Protein AF-A0A9E3U0T6-F1 (afdb_monomer)

Secondary structure (DSSP, 8-state):
-----EEEETTEEEEEPS-PPPP-TTTHHHHHHHHTTS---------------------PPPP-------------------------------------------------------SS-HHHHTTEEEEE-SSPP--PSSEEEEE-TTT--EEEEETTEEEEEEE-TTS-EEEEEEEE-TT--S--EEEEEETTEEEEEETTS-EEEEETTT--EEEEE-SSTT--EEEEEE-TTSSEEEEEETTS-EEEEETTTTEEEE---TTTT-EEEEEEETTEEEEEETTTEEEEEETTTTEEEEEE-----TTSS-S---S--HHHHHHHHIIIIIHHHHHHS--HHHHHHHHHHHHH--S----------TTT-------SHHHHHHHHHHHHHHHHHHHHHHHHHH-

Foldseek 3Di:
DPPWDWDQDQQAIKTFAPDDPDPPPVVVVVVVVVVVVPDDDDDDDDDDDDDDDDDDDDDDDDDDDDDDDDDDDDDDDDDDDDDDDDDDDDDDDDDDDDPDDPDPPDDPPPDPDDDPPPPQPPVNCVRIDHQDDPDGDPAADLWEWEAALPQRWIWIDHQQKIWIWGQDPVSHTDTDDMDGHPPDPRFFWYWYDYPQWIWIWTQQQKTWIAGNNPRDTDDIDRPDGRWTFQYWEAANRRQWIWTQTLQRWIWIQGPVVRDIDTQPDPQGSFWLDWYYDHQWIWTDGDVAKIWIAHPDVRDTDDIDDPPPPPPVPPPPPPDCPPVVVVVCCCVVPVVVVCQLQPDPVLQVVLVCCVVPVDQFDQPPPVHSHSNNRNRPRRPSVSNVVSPVVNVVVVVVVVVVVVVVVVD

Sequence (407 aa):
PDGHVLLVSRLGFFRVADELPQPDDKADDKADQQAALDSPSPDASALIDSDDPRAASLRPPMPVEGEEGGGDGESGGDVDKVEDEDEEKDEDEEGENIEAEDVPMEAALEEPLDPIELLVSPETLKHYQPAGPDKPLSIDGPLAAGIDPQSGLVVLYTGGTITTFAREASGKYERQARRDLADSLQKQATLAVAGGTILLGREDGALVVIDAATLNEKQTLTPEEEVPPRFVVASSDGRWFAVLLQSRRLYLFDAHSQSLAKAGVWTQGDISAVSFAGDRLRLVDRIARVREFSLPDMRETATWSPDVVPGLDDDDSGWFGTSFNLYKAYRWLLVPTYTVLPKPGEINNAMRYLVTGETTEAVASGANDLSEARHIRRDPWRPIWTSALFVVFLLALACFRIERSEL

Structure (mmCIF, N/CA/C/O backbone):
data_AF-A0A9E3U0T6-F1
#
_entry.id   AF-A0A9E3U0T6-F1
#
loop_
_atom_site.group_PDB
_atom_site.id
_atom_site.type_symbol
_atom_site.label_atom_id
_atom_site.label_alt_id
_atom_site.label_comp_id
_atom_site.label_asym_id
_atom_site.label_entity_id
_atom_site.label_seq_id
_atom_site.pdbx_PDB_ins_code
_atom_site.Cartn_x
_atom_site.Cartn_y
_atom_site.Cartn_z
_atom_site.occupancy
_atom_site.B_iso_or_equiv
_atom_site.auth_seq_id
_atom_site.auth_comp_id
_atom_site.auth_asym_id
_atom_site.auth_atom_id
_atom_site.pdbx_PDB_model_num
ATOM 1 N N . PRO A 1 1 ? -14.580 -10.198 6.173 1.00 36.94 1 PRO A N 1
ATOM 2 C CA . PRO A 1 1 ? -15.243 -11.527 6.074 1.00 36.94 1 PRO A CA 1
ATOM 3 C C . PRO A 1 1 ? -16.769 -11.416 5.978 1.00 36.94 1 PRO A C 1
ATOM 5 O O . PRO A 1 1 ? -17.351 -12.061 5.118 1.00 36.94 1 PRO A O 1
ATOM 8 N N . ASP A 1 2 ? -17.382 -10.526 6.768 1.00 45.81 2 ASP A N 1
ATOM 9 C CA . ASP A 1 2 ? -18.848 -10.354 6.829 1.00 45.81 2 ASP A CA 1
ATOM 10 C C . ASP A 1 2 ? -19.409 -9.293 5.857 1.00 45.81 2 ASP A C 1
ATOM 12 O O . ASP A 1 2 ? -20.527 -8.822 6.018 1.00 45.81 2 ASP A O 1
ATOM 16 N N . GLY A 1 3 ? -18.629 -8.844 4.866 1.00 50.38 3 GLY A N 1
ATOM 17 C CA . GLY A 1 3 ? -19.092 -7.864 3.868 1.00 50.38 3 GLY A CA 1
ATOM 18 C C . GLY A 1 3 ? -19.341 -6.438 4.385 1.00 50.38 3 GLY A C 1
ATOM 19 O O . GLY A 1 3 ? -19.794 -5.588 3.623 1.00 50.38 3 GLY A O 1
ATOM 20 N N . HIS A 1 4 ? -19.026 -6.134 5.646 1.00 60.00 4 HIS A N 1
ATOM 21 C CA . HIS A 1 4 ? -19.203 -4.789 6.190 1.00 60.00 4 HIS A CA 1
ATOM 22 C C . HIS A 1 4 ? -18.184 -3.809 5.596 1.00 60.00 4 HIS A C 1
ATOM 24 O O . HIS A 1 4 ? -16.997 -3.839 5.921 1.00 60.00 4 HIS A O 1
ATOM 30 N N . VAL A 1 5 ? -18.665 -2.915 4.735 1.00 65.50 5 VAL A N 1
ATOM 31 C CA . VAL A 1 5 ? -17.915 -1.737 4.298 1.00 65.50 5 VAL A CA 1
ATOM 32 C C . VAL A 1 5 ? -17.983 -0.704 5.417 1.00 65.50 5 VAL A C 1
ATOM 34 O O . VAL A 1 5 ? -19.074 -0.261 5.786 1.00 65.50 5 VAL A O 1
ATOM 37 N N . LEU A 1 6 ? -16.819 -0.343 5.959 1.00 76.69 6 LEU A N 1
ATOM 38 C CA . LEU A 1 6 ? -16.681 0.725 6.941 1.00 76.69 6 LEU A CA 1
ATOM 39 C C . LEU A 1 6 ? -16.192 1.988 6.233 1.00 76.69 6 LEU A C 1
ATOM 41 O O . LEU A 1 6 ? -15.078 2.025 5.716 1.00 76.69 6 LEU A O 1
ATOM 45 N N . LEU A 1 7 ? -17.024 3.022 6.217 1.00 78.69 7 LEU A N 1
ATOM 46 C CA . LEU A 1 7 ? -16.639 4.340 5.735 1.00 78.69 7 LEU A CA 1
ATOM 47 C C . LEU A 1 7 ? -16.146 5.173 6.917 1.00 78.69 7 LEU A C 1
ATOM 49 O O . LEU A 1 7 ? -16.848 5.316 7.917 1.00 78.69 7 LEU A O 1
ATOM 53 N N . VAL A 1 8 ? -14.932 5.710 6.799 1.00 77.38 8 VAL A N 1
ATOM 54 C CA . VAL A 1 8 ? -14.316 6.589 7.799 1.00 77.38 8 VAL A CA 1
ATOM 55 C C . VAL A 1 8 ? -14.459 8.032 7.330 1.00 77.38 8 VAL A C 1
ATOM 57 O O . VAL A 1 8 ? -14.047 8.368 6.223 1.00 77.38 8 VAL A O 1
ATOM 60 N N . SER A 1 9 ? -15.032 8.897 8.164 1.00 77.44 9 SER A N 1
ATOM 61 C CA . SER A 1 9 ? -15.153 10.332 7.884 1.00 77.44 9 SER A CA 1
ATOM 62 C C . SER A 1 9 ? -14.942 11.160 9.152 1.00 77.44 9 SER A C 1
ATOM 64 O O . SER A 1 9 ? -14.905 10.611 10.254 1.00 77.44 9 SER A O 1
ATOM 66 N N . A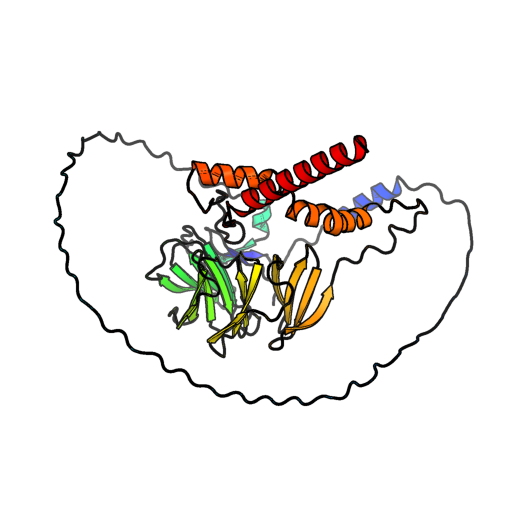RG A 1 10 ? -14.882 12.496 9.021 1.00 70.12 10 ARG A N 1
ATOM 67 C CA . ARG A 1 10 ? -14.818 13.423 10.172 1.00 70.12 10 ARG A CA 1
ATOM 68 C C . ARG A 1 10 ? -15.963 13.215 11.173 1.00 70.12 10 ARG A C 1
ATOM 70 O O . ARG A 1 10 ? -15.810 13.483 12.358 1.00 70.12 10 ARG A O 1
ATOM 77 N N . LEU A 1 11 ? -17.107 12.718 10.702 1.00 67.50 11 LEU A N 1
ATOM 78 C CA . LEU A 1 11 ? -18.287 12.478 11.532 1.00 67.50 11 LEU A CA 1
ATOM 79 C C . LEU A 1 11 ? -18.235 11.151 12.303 1.00 67.50 11 LEU A C 1
ATOM 81 O O . LEU A 1 11 ? -19.051 10.948 13.195 1.00 67.50 11 LEU A O 1
ATOM 85 N N . GLY A 1 12 ? -17.293 10.263 11.981 1.00 76.31 12 GLY A N 1
ATOM 86 C CA . GLY A 1 12 ? -17.177 8.933 12.572 1.00 76.31 12 GLY A CA 1
ATOM 87 C C . GLY A 1 12 ? -17.171 7.823 11.525 1.00 76.31 12 GLY A C 1
ATOM 88 O O . GLY A 1 12 ? -16.946 8.059 10.331 1.00 76.31 12 GLY A O 1
ATOM 89 N N . PHE A 1 13 ? -17.404 6.603 11.996 1.00 81.94 13 PHE A N 1
ATOM 90 C CA . PHE A 1 13 ? -17.500 5.403 11.183 1.00 81.94 13 PHE A CA 1
ATOM 91 C C . PHE A 1 13 ? -18.942 5.115 10.790 1.00 81.94 13 PHE A C 1
ATOM 93 O O . PHE A 1 13 ? -19.871 5.257 11.586 1.00 81.94 13 PHE A O 1
ATOM 100 N N . PHE A 1 14 ? -19.115 4.641 9.566 1.00 81.12 14 PHE A N 1
ATOM 101 C CA . PHE A 1 14 ? -20.408 4.297 9.002 1.00 81.12 14 PHE A CA 1
ATOM 102 C C . PHE A 1 14 ? -20.348 2.895 8.419 1.00 81.12 14 PHE A C 1
ATOM 104 O O . PHE A 1 14 ? -19.422 2.572 7.679 1.00 81.12 14 PHE A O 1
ATOM 111 N N . ARG A 1 15 ? -21.341 2.067 8.737 1.00 83.56 15 ARG A N 1
ATOM 112 C CA . ARG A 1 15 ? -21.531 0.755 8.113 1.00 83.56 15 ARG A CA 1
ATOM 113 C C . ARG A 1 15 ? -22.623 0.842 7.058 1.00 83.56 15 ARG A C 1
ATOM 115 O O . ARG A 1 15 ? -23.607 1.550 7.268 1.00 83.56 15 ARG A O 1
ATOM 122 N N . VAL A 1 16 ? -22.478 0.100 5.967 1.00 82.19 16 VAL A N 1
ATOM 123 C CA . VAL A 1 16 ? -23.591 -0.126 5.031 1.00 82.19 16 VAL A CA 1
ATOM 124 C C . VAL A 1 16 ? -24.697 -0.878 5.776 1.00 82.19 16 VAL A C 1
ATOM 126 O O . VAL A 1 16 ? -24.412 -1.828 6.506 1.00 82.19 16 VAL A O 1
ATOM 129 N N . ALA A 1 17 ? -25.937 -0.405 5.662 1.00 78.88 17 ALA A N 1
ATOM 130 C CA . ALA A 1 17 ? -27.098 -1.069 6.238 1.00 78.88 17 ALA A CA 1
ATOM 131 C C . ALA A 1 17 ? -27.272 -2.462 5.608 1.00 78.88 17 ALA A C 1
ATOM 133 O O . ALA A 1 17 ? -27.066 -2.622 4.408 1.00 78.88 17 ALA A O 1
ATOM 134 N N . ASP A 1 18 ? -27.667 -3.454 6.410 1.00 72.50 18 ASP A N 1
ATOM 135 C CA . ASP A 1 18 ? -27.775 -4.858 5.972 1.00 72.50 18 ASP A CA 1
ATOM 136 C C . ASP A 1 18 ? -28.783 -5.060 4.817 1.00 72.50 18 ASP A C 1
ATOM 138 O O . ASP A 1 18 ? -28.713 -6.045 4.086 1.00 72.50 18 ASP A O 1
ATOM 142 N N . GLU A 1 19 ? -29.682 -4.096 4.606 1.00 66.19 19 GLU A N 1
ATOM 143 C CA . GLU A 1 19 ? -30.555 -4.004 3.438 1.00 66.19 19 GLU A CA 1
ATOM 144 C C . GLU A 1 19 ? -29.991 -2.969 2.458 1.00 66.19 19 GLU A C 1
ATOM 146 O O . GLU A 1 19 ? -30.362 -1.791 2.468 1.00 66.19 19 GLU A O 1
ATOM 151 N N . LEU A 1 20 ? -29.090 -3.407 1.575 1.00 62.97 20 LEU A N 1
ATOM 152 C CA . LEU A 1 20 ? -28.957 -2.702 0.305 1.00 62.97 20 LEU A CA 1
ATOM 153 C C . LEU A 1 20 ? -30.313 -2.822 -0.402 1.00 62.97 20 LEU A C 1
ATOM 155 O O . LEU A 1 20 ? -30.847 -3.935 -0.456 1.00 62.97 20 LEU A O 1
ATOM 159 N N . PRO A 1 21 ? -30.894 -1.722 -0.917 1.00 58.25 21 PRO A N 1
ATOM 160 C CA . PRO A 1 21 ? -32.078 -1.833 -1.749 1.00 58.25 21 PRO A CA 1
ATOM 161 C C . PRO A 1 21 ? -31.734 -2.819 -2.862 1.00 58.25 21 PRO A C 1
ATOM 163 O O . PRO A 1 21 ? -30.765 -2.606 -3.598 1.00 58.25 21 PRO A O 1
ATOM 166 N N . GLN A 1 22 ? -32.469 -3.932 -2.935 1.00 62.62 22 GLN A N 1
ATOM 167 C CA . GLN A 1 22 ? -32.367 -4.771 -4.118 1.00 62.62 22 GLN A CA 1
ATOM 168 C C . GLN A 1 22 ? -32.682 -3.863 -5.308 1.00 62.62 22 GLN A C 1
ATOM 170 O O . GLN A 1 22 ? -33.589 -3.031 -5.181 1.00 62.62 22 GLN A O 1
ATOM 175 N N . PRO A 1 23 ? -31.895 -3.925 -6.397 1.00 66.31 23 PRO A N 1
ATOM 176 C CA . PRO A 1 23 ? -32.203 -3.149 -7.588 1.00 66.31 23 PRO A CA 1
ATOM 177 C C . PRO A 1 23 ? -33.680 -3.380 -7.898 1.00 66.31 23 PRO A C 1
ATOM 179 O O . PRO A 1 23 ? -34.108 -4.528 -7.951 1.00 66.31 23 PRO A O 1
ATOM 182 N N . ASP A 1 24 ? -34.470 -2.305 -7.953 1.00 60.09 24 ASP A N 1
ATOM 183 C CA . ASP A 1 24 ? -35.912 -2.406 -8.171 1.00 60.09 24 ASP A CA 1
ATOM 184 C C . ASP A 1 24 ? -36.145 -3.291 -9.405 1.00 60.09 24 ASP A C 1
ATOM 186 O O . ASP A 1 24 ? -35.874 -2.853 -10.524 1.00 60.09 24 ASP A O 1
ATOM 190 N N . ASP A 1 25 ? -36.702 -4.496 -9.220 1.00 55.78 25 ASP A N 1
ATOM 191 C CA . ASP A 1 25 ? -37.057 -5.436 -10.306 1.00 55.78 25 ASP A CA 1
ATOM 192 C C . ASP A 1 25 ? -37.968 -4.781 -11.373 1.00 55.78 25 ASP A C 1
ATOM 194 O O . ASP A 1 25 ? -38.163 -5.291 -12.471 1.00 55.78 25 ASP A O 1
ATOM 198 N N . LYS A 1 26 ? -38.531 -3.604 -11.074 1.00 55.88 26 LYS A N 1
ATOM 199 C CA . LYS A 1 26 ? -39.36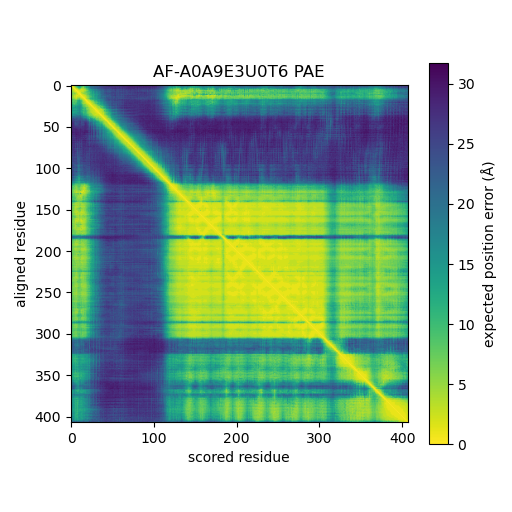1 -2.802 -11.982 1.00 55.88 26 LYS A CA 1
ATOM 200 C C . LYS A 1 26 ? -38.575 -1.962 -12.992 1.00 55.88 26 LYS A C 1
ATOM 202 O O . LYS A 1 26 ? -39.200 -1.358 -13.868 1.00 55.88 26 LYS A O 1
ATOM 207 N N . ALA A 1 27 ? -37.253 -1.849 -12.861 1.00 57.38 27 ALA A N 1
ATOM 208 C CA . ALA A 1 27 ? -36.428 -1.162 -13.853 1.00 57.38 27 ALA A CA 1
ATOM 209 C C . ALA A 1 27 ? -36.269 -2.003 -15.133 1.00 57.38 27 ALA A C 1
ATOM 211 O O . ALA A 1 27 ? -36.302 -1.437 -16.229 1.00 57.38 27 ALA A O 1
ATOM 212 N N . ASP A 1 28 ? -36.221 -3.333 -15.005 1.00 55.56 28 ASP A N 1
ATOM 213 C CA . ASP A 1 28 ? -36.083 -4.255 -16.140 1.00 55.56 28 ASP A CA 1
ATOM 214 C C . ASP A 1 28 ? -37.387 -4.393 -16.947 1.00 55.56 28 ASP A C 1
ATOM 216 O O . ASP A 1 28 ? -37.351 -4.409 -18.177 1.00 55.56 28 ASP A O 1
ATOM 220 N N . ASP A 1 29 ? -38.558 -4.296 -16.302 1.00 56.81 29 ASP A N 1
ATOM 221 C CA . ASP A 1 29 ? -39.864 -4.303 -16.991 1.00 56.81 29 ASP A CA 1
ATOM 222 C C . ASP A 1 29 ? -40.032 -3.152 -18.009 1.00 56.81 29 ASP A C 1
ATOM 224 O O . ASP A 1 29 ? -40.824 -3.249 -18.952 1.00 56.81 29 ASP A O 1
ATOM 228 N N . LYS A 1 30 ? -39.305 -2.037 -17.838 1.00 57.09 30 LYS A N 1
ATOM 229 C CA . LYS A 1 30 ? -39.301 -0.929 -18.811 1.00 57.09 30 LYS A CA 1
ATOM 230 C C . LYS A 1 30 ? -38.277 -1.120 -19.925 1.00 57.09 30 LYS A C 1
ATOM 232 O O . LYS A 1 30 ? -38.519 -0.634 -21.029 1.00 57.09 30 LYS A O 1
ATOM 237 N N . ALA A 1 31 ? -37.170 -1.812 -19.661 1.00 57.03 31 ALA A N 1
ATOM 238 C CA . ALA A 1 31 ? -36.195 -2.154 -20.691 1.00 57.03 31 ALA A CA 1
ATOM 239 C C . ALA A 1 31 ? -36.773 -3.202 -21.658 1.00 57.03 31 ALA A C 1
ATOM 241 O O . ALA A 1 31 ? -36.675 -3.028 -22.874 1.00 57.03 31 ALA A O 1
ATOM 242 N N . ASP A 1 32 ? -37.500 -4.194 -21.139 1.00 57.16 32 ASP A N 1
ATOM 243 C CA . ASP A 1 32 ? -38.160 -5.223 -21.951 1.00 57.16 32 ASP A CA 1
ATOM 244 C C . ASP A 1 32 ? -39.355 -4.676 -22.751 1.00 57.16 32 ASP A C 1
ATOM 246 O O . ASP A 1 32 ? -39.567 -5.061 -23.903 1.00 57.16 32 ASP A O 1
ATOM 250 N N . GLN A 1 33 ? -40.103 -3.703 -22.210 1.00 57.88 33 GLN A N 1
ATOM 251 C CA . GLN A 1 33 ? -41.163 -3.019 -22.968 1.00 57.88 33 GLN A CA 1
ATOM 252 C C . GLN A 1 33 ? -40.623 -2.140 -24.104 1.00 57.88 33 GLN A C 1
ATOM 254 O O . GLN A 1 33 ? -41.306 -1.975 -25.116 1.00 57.88 33 GLN A O 1
ATOM 259 N N . GLN A 1 34 ? -39.406 -1.603 -23.973 1.00 55.78 34 GLN A N 1
ATOM 260 C CA . GLN A 1 34 ? -38.762 -0.840 -25.042 1.00 55.78 34 GLN A CA 1
ATOM 261 C C . GLN A 1 34 ? -38.134 -1.773 -26.097 1.00 55.78 34 GLN A C 1
ATOM 263 O O . GLN A 1 34 ? -38.231 -1.486 -27.287 1.00 55.78 34 GLN A O 1
ATOM 268 N N . ALA A 1 35 ? -37.584 -2.927 -25.696 1.00 55.34 35 ALA A N 1
ATOM 269 C CA . ALA A 1 35 ? -37.048 -3.939 -26.614 1.00 55.34 35 ALA A CA 1
ATOM 270 C C . ALA A 1 35 ? -38.141 -4.662 -27.435 1.00 55.34 35 ALA A C 1
ATOM 272 O O . ALA A 1 35 ? -37.921 -5.030 -28.592 1.00 55.34 35 ALA A O 1
ATOM 273 N N . ALA A 1 36 ? -39.353 -4.807 -26.885 1.00 55.03 36 ALA A N 1
ATOM 274 C CA . ALA A 1 36 ? -40.495 -5.394 -27.592 1.00 55.03 36 ALA A CA 1
ATOM 275 C C . ALA A 1 36 ? -41.060 -4.507 -28.724 1.00 55.03 36 ALA A C 1
ATOM 277 O O . ALA A 1 36 ? -41.789 -5.007 -29.581 1.00 55.03 36 ALA A O 1
ATOM 278 N N . LEU A 1 37 ? -40.730 -3.210 -28.755 1.00 56.28 37 LEU A N 1
ATOM 279 C CA . LEU A 1 37 ? -41.174 -2.278 -29.803 1.00 56.28 37 LEU A CA 1
ATOM 280 C C . LEU A 1 37 ? -40.226 -2.207 -31.014 1.00 56.28 37 LEU A C 1
ATOM 282 O O . LEU A 1 37 ? -40.666 -1.771 -32.075 1.00 56.28 37 LEU A O 1
ATOM 286 N N . ASP A 1 38 ? -38.988 -2.698 -30.890 1.00 51.94 38 ASP A N 1
ATOM 287 C CA . ASP A 1 38 ? -37.950 -2.619 -31.935 1.00 51.94 38 ASP A CA 1
ATOM 288 C C . ASP A 1 38 ? -37.577 -3.983 -32.556 1.00 51.94 38 ASP A C 1
ATOM 290 O O . ASP A 1 38 ? -36.575 -4.110 -33.259 1.00 51.94 38 ASP A O 1
ATOM 294 N N . SER A 1 39 ? -38.388 -5.024 -32.345 1.00 45.78 39 SER A N 1
ATOM 295 C CA . SER A 1 39 ? -38.141 -6.353 -32.923 1.00 45.78 39 SER A CA 1
ATOM 296 C C . SER A 1 39 ? -38.653 -6.458 -34.375 1.00 45.78 39 SER A C 1
ATOM 298 O O . SER A 1 39 ? -39.868 -6.400 -34.592 1.00 45.78 39 SER A O 1
ATOM 300 N N . PRO A 1 40 ? -37.791 -6.661 -35.394 1.00 48.34 40 PRO A N 1
ATOM 301 C CA . PRO A 1 40 ? -38.237 -6.999 -36.742 1.00 48.34 40 PRO A CA 1
ATOM 302 C C . PRO A 1 40 ? -38.781 -8.436 -36.816 1.00 48.34 40 PRO A C 1
ATOM 304 O O . PRO A 1 40 ? -38.276 -9.357 -36.178 1.00 48.34 40 PRO A O 1
ATOM 307 N N . SER A 1 41 ? -39.829 -8.598 -37.628 1.00 45.28 41 SER A N 1
ATOM 308 C CA . SER A 1 41 ? -40.523 -9.854 -37.953 1.00 45.28 41 SER A CA 1
ATOM 309 C C . SER A 1 41 ? -39.572 -11.031 -38.236 1.00 45.28 41 SER A C 1
ATOM 311 O O . SER A 1 41 ? -38.638 -10.856 -39.022 1.00 45.28 41 SER A O 1
ATOM 313 N N . PRO A 1 42 ? -39.833 -12.245 -37.709 1.00 45.69 42 PRO A N 1
ATOM 314 C CA . PRO A 1 42 ? -39.044 -13.421 -38.037 1.00 45.69 42 PRO A CA 1
ATOM 315 C C . PRO A 1 42 ? -39.581 -14.069 -39.318 1.00 45.69 42 PRO A C 1
ATOM 317 O O . PRO A 1 42 ? -40.695 -14.585 -39.339 1.00 45.69 42 PRO A O 1
ATOM 320 N N . ASP A 1 43 ? -38.769 -14.073 -40.371 1.00 39.25 43 ASP A N 1
ATOM 321 C CA . ASP A 1 43 ? -38.940 -14.955 -41.525 1.00 39.25 43 ASP A CA 1
ATOM 322 C C . ASP A 1 43 ? -37.588 -15.580 -41.908 1.00 39.25 43 ASP A C 1
ATOM 324 O O . ASP A 1 43 ? -36.567 -14.897 -41.947 1.00 39.25 43 ASP A O 1
ATOM 328 N N . ALA A 1 44 ? -37.644 -16.879 -42.232 1.00 36.81 44 ALA A N 1
ATOM 329 C CA . ALA A 1 44 ? -36.604 -17.771 -42.777 1.00 36.81 44 ALA A CA 1
ATOM 330 C C . ALA A 1 44 ? -35.449 -18.178 -41.823 1.00 36.81 44 ALA A C 1
ATOM 332 O O . ALA A 1 44 ? -34.575 -17.395 -41.489 1.00 36.81 44 ALA A O 1
ATOM 333 N N . SER A 1 45 ? -35.439 -19.392 -41.253 1.00 38.22 45 SER A N 1
ATOM 334 C CA . SER A 1 45 ? -35.095 -20.695 -41.875 1.00 38.22 45 SER A CA 1
ATOM 335 C C . SER A 1 45 ? -33.644 -20.832 -42.367 1.00 38.22 45 SER A C 1
ATOM 337 O O . SER A 1 45 ? -33.343 -20.389 -43.468 1.00 38.22 45 SER A O 1
ATOM 339 N N . ALA A 1 46 ? -32.806 -21.545 -41.599 1.00 36.00 46 ALA A N 1
ATOM 340 C CA . ALA A 1 46 ? -31.881 -22.619 -42.030 1.00 36.00 46 ALA A CA 1
ATOM 341 C C . ALA A 1 46 ? -31.032 -23.047 -40.803 1.00 36.00 46 ALA A C 1
ATOM 343 O O . ALA A 1 46 ? -30.330 -22.219 -40.241 1.00 36.00 46 ALA A O 1
ATOM 344 N N . LEU A 1 47 ? -31.196 -24.225 -40.184 1.00 40.28 47 LEU A N 1
ATOM 345 C CA . LEU A 1 47 ? -30.720 -25.553 -40.613 1.00 40.28 47 LEU A CA 1
ATOM 346 C C . LEU A 1 47 ? -29.230 -25.574 -40.996 1.00 40.28 47 LEU A C 1
ATOM 348 O O . LEU A 1 47 ? -28.923 -25.618 -42.181 1.00 40.28 47 LEU A O 1
ATOM 352 N N . ILE A 1 48 ? -28.329 -25.618 -40.005 1.00 37.66 48 ILE A N 1
ATOM 353 C CA . ILE A 1 48 ? -27.058 -26.354 -40.112 1.00 37.66 48 ILE A CA 1
ATOM 354 C C . ILE A 1 48 ? -26.789 -27.066 -38.784 1.00 37.66 48 ILE A C 1
ATOM 356 O O . ILE A 1 48 ? -26.722 -26.464 -37.717 1.00 37.66 48 ILE A O 1
ATOM 360 N N . ASP A 1 49 ? -26.689 -28.377 -38.931 1.00 37.47 49 ASP A N 1
ATOM 361 C CA . ASP A 1 49 ? -26.373 -29.419 -37.974 1.00 37.47 49 ASP A CA 1
ATOM 362 C C . ASP A 1 49 ? -24.928 -29.845 -38.278 1.00 37.47 49 ASP A C 1
ATOM 364 O O . ASP A 1 49 ? -24.626 -30.140 -39.439 1.00 37.47 49 ASP A O 1
ATOM 368 N N . SER A 1 50 ? -24.028 -29.834 -37.293 1.00 38.69 50 SER A N 1
ATOM 369 C CA . SER A 1 50 ? -22.761 -30.572 -37.385 1.00 38.69 50 SER A CA 1
ATOM 370 C C . SER A 1 50 ? -22.092 -30.724 -36.020 1.00 38.69 50 SER A C 1
ATOM 372 O O . SER A 1 50 ? -21.424 -29.817 -35.521 1.00 38.69 50 SER A O 1
ATOM 374 N N . ASP A 1 51 ? -22.259 -31.921 -35.468 1.00 38.91 51 ASP A N 1
ATOM 375 C CA . ASP A 1 51 ? -21.381 -32.576 -34.504 1.00 38.91 51 ASP A CA 1
ATOM 376 C C . ASP A 1 51 ? -19.905 -32.576 -34.960 1.00 38.91 51 ASP A C 1
ATOM 378 O O . ASP A 1 51 ? -19.596 -33.051 -36.054 1.00 38.91 51 ASP A O 1
ATOM 382 N N . ASP A 1 52 ? -18.972 -32.174 -34.088 1.00 39.06 52 ASP A N 1
ATOM 383 C CA . ASP A 1 52 ? -17.576 -32.646 -34.152 1.00 39.06 52 ASP A CA 1
ATOM 384 C C . ASP A 1 52 ? -16.968 -32.814 -32.741 1.00 39.06 52 ASP A C 1
ATOM 386 O O . ASP A 1 52 ? -16.657 -31.827 -32.068 1.00 39.06 52 ASP A O 1
ATOM 390 N N . PRO A 1 53 ? -16.788 -34.060 -32.255 1.00 48.47 53 PRO A N 1
ATOM 391 C CA . PRO A 1 53 ? -16.087 -34.349 -31.014 1.00 48.47 53 PRO A CA 1
ATOM 392 C C . PRO A 1 53 ? -14.704 -34.961 -31.293 1.00 48.47 53 PRO A C 1
ATOM 394 O O . PRO A 1 53 ? -14.578 -36.158 -31.565 1.00 48.47 53 PRO A O 1
ATOM 397 N N . ARG A 1 54 ? -13.629 -34.176 -31.139 1.00 37.03 54 ARG A N 1
ATOM 398 C CA . ARG A 1 54 ? -12.245 -34.694 -31.064 1.00 37.03 54 ARG A CA 1
ATOM 399 C C . ARG A 1 54 ? -11.458 -33.953 -29.982 1.00 37.03 54 ARG A C 1
ATOM 401 O O . ARG A 1 54 ? -11.117 -32.791 -30.122 1.00 37.03 54 ARG A O 1
ATOM 408 N N . ALA A 1 55 ? -11.349 -34.530 -28.788 1.00 35.94 55 ALA A N 1
ATOM 409 C CA . ALA A 1 55 ? -10.346 -35.527 -28.391 1.00 35.94 55 ALA A CA 1
ATOM 410 C C . ALA A 1 55 ? -8.965 -34.918 -28.074 1.00 35.94 55 ALA A C 1
ATOM 412 O O . ALA A 1 55 ? -8.110 -34.725 -28.932 1.00 35.94 55 ALA A O 1
ATOM 413 N N . ALA A 1 56 ? -8.806 -34.661 -26.775 1.00 37.44 56 ALA A N 1
ATOM 414 C CA . ALA A 1 56 ? -7.626 -34.830 -25.932 1.00 37.44 56 ALA A CA 1
ATOM 415 C C . ALA A 1 56 ? -6.315 -35.317 -26.587 1.00 37.44 56 ALA A C 1
ATOM 417 O O . ALA A 1 56 ? -6.239 -36.409 -27.145 1.00 37.44 56 ALA A O 1
ATOM 418 N N . SER A 1 57 ? -5.228 -34.588 -26.318 1.00 37.53 57 SER A N 1
ATOM 419 C CA . SER A 1 57 ? -3.872 -35.147 -26.288 1.00 37.53 57 SER A CA 1
ATOM 420 C C . SER A 1 57 ? -3.041 -34.442 -25.213 1.00 37.53 57 SER A C 1
ATOM 422 O O . SER A 1 57 ? -2.346 -33.461 -25.475 1.00 37.53 57 SER A O 1
ATOM 424 N N . LEU A 1 58 ? -3.104 -34.980 -23.995 1.00 35.38 58 LEU A N 1
ATOM 425 C CA . LEU A 1 58 ? -2.163 -34.710 -22.909 1.00 35.38 58 LEU A CA 1
ATOM 426 C C . LEU A 1 58 ? -0.784 -35.283 -23.278 1.00 35.38 58 LEU A C 1
ATOM 428 O O . LEU A 1 58 ? -0.668 -36.471 -23.576 1.00 35.38 58 LEU A O 1
ATOM 432 N N . ARG A 1 59 ? 0.268 -34.460 -23.223 1.00 41.44 59 ARG A N 1
ATOM 433 C CA . ARG A 1 59 ? 1.663 -34.926 -23.171 1.00 41.44 59 ARG A CA 1
ATOM 434 C C . ARG A 1 59 ? 2.220 -34.660 -21.768 1.00 41.44 59 ARG A C 1
ATOM 436 O O . ARG A 1 59 ? 2.102 -33.525 -21.310 1.00 41.44 59 ARG A O 1
ATOM 443 N N . PRO A 1 60 ? 2.826 -35.649 -21.090 1.00 51.62 60 PRO A N 1
ATOM 444 C CA . PRO A 1 60 ? 3.540 -35.413 -19.840 1.00 51.62 60 PRO A CA 1
ATOM 445 C C . PRO A 1 60 ? 4.934 -34.799 -20.094 1.00 51.62 60 PRO A C 1
ATOM 447 O O . PRO A 1 60 ? 5.518 -35.032 -21.158 1.00 51.62 60 PRO A O 1
ATOM 450 N N . PRO A 1 61 ? 5.483 -34.029 -19.136 1.00 50.28 61 PRO A N 1
ATOM 451 C CA . PRO A 1 61 ? 6.833 -33.483 -19.222 1.00 50.28 61 PRO A CA 1
ATOM 452 C C . PRO A 1 61 ? 7.908 -34.536 -18.903 1.00 50.28 61 PRO A C 1
ATOM 454 O O . PRO A 1 61 ? 7.724 -35.410 -18.057 1.00 50.28 61 PRO A O 1
ATOM 457 N N . MET A 1 62 ? 9.039 -34.420 -19.600 1.00 46.66 62 MET A N 1
ATOM 458 C CA . MET A 1 62 ? 10.268 -35.190 -19.385 1.00 46.66 62 MET A CA 1
ATOM 459 C C . MET A 1 62 ? 10.998 -34.729 -18.108 1.00 46.66 62 MET A C 1
ATOM 461 O O . MET A 1 62 ? 10.936 -33.541 -17.784 1.00 46.66 62 MET A O 1
ATOM 465 N N . PRO A 1 63 ? 11.720 -35.626 -17.412 1.00 47.47 63 PRO A N 1
ATOM 466 C CA . PRO A 1 63 ? 12.554 -35.269 -16.272 1.00 47.47 63 PRO A CA 1
ATOM 467 C C . PRO A 1 63 ? 13.875 -34.644 -16.740 1.00 47.47 63 PRO A C 1
ATOM 469 O O . PRO A 1 63 ? 14.477 -35.103 -17.710 1.00 47.47 63 PRO A O 1
ATOM 472 N N . VAL A 1 64 ? 14.332 -33.614 -16.027 1.00 48.78 64 VAL A N 1
ATOM 473 C CA . VAL A 1 64 ? 15.695 -33.080 -16.131 1.00 48.78 64 VAL A CA 1
ATOM 474 C C . VAL A 1 64 ? 16.420 -33.460 -14.841 1.00 48.78 64 VAL A C 1
ATOM 476 O O . VAL A 1 64 ? 16.198 -32.856 -13.795 1.00 48.78 64 VAL A O 1
ATOM 479 N N . GLU A 1 65 ? 17.237 -34.509 -14.922 1.00 37.41 65 GLU A N 1
ATOM 480 C CA . GLU A 1 65 ? 18.439 -34.685 -14.096 1.00 37.41 65 GLU A CA 1
ATOM 481 C C . GLU A 1 65 ? 19.406 -33.569 -14.540 1.00 37.41 65 GLU A C 1
ATOM 483 O O . GLU A 1 65 ? 19.520 -33.303 -15.733 1.00 37.41 65 GLU A O 1
ATOM 488 N N . GLY A 1 66 ? 19.982 -32.738 -13.680 1.00 37.25 66 GLY A N 1
ATOM 489 C CA . GLY A 1 66 ? 20.872 -33.074 -12.581 1.00 37.25 66 GLY A CA 1
ATOM 490 C C . GLY A 1 66 ? 22.199 -32.393 -12.916 1.00 37.25 66 GLY A C 1
ATOM 491 O O . GLY A 1 66 ? 22.778 -32.704 -13.945 1.00 37.25 66 GLY A O 1
ATOM 492 N N . GLU A 1 67 ? 22.653 -31.447 -12.099 1.00 38.78 67 GLU A N 1
ATOM 493 C CA . GLU A 1 67 ? 24.074 -31.098 -12.034 1.00 38.78 67 GLU A CA 1
ATOM 494 C C . GLU A 1 67 ? 24.364 -30.418 -10.695 1.00 38.78 67 GLU A C 1
ATOM 496 O O . GLU A 1 67 ? 23.897 -29.320 -10.385 1.00 38.78 67 GLU A O 1
ATOM 501 N N . GLU A 1 68 ? 25.090 -31.171 -9.877 1.00 41.28 68 GLU A N 1
ATOM 502 C CA . GLU A 1 68 ? 25.786 -30.728 -8.683 1.00 41.28 68 GLU A CA 1
ATOM 503 C C . GLU A 1 68 ? 26.939 -29.805 -9.096 1.00 41.28 68 GLU A C 1
ATOM 505 O O . GLU A 1 68 ? 27.695 -30.104 -10.019 1.00 41.28 68 GLU A O 1
ATOM 510 N N . GLY A 1 69 ? 27.101 -28.693 -8.388 1.00 39.88 69 GLY A N 1
ATOM 511 C CA . GLY A 1 69 ? 28.213 -27.774 -8.587 1.00 39.88 69 GLY A CA 1
ATOM 512 C C . GLY A 1 69 ? 28.527 -27.066 -7.285 1.00 39.88 69 GLY A C 1
ATOM 513 O O . GLY A 1 69 ? 27.958 -26.019 -6.993 1.00 39.88 69 GLY A O 1
ATOM 514 N N . GLY A 1 70 ? 29.393 -27.694 -6.491 1.00 38.94 70 GLY A N 1
ATOM 515 C CA . GLY A 1 70 ? 29.980 -27.117 -5.290 1.00 38.94 70 GLY A CA 1
ATOM 516 C C . GLY A 1 70 ? 30.959 -25.991 -5.625 1.00 38.94 70 GLY A C 1
ATOM 517 O O . GLY A 1 70 ? 31.515 -25.932 -6.722 1.00 38.94 70 GLY A O 1
ATOM 518 N N . GLY A 1 71 ? 31.170 -25.100 -4.662 1.00 38.12 71 GLY A N 1
ATOM 519 C CA . GLY A 1 71 ? 32.050 -23.948 -4.805 1.00 38.12 71 GLY A CA 1
ATOM 520 C C . GLY A 1 71 ? 32.178 -23.201 -3.490 1.00 38.12 71 GLY A C 1
ATOM 521 O O . GLY A 1 71 ? 31.618 -22.120 -3.338 1.00 38.12 71 GLY A O 1
ATOM 522 N N . ASP A 1 72 ? 32.895 -23.812 -2.550 1.00 39.59 72 ASP A N 1
ATOM 523 C CA . ASP A 1 72 ? 33.407 -23.163 -1.348 1.00 39.59 72 ASP A CA 1
ATOM 524 C C . ASP A 1 72 ? 34.419 -22.075 -1.743 1.00 39.59 72 ASP A C 1
ATOM 526 O O . ASP A 1 72 ? 35.271 -22.283 -2.610 1.00 39.59 72 ASP A O 1
ATOM 530 N N . GLY A 1 73 ? 34.326 -20.908 -1.106 1.00 39.16 73 GLY A N 1
ATOM 531 C CA . GLY A 1 73 ? 35.207 -19.771 -1.354 1.00 39.16 73 GLY A CA 1
ATOM 532 C C . GLY A 1 73 ? 35.275 -18.838 -0.152 1.00 39.16 73 GLY A C 1
ATOM 533 O O . GLY A 1 73 ? 34.608 -17.809 -0.119 1.00 39.16 73 GLY A O 1
ATOM 534 N N . GLU A 1 74 ? 36.083 -19.229 0.834 1.00 41.78 74 GLU A N 1
ATOM 535 C CA . GLU A 1 74 ? 36.645 -18.363 1.875 1.00 41.78 74 GLU A CA 1
ATOM 536 C C . GLU A 1 74 ? 37.512 -17.242 1.278 1.00 41.78 74 GLU A C 1
ATOM 538 O O . GLU A 1 74 ? 38.391 -17.508 0.463 1.00 41.78 74 GLU A O 1
ATOM 543 N N . SER A 1 75 ? 37.330 -16.015 1.772 1.00 42.19 75 SER A N 1
ATOM 544 C CA . SER A 1 75 ? 38.385 -15.050 2.152 1.00 42.19 75 SER A CA 1
ATOM 545 C C . SER A 1 75 ? 37.661 -13.772 2.602 1.00 42.19 75 SER A C 1
ATOM 547 O O . SER A 1 75 ? 36.849 -13.249 1.848 1.00 42.19 75 SER A O 1
ATOM 549 N N . GLY A 1 76 ? 37.792 -13.260 3.825 1.00 38.03 76 GLY A N 1
ATOM 550 C CA . GLY A 1 76 ? 39.046 -12.986 4.519 1.00 38.03 76 GLY A CA 1
ATOM 551 C C . GLY A 1 76 ? 39.513 -11.590 4.103 1.00 38.03 76 GLY A C 1
ATOM 552 O O . GLY A 1 76 ? 40.115 -11.448 3.044 1.00 38.03 76 GLY A O 1
ATOM 553 N N . GLY A 1 77 ? 39.187 -10.568 4.896 1.00 37.12 77 GLY A N 1
ATOM 554 C CA . GLY A 1 77 ? 39.516 -9.178 4.584 1.00 37.12 77 GLY A CA 1
ATOM 555 C C . GLY A 1 77 ? 39.192 -8.230 5.732 1.00 37.12 77 GLY A C 1
ATOM 556 O O . GLY A 1 77 ? 38.220 -7.486 5.659 1.00 37.12 77 GLY A O 1
ATOM 557 N N . ASP A 1 78 ? 40.009 -8.297 6.783 1.00 44.84 78 ASP A N 1
ATOM 558 C CA . ASP A 1 78 ? 40.194 -7.231 7.769 1.00 44.84 78 ASP A CA 1
ATOM 559 C C . ASP A 1 78 ? 40.718 -5.967 7.069 1.00 44.84 78 ASP A C 1
ATOM 561 O O . ASP A 1 78 ? 41.722 -6.048 6.360 1.00 44.84 78 ASP A O 1
ATOM 565 N N . VAL A 1 79 ? 40.084 -4.809 7.289 1.00 45.59 79 VAL A N 1
ATOM 566 C CA . VAL A 1 79 ? 40.703 -3.496 7.037 1.00 45.59 79 VAL A CA 1
ATOM 567 C C . VAL A 1 79 ? 40.279 -2.502 8.121 1.00 45.59 79 VAL A C 1
ATOM 569 O O . VAL A 1 79 ? 39.142 -2.042 8.169 1.00 45.59 79 VAL A O 1
ATOM 572 N N . ASP A 1 80 ? 41.245 -2.263 9.002 1.00 44.59 80 ASP A N 1
ATOM 573 C CA . ASP A 1 80 ? 41.671 -1.021 9.649 1.00 44.59 80 ASP A CA 1
ATOM 574 C C . ASP A 1 80 ? 40.650 0.039 10.097 1.00 44.59 80 ASP A C 1
ATOM 576 O O . ASP A 1 80 ? 40.039 0.777 9.325 1.00 44.59 80 ASP A O 1
ATOM 580 N N . LYS A 1 81 ? 40.641 0.188 11.429 1.00 42.28 81 LYS A N 1
ATOM 581 C CA . LYS A 1 81 ? 40.429 1.434 12.169 1.00 42.28 81 LYS A CA 1
ATOM 582 C C . LYS A 1 81 ? 41.204 2.595 11.536 1.00 42.28 81 LYS A C 1
ATOM 584 O O . LYS A 1 81 ? 42.429 2.538 11.452 1.00 42.28 81 LYS A O 1
ATOM 589 N N . VAL A 1 82 ? 40.501 3.687 11.266 1.00 46.41 82 VAL A N 1
ATOM 590 C CA . VAL A 1 82 ? 41.079 5.033 11.255 1.00 46.41 82 VAL A CA 1
ATOM 591 C C . VAL A 1 82 ? 40.404 5.793 12.393 1.00 46.41 82 VAL A C 1
ATOM 593 O O . VAL A 1 82 ? 39.211 6.085 12.344 1.00 46.41 82 VAL A O 1
ATOM 596 N N . GLU A 1 83 ? 41.163 5.960 13.471 1.00 51.56 83 GLU A N 1
ATOM 597 C CA . GLU A 1 83 ? 41.011 7.064 14.419 1.00 51.56 83 GLU A CA 1
ATOM 598 C C . GLU A 1 83 ? 41.571 8.312 13.730 1.00 51.56 83 GLU A C 1
ATOM 600 O O . GLU A 1 83 ? 42.513 8.156 12.961 1.00 51.56 83 GLU A O 1
ATOM 605 N N . ASP A 1 84 ? 40.934 9.464 13.945 1.00 46.22 84 ASP A N 1
ATOM 606 C CA . ASP A 1 84 ? 41.425 10.854 13.836 1.00 46.22 84 ASP A CA 1
ATOM 607 C C . ASP A 1 84 ? 40.179 11.743 13.636 1.00 46.22 84 ASP A C 1
ATOM 609 O O . ASP A 1 84 ? 39.227 11.330 12.976 1.00 46.22 84 ASP A O 1
ATOM 613 N N . GLU A 1 85 ? 40.039 12.971 14.105 1.00 44.97 85 GLU A N 1
ATOM 614 C CA . GLU A 1 85 ? 40.680 13.801 15.120 1.00 44.97 85 GLU A CA 1
ATOM 615 C C . GLU A 1 85 ? 39.670 14.947 15.360 1.00 44.97 85 GLU A C 1
ATOM 617 O O . GLU A 1 85 ? 38.754 15.182 14.563 1.00 44.97 85 GLU A O 1
ATOM 622 N N . ASP A 1 86 ? 39.824 15.609 16.498 1.00 49.19 86 ASP A N 1
ATOM 623 C CA . ASP A 1 86 ? 39.115 16.809 16.932 1.00 49.19 86 ASP A CA 1
ATOM 624 C C . ASP A 1 86 ? 39.087 17.931 15.875 1.00 49.19 86 ASP A C 1
ATOM 626 O O . ASP A 1 86 ? 40.084 18.168 15.203 1.00 49.19 86 ASP A O 1
ATOM 630 N N . GLU A 1 87 ? 38.006 18.718 15.824 1.00 51.59 87 GLU A N 1
ATOM 631 C CA . GLU A 1 87 ? 38.152 20.173 15.675 1.00 51.59 87 GLU A CA 1
ATOM 632 C C . GLU A 1 87 ? 36.901 20.922 16.162 1.00 51.59 87 GLU A C 1
ATOM 634 O O . GLU A 1 87 ? 35.806 20.839 15.601 1.00 51.59 87 GLU A O 1
ATOM 639 N N . GLU A 1 88 ? 37.109 21.650 17.259 1.00 50.72 88 GLU A N 1
ATOM 640 C CA . GLU A 1 88 ? 36.282 22.738 17.768 1.00 50.72 88 GLU A CA 1
ATOM 641 C C . GLU A 1 88 ? 36.087 23.822 16.699 1.00 50.72 88 GLU A C 1
ATOM 643 O O . GLU A 1 88 ? 37.033 24.171 15.989 1.00 50.72 88 GLU A O 1
ATOM 648 N N . LYS A 1 89 ? 34.901 24.442 16.667 1.00 47.06 89 LYS A N 1
ATOM 649 C CA . LYS A 1 89 ? 34.786 25.879 16.388 1.00 47.06 89 LYS A CA 1
ATOM 650 C C . LYS A 1 89 ? 33.456 26.452 16.862 1.00 47.06 89 LYS A C 1
ATOM 652 O O . LYS A 1 89 ? 32.398 26.179 16.299 1.00 47.06 89 LYS A O 1
ATOM 657 N N . ASP A 1 90 ? 33.586 27.258 17.906 1.00 53.00 90 ASP A N 1
ATOM 658 C CA . ASP A 1 90 ? 32.678 28.319 18.313 1.00 53.00 90 ASP A CA 1
ATOM 659 C C . ASP A 1 90 ? 32.568 29.367 17.197 1.00 53.00 90 ASP A C 1
ATOM 661 O O . ASP A 1 90 ? 33.602 29.863 16.751 1.00 53.00 90 ASP A O 1
ATOM 665 N N . GLU A 1 91 ? 31.352 29.749 16.796 1.00 55.88 91 GLU A N 1
ATOM 666 C CA . GLU A 1 91 ? 31.085 31.069 16.207 1.00 55.88 91 GLU A CA 1
ATOM 667 C C . GLU A 1 91 ? 29.736 31.606 16.717 1.00 55.88 91 GLU A C 1
ATOM 669 O O . GLU A 1 91 ? 28.652 31.179 16.322 1.00 55.88 91 GLU A O 1
ATOM 674 N N . ASP A 1 92 ? 29.895 32.493 17.694 1.00 49.91 92 ASP A N 1
ATOM 675 C CA . ASP A 1 92 ? 29.109 33.646 18.126 1.00 49.91 92 ASP A CA 1
ATOM 676 C C . ASP A 1 92 ? 27.742 33.935 17.473 1.00 49.91 92 ASP A C 1
ATOM 678 O O . ASP A 1 92 ? 27.593 34.242 16.289 1.00 49.91 92 ASP A O 1
ATOM 682 N N . GLU A 1 93 ? 26.747 33.972 18.362 1.00 49.62 93 GLU A N 1
ATOM 683 C CA . GLU A 1 93 ? 25.455 34.631 18.218 1.00 49.62 93 GLU A CA 1
ATOM 684 C C . GLU A 1 93 ? 25.629 36.159 18.083 1.00 49.62 93 GLU A C 1
ATOM 686 O O . GLU A 1 93 ? 25.976 36.841 19.049 1.00 49.62 93 GLU A O 1
ATOM 691 N N . GLU A 1 94 ? 25.288 36.734 16.927 1.00 50.44 94 GLU A N 1
ATOM 692 C CA . GLU A 1 94 ? 24.904 38.148 16.834 1.00 50.44 94 GLU A CA 1
ATOM 693 C C . GLU A 1 94 ? 23.405 38.250 16.539 1.00 50.44 94 GLU A C 1
ATOM 695 O O . GLU A 1 94 ? 22.916 37.943 15.451 1.00 50.44 94 GLU A O 1
ATOM 700 N N . GLY A 1 95 ? 22.662 38.661 17.568 1.00 43.66 95 GLY A N 1
ATOM 701 C CA . GLY A 1 95 ? 21.240 38.948 17.492 1.00 43.66 95 GLY A CA 1
ATOM 702 C C . GLY A 1 95 ? 20.967 40.242 16.732 1.00 43.66 95 GLY A C 1
ATOM 703 O O . GLY A 1 95 ? 21.276 41.334 17.211 1.00 43.66 95 GLY A O 1
ATOM 704 N N . GLU A 1 96 ? 20.305 40.124 15.584 1.00 46.12 96 GLU A N 1
ATOM 705 C CA . GLU A 1 96 ? 19.635 41.247 14.935 1.00 46.12 96 GLU A CA 1
ATOM 706 C C . GLU A 1 96 ? 18.244 41.437 15.551 1.00 46.12 96 GLU A C 1
ATOM 708 O O . GLU A 1 96 ? 17.312 40.650 15.376 1.00 46.12 96 GLU A O 1
ATOM 713 N N . ASN A 1 97 ? 18.139 42.505 16.333 1.00 43.19 97 ASN A N 1
ATOM 714 C CA . ASN A 1 97 ? 16.928 42.966 16.986 1.00 43.19 97 ASN A CA 1
ATOM 715 C C . ASN A 1 97 ? 16.062 43.689 15.938 1.00 43.19 97 ASN A C 1
ATOM 717 O O . ASN A 1 97 ? 16.257 44.876 15.678 1.00 43.19 97 ASN A O 1
ATOM 721 N N . ILE A 1 98 ? 15.146 42.964 15.292 1.00 46.88 98 ILE A N 1
ATOM 722 C CA . ILE A 1 98 ? 14.173 43.552 14.365 1.00 46.88 98 ILE A CA 1
ATOM 723 C C . ILE A 1 98 ? 13.030 44.134 15.201 1.00 46.88 98 ILE A C 1
ATOM 725 O O . ILE A 1 98 ? 12.247 43.403 15.807 1.00 46.88 98 ILE A O 1
ATOM 729 N N . GLU A 1 99 ? 12.961 45.465 15.249 1.00 47.66 99 GLU A N 1
ATOM 730 C CA . GLU A 1 99 ? 11.829 46.211 15.796 1.00 47.66 99 GLU A CA 1
ATOM 731 C C . GLU A 1 99 ? 10.550 45.806 15.047 1.00 47.66 99 GLU A C 1
ATOM 733 O O . GLU A 1 99 ? 10.395 46.059 13.852 1.00 47.66 99 GLU A O 1
ATOM 738 N N . ALA A 1 100 ? 9.643 45.135 15.756 1.00 43.47 100 ALA A N 1
ATOM 739 C CA . ALA A 1 100 ? 8.312 44.828 15.265 1.00 43.47 100 ALA A CA 1
ATOM 740 C C . ALA A 1 100 ? 7.510 46.133 15.156 1.00 43.47 100 ALA A C 1
ATOM 742 O O . ALA A 1 100 ? 7.166 46.748 16.165 1.00 43.47 100 ALA A O 1
ATOM 743 N N . GLU A 1 101 ? 7.220 46.561 13.927 1.00 50.31 101 GLU A N 1
ATOM 744 C CA . GLU A 1 101 ? 6.193 47.565 13.674 1.00 50.31 101 GLU A CA 1
ATOM 745 C C . GLU A 1 101 ? 4.830 47.000 14.104 1.00 50.31 101 GLU A C 1
ATOM 747 O O . GLU A 1 101 ? 4.330 46.025 13.539 1.00 50.31 101 GLU A O 1
ATOM 752 N N . ASP A 1 102 ? 4.230 47.631 15.116 1.00 48.38 102 ASP A N 1
ATOM 753 C CA . ASP A 1 102 ? 2.842 47.434 15.532 1.00 48.38 102 ASP A CA 1
ATOM 754 C C . ASP A 1 102 ? 1.897 47.830 14.384 1.00 48.38 102 ASP A C 1
ATOM 756 O O . ASP A 1 102 ? 1.451 48.975 14.269 1.00 48.38 102 ASP A O 1
ATOM 760 N N . VAL A 1 103 ? 1.570 46.869 13.519 1.00 51.19 103 VAL A N 1
ATOM 761 C CA . VAL A 1 103 ? 0.434 46.984 12.603 1.00 51.19 103 VAL A CA 1
ATOM 762 C C . VAL A 1 103 ? -0.827 46.630 13.399 1.00 51.19 103 VAL A C 1
ATOM 764 O O . VAL A 1 103 ? -0.963 45.484 13.834 1.00 51.19 103 VAL A O 1
ATOM 767 N N . PRO A 1 104 ? -1.774 47.566 13.613 1.00 48.59 104 PRO A N 1
ATOM 768 C CA . PRO A 1 104 ? -3.036 47.249 14.263 1.00 48.59 104 PRO A CA 1
ATOM 769 C C . PRO A 1 104 ? -3.825 46.299 13.360 1.00 48.59 104 PRO A C 1
ATOM 771 O O . PRO A 1 104 ? -4.404 46.698 12.350 1.00 48.59 104 PRO A O 1
ATOM 774 N N . MET A 1 105 ? -3.815 45.020 13.730 1.00 43.91 105 MET A N 1
ATOM 775 C CA . MET A 1 105 ? -4.619 43.972 13.120 1.00 43.91 105 MET A CA 1
ATOM 776 C C . MET A 1 105 ? -6.076 44.220 13.532 1.00 43.91 105 MET A C 1
ATOM 778 O O . MET A 1 105 ? -6.562 43.710 14.542 1.00 43.91 105 MET A O 1
ATOM 782 N N . GLU A 1 106 ? -6.754 45.102 12.791 1.00 45.00 106 GLU A N 1
ATOM 783 C CA . GLU A 1 106 ? -8.206 45.219 12.842 1.00 45.00 106 GLU A CA 1
ATOM 784 C C . GLU A 1 106 ? -8.792 43.827 12.622 1.00 45.00 106 GLU A C 1
ATOM 786 O O . GLU A 1 106 ? -8.487 43.146 11.642 1.00 45.00 106 GLU A O 1
ATOM 791 N N . ALA A 1 107 ? -9.598 43.408 13.593 1.00 50.16 107 ALA A N 1
ATOM 792 C CA . ALA A 1 107 ? -10.308 42.150 13.617 1.00 50.16 107 ALA A CA 1
ATOM 793 C C . ALA A 1 107 ? -11.149 41.996 12.343 1.00 50.16 107 ALA A C 1
ATOM 795 O O . ALA A 1 107 ? -12.291 42.455 12.268 1.00 50.16 107 ALA A O 1
ATOM 796 N N . ALA A 1 108 ? -10.578 41.321 11.346 1.00 46.78 108 ALA A N 1
ATOM 797 C CA . ALA A 1 108 ? -11.347 40.643 10.328 1.00 46.78 108 ALA A CA 1
ATOM 798 C C . ALA A 1 108 ? -12.165 39.586 11.070 1.00 46.78 108 ALA A C 1
ATOM 800 O O . ALA A 1 108 ? -11.644 38.566 11.514 1.00 46.78 108 ALA A O 1
ATOM 801 N N . LEU A 1 109 ? -13.437 39.911 11.297 1.00 44.16 109 LEU A N 1
ATOM 802 C CA . LEU A 1 109 ? -14.470 38.959 11.660 1.00 44.16 109 LEU A CA 1
ATOM 803 C C . LEU A 1 109 ? -14.388 37.815 10.649 1.00 44.16 109 LEU A C 1
ATOM 805 O O . LEU A 1 109 ? -14.831 37.962 9.513 1.00 44.16 109 LEU A O 1
ATOM 809 N N . GLU A 1 110 ? -13.762 36.712 11.055 1.00 43.28 110 GLU A N 1
ATOM 810 C CA . GLU A 1 110 ? -13.859 35.438 10.361 1.00 43.28 110 GLU A CA 1
ATOM 811 C C . GLU A 1 110 ? -15.347 35.092 10.322 1.00 43.28 110 GLU A C 1
ATOM 813 O O . GLU A 1 110 ? -15.947 34.710 11.332 1.00 43.28 110 GLU A O 1
ATOM 818 N N . GLU A 1 111 ? -15.980 35.319 9.170 1.00 48.56 111 GLU A N 1
ATOM 819 C CA . GLU A 1 111 ? -17.287 34.744 8.905 1.00 48.56 111 GLU A CA 1
ATOM 820 C C . GLU A 1 111 ? -17.156 33.231 9.131 1.00 48.56 111 GLU A C 1
ATOM 822 O O . GLU A 1 111 ? -16.195 32.628 8.639 1.00 48.56 111 GLU A O 1
ATOM 827 N N . PRO A 1 112 ? -18.050 32.607 9.921 1.00 42.53 112 PRO A N 1
ATOM 828 C CA . PRO A 1 112 ? -17.989 31.176 10.153 1.00 42.53 112 PRO A CA 1
ATOM 829 C C . PRO A 1 112 ? -18.067 30.492 8.793 1.00 42.53 112 PRO A C 1
ATOM 831 O O . PRO A 1 112 ? -19.090 30.582 8.120 1.00 42.53 112 PRO A O 1
ATOM 834 N N . LEU A 1 113 ? -16.964 29.858 8.386 1.00 36.16 113 LEU A N 1
ATOM 835 C CA . LEU A 1 113 ? -16.909 29.049 7.177 1.00 36.16 113 LEU A CA 1
ATOM 836 C C . LEU A 1 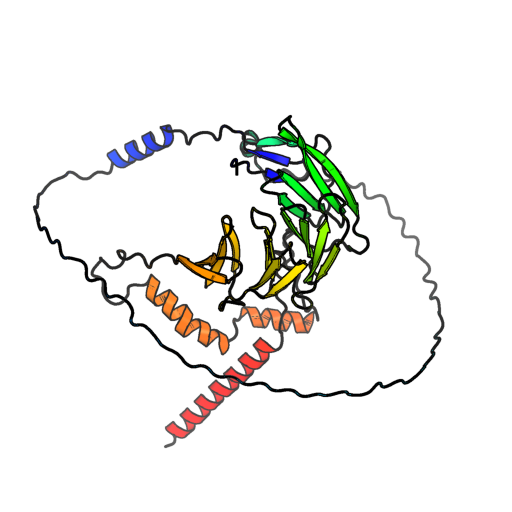113 ? -18.123 28.121 7.186 1.00 36.16 113 LEU A C 1
ATOM 838 O O . LEU A 1 113 ? -18.307 27.361 8.144 1.00 36.16 113 LEU A O 1
ATOM 842 N N . ASP A 1 114 ? -18.952 28.223 6.145 1.00 38.53 114 ASP A N 1
ATOM 843 C CA . ASP A 1 114 ? -20.109 27.356 5.974 1.00 38.53 114 ASP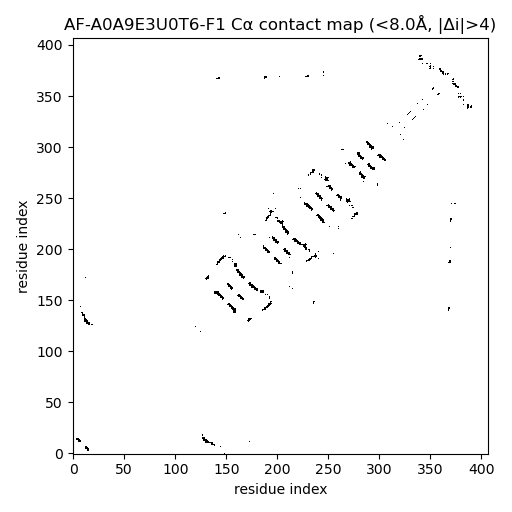 A CA 1
ATOM 844 C C . ASP A 1 114 ? -19.668 25.899 6.184 1.00 38.53 114 ASP A C 1
ATOM 846 O O . ASP A 1 114 ? -18.613 25.493 5.672 1.00 38.53 114 ASP A O 1
ATOM 850 N N . PRO A 1 115 ? -20.414 25.103 6.974 1.00 42.50 115 PRO A N 1
ATOM 851 C CA . PRO A 1 115 ? -20.068 23.713 7.209 1.00 42.50 115 PRO A CA 1
ATOM 852 C C . PRO A 1 115 ? -19.976 23.036 5.850 1.00 42.50 115 PRO A C 1
ATOM 854 O O . PRO A 1 115 ? -20.979 22.962 5.148 1.00 42.50 115 PRO A O 1
ATOM 857 N N . ILE A 1 116 ? -18.761 22.594 5.500 1.00 43.56 116 ILE A N 1
ATOM 858 C CA . ILE A 1 116 ? -18.430 21.874 4.268 1.00 43.56 116 ILE A CA 1
ATOM 859 C C . ILE A 1 116 ? -19.598 20.945 3.950 1.00 43.56 116 ILE A C 1
ATOM 861 O O . ILE A 1 116 ? -19.800 19.946 4.650 1.00 43.56 116 ILE A O 1
ATOM 865 N N . GLU A 1 117 ? -20.397 21.322 2.945 1.00 42.09 117 GLU A N 1
ATOM 866 C CA . GLU A 1 117 ? -21.494 20.500 2.464 1.00 42.09 117 GLU A CA 1
ATOM 867 C C . GLU A 1 117 ? -20.889 19.140 2.148 1.00 42.09 117 GLU A C 1
ATOM 869 O O . GLU A 1 117 ? -19.931 19.024 1.377 1.00 42.09 117 GLU A O 1
ATOM 874 N N . LEU A 1 118 ? -21.388 18.105 2.824 1.00 49.16 118 LEU A N 1
ATOM 875 C CA . LEU A 1 118 ? -20.997 16.741 2.531 1.00 49.16 118 LEU A CA 1
ATOM 876 C C . LEU A 1 118 ? -21.099 16.536 1.015 1.00 49.16 118 LEU A C 1
ATOM 878 O O . LEU A 1 118 ? -22.186 16.590 0.450 1.00 49.16 118 LEU A O 1
ATOM 882 N N . LEU A 1 119 ? -19.978 16.184 0.380 1.00 54.94 119 LEU A N 1
ATOM 883 C CA . LEU A 1 119 ? -19.942 15.662 -0.994 1.00 54.94 119 LEU A CA 1
ATOM 884 C C . LEU A 1 119 ? -20.746 14.354 -1.154 1.00 54.94 119 LEU A C 1
ATOM 886 O O . LEU A 1 119 ? -20.828 13.790 -2.242 1.00 54.94 119 LEU A O 1
ATOM 890 N N . VAL A 1 120 ? -21.335 13.854 -0.067 1.00 61.38 120 VAL A N 1
ATOM 891 C CA . VAL A 1 120 ? -22.219 12.701 -0.035 1.00 61.38 120 VAL A CA 1
ATOM 892 C C . VAL A 1 120 ? -23.652 13.217 0.050 1.00 61.38 120 VAL A C 1
ATOM 894 O O . VAL A 1 120 ? -24.059 13.764 1.075 1.00 61.38 120 VAL A O 1
ATOM 897 N N . SER A 1 121 ? -24.418 13.028 -1.027 1.00 71.75 121 SER A N 1
ATOM 898 C CA . SER A 1 121 ? -25.847 13.354 -1.059 1.00 71.75 121 SER A CA 1
ATOM 899 C C . SER A 1 121 ? -26.561 12.772 0.175 1.00 71.75 121 SER A C 1
ATOM 901 O O . SER A 1 121 ? -26.303 11.617 0.535 1.00 71.75 121 SER A O 1
ATOM 903 N N . PRO A 1 122 ? -27.501 13.507 0.801 1.00 74.00 122 PRO A N 1
ATOM 904 C CA . PRO A 1 122 ? -28.345 12.983 1.874 1.00 74.00 122 PRO A CA 1
ATOM 905 C C . PRO A 1 122 ? -29.039 11.663 1.517 1.00 74.00 122 PRO A C 1
ATOM 907 O O . PRO A 1 122 ? -29.360 10.880 2.406 1.00 74.00 122 PRO A O 1
ATOM 910 N N . GLU A 1 123 ? -29.272 11.397 0.227 1.00 76.69 123 GLU A N 1
ATOM 911 C CA . GLU A 1 123 ? -29.819 10.121 -0.236 1.00 76.69 123 GLU A CA 1
ATOM 912 C C . GLU A 1 123 ? -28.844 8.964 -0.052 1.00 76.69 123 GLU A C 1
ATOM 914 O O . GLU A 1 123 ? -29.237 7.917 0.456 1.00 76.69 123 GLU A O 1
ATOM 919 N N . THR A 1 124 ? -27.567 9.170 -0.370 1.00 74.44 124 THR A N 1
ATOM 920 C CA . THR A 1 124 ? -26.523 8.163 -0.188 1.00 74.44 124 THR A CA 1
ATOM 921 C C . THR A 1 124 ? -26.383 7.797 1.288 1.00 74.44 124 THR A C 1
ATOM 923 O O . THR A 1 124 ? -26.285 6.617 1.610 1.00 74.44 124 THR A O 1
ATOM 926 N N . LEU A 1 125 ? -26.475 8.777 2.198 1.00 77.38 125 LEU A N 1
ATOM 927 C CA . LEU A 1 125 ? -26.400 8.555 3.649 1.00 77.38 125 LEU A CA 1
ATOM 928 C C . LEU A 1 125 ? -27.537 7.689 4.215 1.00 77.38 125 LEU A C 1
ATOM 930 O O . LEU A 1 125 ? -27.341 7.077 5.262 1.00 77.38 125 LEU A O 1
ATOM 934 N N . LYS A 1 126 ? -28.695 7.578 3.545 1.00 83.06 126 LYS A N 1
ATOM 935 C CA . LYS A 1 126 ? -29.811 6.728 4.016 1.00 83.06 126 LYS A CA 1
ATOM 936 C C . LYS A 1 126 ? -29.425 5.251 4.111 1.00 83.06 126 LYS A C 1
ATOM 938 O O . LYS A 1 126 ? -30.017 4.516 4.896 1.00 83.06 126 LYS A O 1
ATOM 943 N N . HIS A 1 127 ? -28.428 4.830 3.336 1.00 83.38 127 HIS A N 1
ATOM 944 C CA . HIS A 1 127 ? -27.925 3.457 3.316 1.00 83.38 127 HIS A CA 1
ATOM 945 C C . HIS A 1 127 ? -26.802 3.208 4.326 1.00 83.38 127 HIS A C 1
ATOM 947 O O . HIS A 1 127 ? -26.259 2.105 4.372 1.00 83.38 127 HIS A O 1
ATOM 953 N N . TYR A 1 128 ? -26.454 4.205 5.143 1.00 83.56 128 TYR A N 1
ATOM 954 C CA . TYR A 1 128 ? -25.384 4.104 6.121 1.00 83.56 128 TYR A CA 1
ATOM 955 C C . TYR A 1 128 ? -25.919 4.260 7.536 1.00 83.56 128 TYR A C 1
ATOM 957 O O . TYR A 1 128 ? -26.654 5.190 7.859 1.00 83.56 128 TYR A O 1
ATOM 965 N N . GLN A 1 129 ? -25.500 3.353 8.411 1.00 87.88 129 GLN A N 1
ATOM 966 C CA . GLN A 1 129 ? -25.771 3.450 9.836 1.00 87.88 129 GLN A CA 1
ATOM 967 C C . GLN A 1 129 ? -24.499 3.885 10.566 1.00 87.88 129 GLN A C 1
ATOM 969 O O . GLN A 1 129 ? -23.425 3.344 10.281 1.00 87.88 129 GLN A O 1
ATOM 974 N N . PRO A 1 130 ? -24.590 4.829 11.517 1.00 88.31 130 PRO A N 1
ATOM 975 C CA . PRO A 1 130 ? -23.444 5.210 12.325 1.00 88.31 130 PRO A CA 1
ATOM 976 C C . PRO A 1 130 ? -22.963 3.993 13.119 1.00 88.31 130 PRO A C 1
ATOM 978 O O . PRO A 1 130 ? -23.726 3.357 13.847 1.00 88.31 130 PRO A O 1
ATOM 981 N N . ALA A 1 131 ? -21.686 3.674 12.968 1.00 92.00 131 ALA A N 1
ATOM 982 C CA . ALA A 1 131 ? -21.008 2.585 13.654 1.00 92.00 131 AL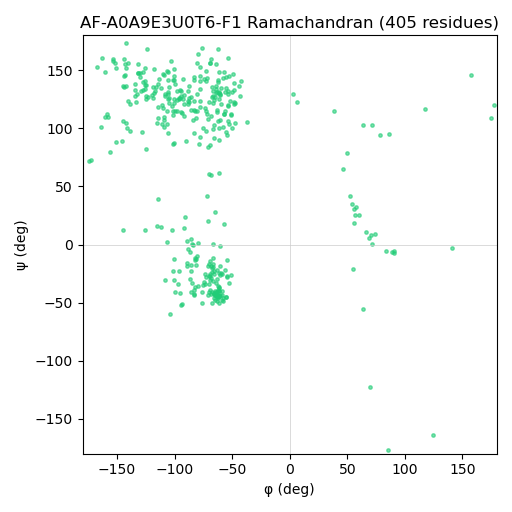A A CA 1
ATOM 983 C C . ALA A 1 131 ? -20.145 3.100 14.818 1.00 92.00 131 ALA A C 1
ATOM 985 O O . ALA A 1 131 ? -19.358 2.346 15.369 1.00 92.00 131 ALA A O 1
ATOM 986 N N . GLY A 1 132 ? -20.303 4.363 15.224 1.00 90.62 132 GLY A N 1
ATOM 987 C CA . GLY A 1 132 ? -19.488 5.010 16.254 1.00 90.62 132 GLY A CA 1
ATOM 988 C C . GLY A 1 132 ? -18.185 5.602 15.696 1.00 90.62 132 GLY A C 1
ATOM 989 O O . GLY A 1 132 ? -17.973 5.565 14.490 1.00 90.62 132 GLY A O 1
ATOM 990 N N . PRO A 1 133 ? -17.308 6.164 16.538 1.00 89.75 133 PRO A N 1
ATOM 991 C CA . PRO A 1 133 ? -17.561 6.456 17.948 1.00 89.75 133 PRO A CA 1
ATOM 992 C C . PRO A 1 133 ? -18.680 7.493 18.130 1.00 89.75 133 PRO A C 1
ATOM 994 O O . PRO A 1 133 ? -18.939 8.301 17.245 1.00 89.75 133 PRO A O 1
ATOM 997 N N . ASP A 1 134 ? -19.345 7.484 19.291 1.00 88.88 134 ASP A N 1
ATOM 998 C CA . ASP A 1 134 ? -20.424 8.445 19.596 1.00 88.88 134 ASP A CA 1
ATOM 999 C C . ASP A 1 134 ? -19.904 9.889 19.739 1.00 88.88 134 ASP A C 1
ATOM 1001 O O . ASP A 1 134 ? -20.649 10.854 19.570 1.00 88.88 134 ASP A O 1
ATOM 1005 N N . LYS A 1 135 ? -18.614 10.047 20.055 1.00 88.69 135 LYS A N 1
ATOM 1006 C CA . LYS A 1 135 ? -17.932 11.344 20.056 1.00 88.69 135 LYS A CA 1
ATOM 1007 C C . LYS A 1 135 ? -17.296 11.575 18.683 1.00 88.69 135 LYS A C 1
ATOM 1009 O O . LYS A 1 135 ? -16.534 10.704 18.262 1.00 88.69 135 LYS A O 1
ATOM 1014 N N . PRO A 1 136 ? -17.530 12.731 18.034 1.00 85.88 136 PRO A N 1
ATOM 1015 C CA . PRO A 1 136 ? -16.899 13.062 16.761 1.00 85.88 136 PRO A CA 1
ATOM 1016 C C . PRO A 1 136 ? -15.377 12.919 16.807 1.00 85.88 136 PRO A C 1
ATOM 1018 O O . PRO A 1 136 ? -14.736 13.203 17.825 1.00 85.88 136 PRO A O 1
ATOM 1021 N N . LEU A 1 137 ? -14.804 12.481 15.689 1.00 87.50 137 LEU A N 1
ATOM 1022 C CA . LEU A 1 137 ? -13.363 12.355 15.521 1.00 87.50 137 LEU A CA 1
ATOM 1023 C C . LEU A 1 137 ? -12.795 13.686 15.028 1.00 87.50 137 LEU A C 1
ATOM 1025 O O . LEU A 1 137 ? -13.225 14.198 13.998 1.00 87.50 137 LEU A O 1
ATOM 1029 N N . SER A 1 138 ? -11.796 14.226 15.733 1.00 84.44 138 SER A N 1
ATOM 1030 C CA . SER A 1 138 ? -10.958 15.290 15.164 1.00 84.44 138 SER A CA 1
ATOM 1031 C C . SER A 1 138 ? -10.059 14.642 14.123 1.00 84.44 138 SER A C 1
ATOM 1033 O O . SER A 1 138 ? -9.083 13.980 14.471 1.00 84.44 138 SER A O 1
ATOM 1035 N N . ILE A 1 139 ? -10.458 14.733 12.857 1.00 85.12 139 ILE A N 1
ATOM 1036 C CA . ILE A 1 139 ? -9.645 14.283 11.729 1.00 85.12 139 ILE A CA 1
ATOM 1037 C C . ILE A 1 139 ? -9.010 15.522 11.121 1.00 85.12 139 ILE A C 1
ATOM 1039 O O . ILE A 1 139 ? -9.538 16.145 10.188 1.00 85.12 139 ILE A O 1
ATOM 1043 N N . ASP A 1 140 ? -7.867 15.842 11.700 1.00 80.81 140 ASP A N 1
ATOM 1044 C CA . ASP A 1 140 ? -6.909 16.784 11.165 1.00 80.81 140 ASP A CA 1
ATOM 1045 C C . ASP A 1 140 ? -5.987 15.991 10.227 1.00 80.81 140 ASP A C 1
ATOM 1047 O O . ASP A 1 140 ? -5.648 14.835 10.506 1.00 80.81 140 ASP A O 1
ATOM 1051 N N . GLY A 1 141 ? -5.686 16.545 9.049 1.00 75.31 141 GLY A N 1
ATOM 1052 C CA . GLY A 1 141 ? -4.850 15.847 8.066 1.00 75.31 141 GLY A CA 1
ATOM 1053 C C . GLY A 1 141 ? -3.442 15.580 8.616 1.00 75.31 141 GLY A C 1
ATOM 1054 O O . GLY A 1 141 ? -3.064 16.151 9.640 1.00 75.31 141 GLY A O 1
ATOM 1055 N N . PRO A 1 142 ? -2.620 14.752 7.958 1.00 85.38 142 PRO A N 1
ATOM 1056 C CA . PRO A 1 142 ? -2.939 13.681 7.009 1.00 85.38 142 PRO A CA 1
ATOM 1057 C C . PRO A 1 142 ? -3.638 12.491 7.685 1.00 85.38 142 PRO A C 1
ATOM 1059 O O . PRO A 1 142 ? -3.531 12.318 8.895 1.00 85.38 142 PRO A O 1
ATOM 1062 N N . LEU A 1 143 ? -4.342 11.668 6.899 1.00 90.12 143 LEU A N 1
ATOM 1063 C CA . LEU A 1 143 ? -5.199 10.577 7.376 1.00 90.12 143 LEU A CA 1
ATOM 1064 C C . LEU A 1 143 ? -4.801 9.240 6.739 1.00 90.12 143 LEU A C 1
ATOM 1066 O O . LEU A 1 143 ? -4.825 9.114 5.521 1.00 90.12 143 LEU A O 1
ATOM 1070 N N . ALA A 1 144 ? -4.573 8.219 7.562 1.00 92.81 144 ALA A N 1
ATOM 1071 C CA . ALA A 1 144 ? -4.529 6.826 7.126 1.00 92.81 144 ALA A CA 1
ATOM 1072 C C . ALA A 1 144 ? -5.394 5.957 8.040 1.00 92.81 144 ALA A C 1
ATOM 1074 O O . ALA A 1 144 ? -5.514 6.223 9.235 1.00 92.81 144 ALA A O 1
ATOM 1075 N N . ALA A 1 145 ? -6.000 4.909 7.492 1.00 95.00 145 ALA A N 1
ATOM 1076 C CA . ALA A 1 145 ? -6.825 3.990 8.262 1.00 95.00 145 ALA A CA 1
ATOM 1077 C C . ALA A 1 145 ? -6.641 2.551 7.785 1.00 95.00 145 ALA A C 1
ATOM 1079 O O . ALA A 1 145 ? -6.364 2.302 6.614 1.00 95.00 145 ALA A O 1
ATOM 1080 N N . GLY A 1 146 ? -6.835 1.606 8.696 1.00 95.44 146 GLY A N 1
ATOM 1081 C CA . GLY A 1 146 ? -6.803 0.178 8.412 1.00 95.44 146 GLY A CA 1
ATOM 1082 C C . GLY A 1 146 ? -7.696 -0.578 9.382 1.00 95.44 146 GLY A C 1
ATOM 1083 O O . GLY A 1 146 ? -7.980 -0.099 10.480 1.00 95.44 146 GLY A O 1
ATOM 1084 N N . ILE A 1 147 ? -8.147 -1.758 8.970 1.00 96.12 147 ILE A N 1
ATOM 1085 C CA . ILE A 1 147 ? -8.959 -2.649 9.796 1.00 96.12 147 ILE A CA 1
ATOM 1086 C C . ILE A 1 147 ? -8.328 -4.036 9.823 1.00 96.12 147 ILE A C 1
ATOM 1088 O O . ILE A 1 147 ? -7.962 -4.575 8.779 1.00 96.12 147 ILE A O 1
ATOM 1092 N N . ASP A 1 148 ? -8.211 -4.608 11.018 1.00 96.31 148 ASP A N 1
ATOM 1093 C CA . ASP A 1 148 ? -7.751 -5.977 11.196 1.00 96.31 148 ASP A CA 1
ATOM 1094 C C . ASP A 1 148 ? -8.879 -6.918 10.756 1.00 96.31 148 ASP A C 1
ATOM 1096 O O . ASP A 1 148 ? -9.962 -6.899 11.354 1.00 96.31 148 ASP A O 1
ATOM 1100 N N . PRO A 1 149 ? -8.669 -7.745 9.718 1.00 91.75 149 PRO A N 1
ATOM 1101 C CA . PRO A 1 149 ? -9.725 -8.579 9.163 1.00 91.75 149 PRO A CA 1
ATOM 1102 C C . PRO A 1 149 ? -10.218 -9.670 10.123 1.00 91.75 149 PRO A C 1
ATOM 1104 O O . PRO A 1 149 ? -11.309 -10.195 9.894 1.00 91.75 149 PRO A O 1
ATOM 1107 N N . GLN A 1 150 ? -9.444 -10.027 11.158 1.00 93.06 150 GLN A N 1
ATOM 1108 C CA . GLN A 1 150 ? -9.823 -11.051 12.136 1.00 93.06 150 GLN A CA 1
ATOM 1109 C C . GLN A 1 150 ? -10.487 -10.454 13.371 1.00 93.06 150 GLN A C 1
ATOM 1111 O O . GLN A 1 150 ? -11.559 -10.901 13.773 1.00 93.06 150 GLN A O 1
ATOM 1116 N N . SER A 1 151 ? -9.846 -9.460 13.988 1.00 94.50 151 SER A N 1
ATOM 1117 C CA . SER A 1 151 ? -10.333 -8.874 15.243 1.00 94.50 151 SER A CA 1
ATOM 1118 C C . SER A 1 151 ? -11.361 -7.762 15.024 1.00 94.50 151 SER A C 1
ATOM 1120 O O . SER A 1 151 ? -12.083 -7.391 15.948 1.00 94.50 151 SER A O 1
ATOM 1122 N N . GLY A 1 152 ? -11.428 -7.209 13.809 1.00 93.81 152 GLY A N 1
ATOM 1123 C CA . GLY A 1 152 ? -12.216 -6.021 13.505 1.00 93.81 152 GLY A CA 1
ATOM 1124 C C . GLY A 1 152 ? -11.642 -4.742 14.114 1.00 93.81 152 GLY A C 1
ATOM 1125 O O . GLY A 1 152 ? -12.323 -3.723 14.061 1.00 93.81 152 GLY A O 1
ATOM 1126 N N . LEU A 1 153 ? -10.434 -4.772 14.693 1.00 96.31 153 LEU A N 1
ATOM 1127 C CA . LEU A 1 153 ? -9.752 -3.598 15.237 1.00 96.31 153 LEU A CA 1
ATOM 1128 C C . LEU A 1 153 ? -9.528 -2.566 14.130 1.00 96.31 153 LEU A C 1
ATOM 1130 O O . LEU A 1 153 ? -8.847 -2.842 13.146 1.00 96.31 153 LEU A O 1
ATOM 1134 N N . VAL A 1 154 ? -10.071 -1.368 14.306 1.00 96.94 154 VAL A N 1
ATOM 1135 C CA . VAL A 1 154 ? -9.846 -0.235 13.409 1.00 96.94 154 VAL A CA 1
ATOM 1136 C C . VAL A 1 154 ? -8.708 0.604 13.963 1.00 96.94 154 VAL A C 1
ATOM 1138 O O . VAL A 1 154 ? -8.693 0.952 15.142 1.00 96.94 154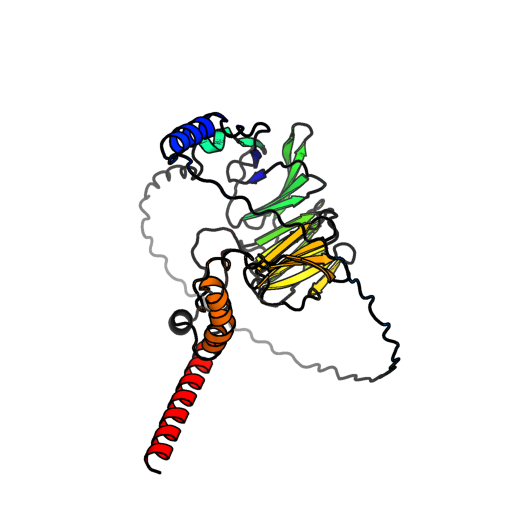 VAL A O 1
ATOM 1141 N N . VAL A 1 155 ? -7.759 0.949 13.105 1.00 97.12 155 VAL A N 1
ATOM 1142 C CA . VAL A 1 155 ? -6.620 1.806 13.426 1.00 97.12 155 VAL A CA 1
ATOM 1143 C C . VAL A 1 155 ? -6.699 3.042 12.553 1.00 97.12 155 VAL A C 1
ATOM 1145 O O . VAL A 1 155 ? -6.861 2.943 11.339 1.00 97.12 155 VAL A O 1
ATOM 1148 N N . LEU A 1 156 ? -6.582 4.200 13.188 1.00 96.12 156 LEU A N 1
ATOM 1149 C CA . LEU A 1 156 ? -6.607 5.511 12.568 1.00 96.12 156 LEU A CA 1
ATOM 1150 C C . LEU A 1 156 ? -5.287 6.219 12.859 1.00 96.12 156 LEU A C 1
ATOM 1152 O O . LEU A 1 156 ? -4.892 6.317 14.017 1.00 96.12 156 LEU A O 1
ATOM 1156 N N . TYR A 1 157 ? -4.635 6.734 11.828 1.00 94.75 157 TYR A N 1
ATOM 1157 C CA . TYR A 1 157 ? -3.511 7.650 11.938 1.00 94.75 157 TYR A CA 1
ATOM 1158 C C . TYR A 1 157 ? -3.952 9.026 11.448 1.00 94.75 157 TYR A C 1
ATOM 1160 O O . TYR A 1 157 ? -4.373 9.156 10.299 1.00 94.75 157 TYR A O 1
ATOM 1168 N N . THR A 1 158 ? -3.872 10.034 12.313 1.00 92.94 158 THR A N 1
ATOM 1169 C CA . THR A 1 158 ? -4.233 11.424 11.998 1.00 92.94 158 THR A CA 1
ATOM 1170 C C . THR A 1 158 ? -3.258 12.381 12.649 1.00 92.94 158 THR A C 1
ATOM 1172 O O . THR A 1 158 ? -3.099 12.328 13.870 1.00 92.94 158 THR A O 1
ATOM 1175 N N . GLY A 1 159 ? -2.617 13.248 11.863 1.00 89.31 159 GLY A N 1
ATOM 1176 C CA . GLY A 1 159 ? -1.768 14.320 12.394 1.00 89.31 159 GLY A CA 1
ATOM 1177 C C . GLY A 1 159 ? -0.642 13.846 13.323 1.00 89.31 159 GLY A C 1
ATOM 1178 O O . GLY A 1 159 ? -0.294 14.557 14.259 1.00 89.31 159 GLY A O 1
ATOM 1179 N N . GLY A 1 160 ? -0.107 12.637 13.113 1.00 91.75 160 GLY A N 1
ATOM 1180 C CA . GLY A 1 160 ? 0.920 12.053 13.985 1.00 91.75 160 GLY A CA 1
ATOM 1181 C C . GLY A 1 160 ? 0.402 11.213 15.157 1.00 91.75 160 GLY A C 1
ATOM 1182 O O . GLY A 1 160 ? 1.182 10.562 15.849 1.00 91.75 160 GLY A O 1
ATOM 1183 N N . THR A 1 161 ? -0.910 11.163 15.367 1.00 94.12 161 THR A N 1
ATOM 1184 C CA . THR A 1 161 ? -1.537 10.342 16.404 1.00 94.12 161 THR A CA 1
ATOM 1185 C C . THR A 1 161 ? -2.048 9.028 15.819 1.00 94.12 161 THR A C 1
ATOM 1187 O O . THR A 1 161 ? -2.809 9.039 14.853 1.00 94.12 161 THR A O 1
ATOM 1190 N N . ILE A 1 162 ? -1.741 7.899 16.463 1.00 95.69 162 ILE A N 1
ATOM 1191 C CA . ILE A 1 162 ? -2.431 6.621 16.243 1.00 95.69 162 ILE A CA 1
ATOM 1192 C C . ILE A 1 162 ? -3.548 6.459 17.270 1.00 95.69 162 ILE A C 1
ATOM 1194 O O . ILE A 1 162 ? -3.325 6.553 18.477 1.00 95.69 162 ILE A O 1
ATOM 1198 N N . THR A 1 163 ? -4.754 6.168 16.795 1.00 96.81 163 THR A N 1
ATOM 1199 C CA . THR A 1 163 ? -5.919 5.845 17.620 1.00 96.81 163 THR A CA 1
ATOM 1200 C C . THR A 1 163 ? -6.498 4.505 17.189 1.00 96.81 163 THR A C 1
ATOM 1202 O O . THR A 1 163 ? -6.682 4.263 15.999 1.00 96.81 163 THR A O 1
ATOM 1205 N N . THR A 1 164 ? -6.811 3.636 18.146 1.00 97.38 164 THR A N 1
ATOM 1206 C CA . THR A 1 164 ? -7.432 2.335 17.880 1.00 97.38 164 THR A CA 1
ATOM 1207 C C . THR A 1 164 ? -8.868 2.295 18.371 1.00 97.38 164 THR A C 1
ATOM 1209 O O . THR A 1 164 ? -9.217 2.909 19.383 1.00 97.38 164 THR A O 1
ATOM 1212 N N . PHE A 1 165 ? -9.704 1.553 17.655 1.00 97.19 165 PHE A N 1
ATOM 1213 C CA . PHE A 1 165 ? -11.111 1.366 17.960 1.00 97.19 165 PHE A CA 1
ATOM 1214 C C . PHE A 1 165 ? -11.467 -0.106 17.843 1.00 97.19 165 PHE A C 1
ATOM 1216 O O . PHE A 1 165 ? -11.212 -0.729 16.814 1.00 97.19 165 PHE A O 1
ATOM 1223 N N . ALA A 1 166 ? -12.088 -0.657 18.876 1.00 96.12 166 ALA A N 1
ATOM 1224 C CA . ALA A 1 166 ? -12.596 -2.018 18.834 1.00 96.12 166 ALA A CA 1
ATOM 1225 C C . ALA A 1 166 ? -14.108 -2.013 18.703 1.00 96.12 166 ALA A C 1
ATOM 1227 O O . ALA A 1 166 ? -14.794 -1.120 19.202 1.00 96.12 166 ALA A O 1
ATOM 1228 N N . ARG A 1 167 ? -14.613 -3.044 18.034 1.00 94.44 167 ARG A N 1
ATOM 1229 C CA . ARG A 1 167 ? -16.041 -3.276 17.911 1.00 94.44 167 ARG A CA 1
ATOM 1230 C C . ARG A 1 167 ? -16.568 -3.890 19.206 1.00 94.44 167 ARG A C 1
ATOM 1232 O O . ARG A 1 167 ? -16.104 -4.940 19.641 1.00 94.44 167 ARG A O 1
ATOM 1239 N N . GLU A 1 168 ? -17.549 -3.243 19.807 1.00 95.12 168 GLU A N 1
ATOM 1240 C CA . GLU A 1 168 ? -18.287 -3.763 20.949 1.00 95.12 168 GLU A CA 1
ATOM 1241 C C . GLU A 1 168 ? -19.303 -4.835 20.529 1.00 95.12 168 GLU A C 1
ATOM 1243 O O . GLU A 1 168 ? -19.673 -4.962 19.360 1.00 95.12 168 GLU A O 1
ATOM 1248 N N . ALA A 1 169 ? -19.869 -5.536 21.518 1.00 93.31 169 ALA A N 1
ATOM 1249 C CA . ALA A 1 169 ? -21.007 -6.437 21.314 1.00 93.31 169 ALA A CA 1
ATOM 1250 C C . ALA A 1 169 ? -22.244 -5.729 20.722 1.00 93.31 169 ALA A C 1
ATOM 1252 O O . ALA A 1 169 ? -23.059 -6.366 20.060 1.00 93.31 169 ALA A O 1
ATOM 1253 N N . SER A 1 170 ? -22.374 -4.411 20.928 1.00 91.94 170 SER A N 1
ATOM 1254 C CA . SER A 1 170 ? -23.420 -3.568 20.331 1.00 91.94 170 SER A CA 1
ATOM 1255 C C . SER A 1 170 ? -23.257 -3.386 18.813 1.00 91.94 170 SER A C 1
ATOM 1257 O O . SER A 1 170 ? -24.170 -2.913 18.138 1.00 91.94 170 SER A O 1
ATOM 1259 N N . GLY A 1 171 ? -22.089 -3.739 18.269 1.00 89.88 171 GLY A N 1
ATOM 1260 C CA . GLY A 1 171 ? -21.702 -3.492 16.887 1.00 89.88 171 GLY A CA 1
ATOM 1261 C C . GLY A 1 171 ? -21.126 -2.096 16.640 1.00 89.88 171 GLY A C 1
ATOM 1262 O O . GLY A 1 171 ? -20.654 -1.863 15.526 1.00 89.88 171 GLY A O 1
ATOM 1263 N N . LYS A 1 172 ? -21.134 -1.204 17.642 1.00 92.81 172 LYS A N 1
ATOM 1264 C CA . LYS A 1 172 ? -20.465 0.101 17.592 1.00 92.81 172 LYS A CA 1
ATOM 1265 C C . LYS A 1 172 ? -18.972 -0.022 17.888 1.00 92.81 172 LYS A C 1
ATOM 1267 O O . LYS A 1 172 ? -18.532 -0.958 18.545 1.00 92.81 172 LYS A O 1
ATOM 1272 N N . TYR A 1 173 ? -18.208 0.948 17.415 1.00 94.75 173 TYR A N 1
ATOM 1273 C CA . TYR A 1 173 ? -16.785 1.097 17.652 1.00 94.75 173 TYR A CA 1
ATOM 1274 C C . TYR A 1 173 ? -16.529 2.061 18.808 1.00 94.75 173 TYR A C 1
ATOM 1276 O O . TYR A 1 173 ? -16.964 3.214 18.770 1.00 94.75 173 TYR A O 1
ATOM 1284 N N . GLU A 1 174 ? -15.768 1.604 19.799 1.00 95.88 174 GLU A N 1
ATOM 1285 C CA . GLU A 1 174 ? -15.290 2.423 20.911 1.00 95.88 174 GLU A CA 1
ATOM 1286 C C . GLU A 1 174 ? -13.769 2.570 20.842 1.00 95.88 174 GLU A C 1
ATOM 1288 O O . GLU A 1 174 ? -13.044 1.641 20.475 1.00 95.88 174 GLU A O 1
ATOM 1293 N N . ARG A 1 175 ? -13.275 3.762 21.184 1.00 96.31 175 ARG A N 1
ATOM 1294 C CA . ARG A 1 175 ? -11.841 4.051 21.229 1.00 96.31 175 ARG A CA 1
ATOM 1295 C C . ARG A 1 175 ? -11.178 3.252 22.350 1.00 96.31 175 ARG A C 1
ATOM 1297 O O . ARG A 1 175 ? -11.505 3.464 23.513 1.00 96.31 175 ARG A O 1
ATOM 1304 N N . GLN A 1 176 ? -10.191 2.429 22.008 1.00 96.56 176 GLN A N 1
ATOM 1305 C CA . GLN A 1 176 ? -9.424 1.647 22.980 1.00 96.56 176 GLN A CA 1
ATOM 1306 C C . GLN A 1 176 ? -8.152 2.354 23.434 1.00 96.56 176 GLN A C 1
ATOM 1308 O O . GLN A 1 176 ? -7.917 2.495 24.631 1.00 96.56 176 GLN A O 1
ATOM 1313 N N . ALA A 1 177 ? -7.336 2.816 22.490 1.00 96.56 177 ALA A N 1
ATOM 1314 C CA . ALA A 1 177 ? -6.066 3.458 22.793 1.00 96.56 177 ALA A CA 1
ATOM 1315 C C . ALA A 1 177 ? -5.816 4.654 21.873 1.00 96.56 177 ALA A C 1
ATOM 1317 O O . ALA A 1 177 ? -6.364 4.753 20.774 1.00 96.56 177 ALA A O 1
ATOM 1318 N N . ARG A 1 178 ? -4.986 5.581 22.351 1.00 96.19 178 ARG A N 1
ATOM 1319 C CA . ARG A 1 178 ? -4.490 6.733 21.599 1.00 96.19 178 ARG A CA 1
ATOM 1320 C C . ARG A 1 178 ? -3.038 6.969 21.985 1.00 96.19 178 ARG A C 1
ATOM 1322 O O . ARG A 1 178 ? -2.721 6.938 23.173 1.00 96.19 178 ARG A O 1
ATOM 1329 N N . ARG A 1 179 ? -2.189 7.234 21.000 1.00 95.50 179 ARG A N 1
ATOM 1330 C CA . ARG A 1 179 ? -0.784 7.581 21.199 1.00 95.50 179 ARG A CA 1
ATOM 1331 C C . ARG A 1 179 ? -0.329 8.591 20.158 1.00 95.50 179 ARG A C 1
ATOM 1333 O O . ARG A 1 179 ? -0.592 8.404 18.975 1.00 95.50 179 ARG A O 1
ATOM 1340 N N . ASP A 1 180 ? 0.412 9.593 20.605 1.00 93.69 180 ASP A N 1
ATOM 1341 C CA . ASP A 1 180 ? 1.128 10.519 19.732 1.00 93.69 180 ASP A CA 1
ATOM 1342 C C . ASP A 1 180 ? 2.524 9.955 19.429 1.00 93.69 180 ASP A C 1
ATOM 1344 O O . ASP A 1 180 ? 3.213 9.466 20.331 1.00 93.69 180 ASP A O 1
ATOM 1348 N N . LEU A 1 181 ? 2.923 9.955 18.157 1.00 90.94 181 LEU A N 1
ATOM 1349 C CA . LEU A 1 181 ? 4.254 9.510 17.746 1.00 90.94 181 LEU A CA 1
ATOM 1350 C C . LEU A 1 181 ? 5.235 10.685 17.874 1.00 90.94 181 LEU A C 1
ATOM 1352 O O . LEU A 1 181 ? 4.978 11.773 17.363 1.00 90.94 181 LEU A O 1
ATOM 1356 N N . ALA A 1 182 ? 6.346 10.469 18.583 1.00 76.31 182 ALA A N 1
ATOM 1357 C CA . ALA A 1 182 ? 7.240 11.537 19.048 1.00 76.31 182 ALA A CA 1
ATOM 1358 C C . ALA A 1 182 ? 7.905 12.338 17.910 1.00 76.31 182 ALA A C 1
ATOM 1360 O O . ALA A 1 182 ? 8.123 13.536 18.062 1.00 76.31 182 ALA A O 1
ATOM 1361 N N . ASP A 1 183 ? 8.141 11.700 16.758 1.00 68.94 183 ASP A N 1
ATOM 1362 C CA . ASP A 1 183 ? 8.898 12.268 15.628 1.00 68.94 183 ASP A CA 1
ATOM 1363 C C . ASP A 1 183 ? 8.049 12.477 14.363 1.00 68.94 183 ASP A C 1
ATOM 1365 O O . ASP A 1 183 ? 8.555 12.624 13.238 1.00 68.94 183 ASP A O 1
ATOM 1369 N N . SER A 1 184 ? 6.724 12.449 14.495 1.00 57.31 184 SER A N 1
ATOM 1370 C CA . SER A 1 184 ? 5.847 12.742 13.370 1.00 57.31 184 SER A CA 1
ATOM 1371 C C . SER A 1 184 ? 5.526 14.228 13.318 1.00 57.31 184 SER A C 1
ATOM 1373 O O . SER A 1 184 ? 4.475 14.668 13.779 1.00 57.31 184 SER A O 1
ATOM 1375 N N . LEU A 1 185 ? 6.374 14.983 12.607 1.00 59.59 185 LEU A N 1
ATOM 1376 C CA . LEU A 1 185 ? 5.835 15.996 11.694 1.00 59.59 185 LEU A CA 1
ATOM 1377 C C . LEU A 1 185 ? 4.648 15.355 10.961 1.00 59.59 185 LEU A C 1
ATOM 1379 O O . LEU A 1 185 ? 4.726 14.160 10.659 1.00 59.59 185 LEU A O 1
ATOM 1383 N N . GLN A 1 186 ? 3.572 16.111 10.736 1.00 74.44 186 GLN A N 1
ATOM 1384 C CA . GLN A 1 186 ? 2.316 15.692 10.096 1.00 74.44 186 GLN A CA 1
ATOM 1385 C C . GLN A 1 186 ? 2.537 15.215 8.644 1.00 74.44 186 GLN A C 1
ATOM 1387 O O . GLN A 1 186 ? 2.054 15.813 7.689 1.00 74.44 186 GLN A O 1
ATOM 1392 N N . LYS A 1 187 ? 3.323 14.151 8.483 1.00 85.62 187 LYS A N 1
ATOM 1393 C CA . LYS A 1 187 ? 3.729 13.538 7.227 1.00 85.62 187 LYS A CA 1
ATOM 1394 C C . LYS A 1 187 ? 2.630 12.607 6.782 1.00 85.62 187 LYS A C 1
ATOM 1396 O O . LYS A 1 187 ? 2.001 11.934 7.605 1.00 85.62 187 LYS A O 1
ATOM 1401 N N . GLN A 1 188 ? 2.422 12.547 5.477 1.00 89.88 188 GLN A N 1
ATOM 1402 C CA . GLN A 1 188 ? 1.466 11.605 4.935 1.00 89.88 188 GLN A CA 1
ATOM 1403 C C . GLN A 1 188 ? 1.885 10.169 5.272 1.00 89.88 188 GLN A C 1
ATOM 1405 O O . GLN A 1 188 ? 3.071 9.853 5.422 1.00 89.88 188 GLN A O 1
ATOM 1410 N N . ALA A 1 189 ? 0.897 9.297 5.440 1.00 92.88 189 ALA A N 1
ATOM 1411 C CA . ALA A 1 189 ? 1.137 7.912 5.799 1.00 92.88 189 ALA A CA 1
ATOM 1412 C C . ALA A 1 189 ? 0.135 6.980 5.117 1.00 92.88 189 ALA A C 1
ATOM 1414 O O . ALA A 1 189 ? -0.943 7.385 4.695 1.00 92.88 189 ALA A O 1
ATOM 1415 N N . THR A 1 190 ? 0.500 5.710 5.036 1.00 95.12 190 THR A N 1
ATOM 1416 C CA . THR A 1 190 ? -0.373 4.584 4.712 1.00 95.12 190 THR A CA 1
ATOM 1417 C C . THR A 1 190 ? -0.175 3.555 5.812 1.00 95.12 190 THR A C 1
ATOM 1419 O O . THR A 1 190 ? 0.921 3.435 6.357 1.00 95.12 190 THR A O 1
ATOM 1422 N N . LEU A 1 191 ? -1.201 2.787 6.158 1.00 97.00 191 LEU A N 1
ATOM 1423 C CA . LEU A 1 191 ? -1.055 1.767 7.190 1.00 97.00 191 LEU A CA 1
ATOM 1424 C C . LEU A 1 191 ? -1.857 0.516 6.876 1.00 97.00 191 LEU A C 1
ATOM 1426 O O . LEU A 1 191 ? -2.873 0.574 6.190 1.00 97.00 191 LEU A O 1
ATOM 1430 N N . ALA A 1 192 ? -1.410 -0.601 7.436 1.00 98.12 192 ALA A N 1
ATOM 1431 C CA . ALA A 1 192 ? -2.227 -1.793 7.590 1.00 98.12 192 ALA A CA 1
ATOM 1432 C C . ALA A 1 192 ? -2.113 -2.316 9.019 1.00 98.12 192 ALA A C 1
ATOM 1434 O O . ALA A 1 192 ? -1.112 -2.092 9.702 1.00 98.12 192 ALA A O 1
ATOM 1435 N N . VAL A 1 193 ? -3.136 -3.039 9.457 1.00 98.25 193 VAL A N 1
ATOM 1436 C CA . VAL A 1 193 ? -3.174 -3.695 10.761 1.00 98.25 193 VAL A CA 1
ATOM 1437 C C . VAL A 1 193 ? -3.683 -5.120 10.582 1.00 98.25 193 VAL A C 1
ATOM 1439 O O . VAL A 1 193 ? -4.663 -5.339 9.875 1.00 98.25 193 VAL A O 1
ATOM 1442 N N . ALA A 1 194 ? -2.999 -6.083 11.191 1.00 98.00 194 ALA A N 1
ATOM 1443 C CA . ALA A 1 194 ? -3.436 -7.472 11.284 1.00 98.00 194 ALA A CA 1
ATOM 1444 C C . ALA A 1 194 ? -2.579 -8.221 12.310 1.00 98.00 194 ALA A C 1
ATOM 1446 O O . ALA A 1 194 ? -1.422 -7.863 12.539 1.00 98.00 194 ALA A O 1
ATOM 1447 N N . GLY A 1 195 ? -3.130 -9.269 12.928 1.00 96.00 195 GLY A N 1
ATOM 1448 C CA . GLY A 1 195 ? -2.357 -10.170 13.797 1.00 96.00 195 GLY A CA 1
ATOM 1449 C C . GLY A 1 195 ? -1.659 -9.459 14.963 1.00 96.00 195 GLY A C 1
ATOM 1450 O O . GLY A 1 195 ? -0.556 -9.834 15.351 1.00 96.00 195 GLY A O 1
ATOM 1451 N N . GLY A 1 196 ? -2.259 -8.383 15.486 1.00 97.00 196 GLY A N 1
ATOM 1452 C CA . GLY A 1 196 ? -1.678 -7.583 16.570 1.00 97.00 196 GLY A CA 1
ATOM 1453 C C . GLY A 1 196 ? -0.510 -6.673 16.162 1.00 97.00 196 GLY A C 1
ATOM 1454 O O . GLY A 1 196 ? 0.135 -6.090 17.033 1.00 97.00 196 GLY A O 1
ATOM 1455 N N . THR A 1 197 ? -0.236 -6.524 14.865 1.00 98.50 197 THR A N 1
ATOM 1456 C CA . THR A 1 197 ? 0.803 -5.635 14.332 1.00 98.50 197 THR A CA 1
ATOM 1457 C C . THR A 1 197 ? 0.173 -4.538 13.484 1.00 98.50 197 THR A C 1
ATOM 1459 O O . THR A 1 197 ? -0.694 -4.804 12.654 1.00 98.50 197 THR A O 1
ATOM 1462 N N . ILE A 1 198 ? 0.627 -3.305 13.683 1.00 98.50 198 ILE A N 1
ATOM 1463 C CA . ILE A 1 198 ? 0.361 -2.163 12.812 1.00 98.50 198 ILE A CA 1
ATOM 1464 C C . ILE A 1 198 ? 1.653 -1.895 12.042 1.00 98.50 198 ILE A C 1
ATOM 1466 O O . ILE A 1 198 ? 2.703 -1.708 12.652 1.00 98.50 198 ILE A O 1
ATOM 1470 N N . LEU A 1 199 ? 1.583 -1.866 10.714 1.00 98.44 199 LEU A N 1
ATOM 1471 C CA . LEU A 1 199 ? 2.691 -1.430 9.871 1.00 98.44 199 LEU A CA 1
ATOM 1472 C C . LEU A 1 199 ? 2.332 -0.076 9.261 1.00 98.44 199 LEU A C 1
ATOM 1474 O O . LEU A 1 199 ? 1.439 0.006 8.417 1.00 98.44 199 LEU A O 1
ATOM 1478 N N . LEU A 1 200 ? 3.014 0.974 9.715 1.00 97.44 200 LEU A N 1
ATOM 1479 C CA . LEU A 1 200 ? 2.823 2.353 9.275 1.00 97.44 200 LEU A CA 1
ATOM 1480 C C . LEU A 1 200 ? 3.931 2.731 8.290 1.00 97.44 200 LEU A C 1
ATOM 1482 O O . LEU A 1 200 ? 5.096 2.795 8.664 1.00 97.44 200 LEU A O 1
ATOM 1486 N N . GLY A 1 201 ? 3.575 2.997 7.039 1.00 96.12 201 GLY A N 1
ATOM 1487 C CA . GLY A 1 201 ? 4.478 3.541 6.032 1.00 96.12 201 GLY A CA 1
ATOM 1488 C C . GLY A 1 201 ? 4.351 5.056 5.932 1.00 96.12 201 GLY A C 1
ATOM 1489 O O . GLY A 1 201 ? 3.249 5.554 5.729 1.00 96.12 201 GLY A O 1
ATOM 1490 N N . ARG A 1 202 ? 5.459 5.783 6.069 1.00 93.69 202 ARG A N 1
ATOM 1491 C CA . ARG A 1 202 ? 5.511 7.253 6.083 1.00 93.69 202 ARG A CA 1
ATOM 1492 C C . ARG A 1 202 ? 6.023 7.822 4.760 1.00 93.69 202 ARG A C 1
ATOM 1494 O O . ARG A 1 202 ? 6.757 7.168 4.026 1.00 93.69 202 ARG A O 1
ATOM 1501 N N . GLU A 1 203 ? 5.684 9.079 4.495 1.00 91.44 203 GLU A N 1
ATOM 1502 C CA . GLU A 1 203 ? 6.128 9.847 3.323 1.00 91.44 203 GLU A CA 1
ATOM 1503 C C . GLU A 1 203 ? 7.657 9.903 3.147 1.00 91.44 203 GLU A C 1
ATOM 1505 O O . GLU A 1 203 ? 8.149 9.980 2.032 1.00 91.44 203 GLU A O 1
ATOM 1510 N N . ASP A 1 204 ? 8.438 9.804 4.222 1.00 90.69 204 ASP A N 1
ATOM 1511 C CA . ASP A 1 204 ? 9.908 9.793 4.159 1.00 90.69 204 ASP A CA 1
ATOM 1512 C C . ASP A 1 204 ? 10.515 8.436 3.757 1.00 90.69 204 ASP A C 1
ATOM 1514 O O . ASP A 1 204 ? 11.736 8.299 3.689 1.00 90.69 204 ASP A O 1
ATOM 1518 N N . GLY A 1 205 ? 9.685 7.429 3.479 1.00 93.50 205 GLY A N 1
ATOM 1519 C CA . GLY A 1 205 ? 10.133 6.076 3.145 1.00 93.50 205 GLY A CA 1
ATOM 1520 C C . GLY A 1 205 ? 10.284 5.152 4.353 1.00 93.50 205 GLY A C 1
ATOM 1521 O O . GLY A 1 205 ? 10.482 3.949 4.167 1.00 93.50 205 GLY A O 1
ATOM 1522 N N . ALA A 1 206 ? 10.147 5.664 5.582 1.00 95.12 206 ALA A N 1
ATOM 1523 C CA . ALA A 1 206 ? 10.231 4.839 6.778 1.00 95.12 206 ALA A CA 1
ATOM 1524 C C . ALA A 1 206 ? 8.988 3.949 6.939 1.00 95.12 206 ALA A C 1
ATOM 1526 O O . ALA A 1 206 ? 7.847 4.370 6.731 1.00 95.12 206 ALA A O 1
ATOM 1527 N N . LEU A 1 207 ? 9.214 2.712 7.373 1.00 97.06 207 LEU A N 1
ATOM 1528 C CA . LEU A 1 207 ? 8.196 1.779 7.835 1.00 97.06 207 LEU A CA 1
ATOM 1529 C C . LEU A 1 207 ? 8.349 1.589 9.341 1.00 97.06 207 LEU A C 1
ATOM 1531 O O . LEU A 1 207 ? 9.366 1.070 9.794 1.00 97.06 207 LEU A O 1
ATOM 1535 N N . VAL A 1 208 ? 7.335 1.967 10.109 1.00 97.00 208 VAL A N 1
ATOM 1536 C CA . VAL A 1 208 ? 7.304 1.802 11.563 1.00 97.00 208 VAL A CA 1
ATOM 1537 C C . VAL A 1 208 ? 6.418 0.607 11.904 1.00 97.00 208 VAL A C 1
ATOM 1539 O O . VAL A 1 208 ? 5.228 0.579 11.581 1.00 97.00 208 VAL A O 1
ATOM 1542 N N . VAL A 1 209 ? 7.009 -0.394 12.549 1.00 98.25 209 VAL A N 1
ATOM 1543 C CA . VAL A 1 209 ? 6.326 -1.577 13.077 1.00 98.25 209 VAL A CA 1
ATOM 1544 C C . VAL A 1 209 ? 5.861 -1.255 14.489 1.00 98.25 209 VAL A C 1
ATOM 1546 O O . VAL A 1 209 ? 6.673 -0.953 15.361 1.00 98.25 209 VAL A O 1
ATOM 1549 N N . ILE A 1 210 ? 4.558 -1.333 14.732 1.00 98.19 210 ILE A N 1
ATOM 1550 C CA . ILE A 1 210 ? 3.932 -0.908 15.984 1.00 98.19 210 ILE A CA 1
ATOM 1551 C C . ILE A 1 210 ? 3.103 -2.058 16.548 1.00 98.19 210 ILE A C 1
ATOM 1553 O O . ILE A 1 210 ? 2.391 -2.763 15.831 1.00 98.19 210 ILE A O 1
ATOM 1557 N N . ASP A 1 211 ? 3.197 -2.266 17.856 1.00 98.12 211 ASP A N 1
ATOM 1558 C CA . ASP A 1 211 ? 2.346 -3.205 18.573 1.00 98.12 211 ASP A CA 1
ATOM 1559 C C . ASP A 1 211 ? 0.902 -2.691 18.644 1.00 98.12 211 ASP A C 1
ATOM 1561 O O . ASP A 1 211 ? 0.661 -1.615 19.185 1.00 98.12 211 ASP A O 1
ATOM 1565 N N . ALA A 1 212 ? -0.080 -3.445 18.151 1.00 97.69 212 ALA A N 1
ATOM 1566 C CA . ALA A 1 212 ? -1.461 -2.960 18.108 1.00 97.69 212 ALA A CA 1
ATOM 1567 C C . ALA A 1 212 ? -2.112 -2.827 19.497 1.00 97.69 212 ALA A C 1
ATOM 1569 O O . ALA A 1 212 ? -3.030 -2.025 19.664 1.00 97.69 212 ALA A O 1
ATOM 1570 N N . ALA A 1 213 ? -1.649 -3.595 20.490 1.00 96.75 213 ALA A N 1
ATOM 1571 C CA . ALA A 1 213 ? -2.207 -3.577 21.840 1.00 96.75 213 ALA A CA 1
ATOM 1572 C C . ALA A 1 213 ? -1.627 -2.436 22.687 1.00 96.75 213 ALA A C 1
ATOM 1574 O O . ALA A 1 213 ? -2.358 -1.758 23.406 1.00 96.75 213 ALA A O 1
ATOM 1575 N N . THR A 1 214 ? -0.313 -2.220 22.607 1.00 97.44 214 THR A N 1
ATOM 1576 C CA . THR A 1 214 ? 0.397 -1.229 23.435 1.00 97.44 214 THR A CA 1
ATOM 1577 C C . THR A 1 214 ? 0.699 0.081 22.709 1.00 97.44 214 THR A C 1
ATOM 1579 O O . THR A 1 214 ? 1.098 1.056 23.343 1.00 97.44 214 THR A O 1
ATOM 1582 N N . LEU A 1 215 ? 0.532 0.112 21.385 1.00 97.31 215 LEU A N 1
ATOM 1583 C CA . LEU A 1 215 ? 0.949 1.199 20.496 1.00 97.31 215 LEU A CA 1
ATOM 1584 C C . LEU A 1 215 ? 2.437 1.548 20.601 1.00 97.31 215 LEU A C 1
ATOM 1586 O O . LEU A 1 215 ? 2.842 2.629 20.192 1.00 97.31 215 LEU A O 1
ATOM 1590 N N . ASN A 1 216 ? 3.266 0.659 21.149 1.00 96.69 216 ASN A N 1
ATOM 1591 C CA . ASN A 1 216 ? 4.711 0.843 21.187 1.00 96.69 216 ASN A CA 1
ATOM 1592 C C . ASN A 1 216 ? 5.337 0.520 19.835 1.00 96.69 216 ASN A C 1
ATOM 1594 O O . ASN A 1 216 ? 5.043 -0.516 19.236 1.00 96.69 216 ASN A O 1
ATOM 1598 N N . GLU A 1 217 ? 6.231 1.397 19.388 1.00 96.25 217 GLU A N 1
ATOM 1599 C CA . GLU A 1 217 ? 7.106 1.133 18.251 1.00 96.25 217 GLU A CA 1
ATOM 1600 C C . GLU A 1 217 ? 8.050 -0.020 18.606 1.00 96.25 217 GLU A C 1
ATOM 1602 O O . GLU A 1 217 ? 8.699 -0.014 19.653 1.00 96.25 217 GLU A O 1
ATOM 1607 N N . LYS A 1 218 ? 8.083 -1.040 17.748 1.00 97.06 218 LYS A N 1
ATOM 1608 C CA . LYS A 1 218 ? 8.973 -2.200 17.865 1.00 97.06 218 LYS A CA 1
ATOM 1609 C C . LYS A 1 218 ? 10.234 -2.010 17.037 1.00 97.06 218 LYS A C 1
ATOM 1611 O O . LYS A 1 218 ? 11.316 -2.394 17.470 1.00 97.06 218 LYS A O 1
ATOM 1616 N N . GLN A 1 219 ? 10.075 -1.471 15.831 1.00 97.12 219 GLN A N 1
ATOM 1617 C CA . GLN A 1 219 ? 11.136 -1.385 14.837 1.00 97.12 219 GLN A CA 1
ATOM 1618 C C . GLN A 1 219 ? 10.808 -0.316 13.797 1.00 97.12 219 GLN A C 1
ATOM 1620 O O . GLN A 1 219 ? 9.646 -0.149 13.429 1.00 97.12 219 GLN A O 1
ATOM 1625 N N . THR A 1 220 ? 11.845 0.325 13.267 1.00 96.94 220 THR A N 1
ATOM 1626 C CA . THR A 1 220 ? 11.757 1.186 12.085 1.00 96.94 220 THR A CA 1
ATOM 1627 C C . THR A 1 220 ? 12.651 0.619 10.989 1.00 96.94 220 THR A C 1
ATOM 1629 O O . THR A 1 220 ? 13.774 0.191 11.254 1.00 96.94 220 THR A O 1
ATOM 1632 N N . LEU A 1 221 ? 12.138 0.572 9.763 1.00 97.62 221 LEU A N 1
ATOM 1633 C CA . LEU A 1 221 ? 12.786 -0.016 8.594 1.00 97.62 221 LEU A CA 1
ATOM 1634 C C . LEU A 1 221 ? 12.751 0.970 7.427 1.00 97.62 221 LEU A C 1
ATOM 1636 O O . LEU A 1 221 ? 11.766 1.681 7.259 1.00 97.62 221 LEU A O 1
ATOM 1640 N N . THR A 1 222 ? 13.767 0.940 6.569 1.00 97.25 222 THR A N 1
ATOM 1641 C CA . THR A 1 222 ? 13.826 1.775 5.358 1.00 97.25 222 THR A CA 1
ATOM 1642 C C . THR A 1 222 ? 14.117 0.875 4.154 1.00 97.25 222 THR A C 1
ATOM 1644 O O . THR A 1 222 ? 15.271 0.506 3.940 1.00 97.25 222 THR A O 1
ATOM 1647 N N . PRO A 1 223 ? 13.091 0.441 3.393 1.00 96.12 223 PRO A N 1
ATOM 1648 C CA . PRO A 1 223 ? 13.265 -0.507 2.286 1.00 96.12 223 PRO A CA 1
ATOM 1649 C C . PRO A 1 223 ? 14.106 0.053 1.131 1.00 96.12 223 PRO A C 1
ATOM 1651 O O . PRO A 1 223 ? 14.892 -0.674 0.520 1.00 96.12 223 PRO A O 1
ATOM 1654 N N . GLU A 1 224 ? 13.882 1.330 0.814 1.00 95.25 224 GLU A N 1
ATOM 1655 C CA . GLU A 1 224 ? 14.622 2.149 -0.145 1.00 95.25 224 GLU A CA 1
ATOM 1656 C C . GLU A 1 224 ? 14.679 3.574 0.418 1.00 95.25 224 GLU A C 1
ATOM 1658 O O . GLU A 1 224 ? 13.674 4.079 0.921 1.00 95.25 224 GLU A O 1
ATOM 1663 N N . GLU A 1 225 ? 15.845 4.212 0.352 1.00 90.69 225 GLU A N 1
ATOM 1664 C CA . GLU A 1 225 ? 16.030 5.577 0.850 1.00 90.69 225 GLU A CA 1
ATOM 1665 C C . GLU A 1 225 ? 15.138 6.568 0.097 1.00 90.69 225 GLU A C 1
ATOM 1667 O O . GLU A 1 225 ? 15.125 6.590 -1.138 1.00 90.69 225 GLU A O 1
ATOM 1672 N N . GLU A 1 226 ? 14.410 7.399 0.848 1.00 86.62 226 GLU A N 1
ATOM 1673 C CA . GLU A 1 226 ? 13.572 8.486 0.322 1.00 86.62 226 GLU A CA 1
ATOM 1674 C C . GLU A 1 226 ? 12.503 8.031 -0.690 1.00 86.62 226 GLU A C 1
ATOM 1676 O O . GLU A 1 226 ? 12.081 8.806 -1.554 1.00 86.62 226 GLU A O 1
ATOM 1681 N N . VAL A 1 227 ? 12.061 6.769 -0.632 1.00 92.12 227 VAL A N 1
ATOM 1682 C CA . VAL A 1 227 ? 10.960 6.280 -1.472 1.00 92.12 227 VAL A CA 1
ATOM 1683 C C . VAL A 1 227 ? 9.734 5.995 -0.602 1.00 92.12 227 VAL A C 1
ATOM 1685 O O . VAL A 1 227 ? 9.678 4.942 0.039 1.00 92.12 227 VAL A O 1
ATOM 1688 N N . PRO A 1 228 ? 8.712 6.873 -0.622 1.00 93.56 228 PRO A N 1
ATOM 1689 C CA . PRO A 1 228 ? 7.498 6.676 0.154 1.00 93.56 228 PRO A CA 1
ATOM 1690 C C . PRO A 1 228 ? 6.803 5.348 -0.189 1.00 93.56 228 PRO A C 1
ATOM 1692 O O . PRO A 1 228 ? 6.730 4.955 -1.367 1.00 93.56 228 PRO A O 1
ATOM 1695 N N . PRO A 1 229 ? 6.206 4.664 0.797 1.00 95.31 229 PRO A N 1
ATOM 1696 C CA . PRO A 1 229 ? 5.254 3.598 0.553 1.00 95.31 229 PRO A CA 1
ATOM 1697 C C . PRO A 1 229 ? 4.020 4.161 -0.142 1.00 95.31 229 PRO A C 1
ATOM 1699 O O . PRO A 1 229 ? 3.437 5.151 0.284 1.00 95.31 229 PRO A O 1
ATOM 1702 N N . ARG A 1 230 ? 3.606 3.514 -1.225 1.00 93.19 230 ARG A N 1
ATOM 1703 C CA . ARG A 1 230 ? 2.364 3.836 -1.924 1.00 93.19 230 ARG A CA 1
ATOM 1704 C C . ARG A 1 230 ? 1.175 3.110 -1.307 1.00 93.19 230 ARG A C 1
ATOM 1706 O O . ARG A 1 230 ? 0.106 3.688 -1.187 1.00 93.19 230 ARG A O 1
ATOM 1713 N N . PHE A 1 231 ? 1.371 1.843 -0.950 1.00 92.88 231 PHE A N 1
ATOM 1714 C CA . PHE A 1 231 ? 0.374 1.020 -0.277 1.00 92.88 231 PHE A CA 1
ATOM 1715 C C . PHE A 1 231 ? 1.044 0.114 0.746 1.00 92.88 231 PHE A C 1
ATOM 1717 O O . PHE A 1 231 ? 2.134 -0.414 0.504 1.00 92.88 231 PHE A O 1
ATOM 1724 N N . VAL A 1 232 ? 0.337 -0.127 1.845 1.00 97.44 232 VAL A N 1
ATOM 1725 C CA . VAL A 1 232 ? 0.642 -1.191 2.798 1.00 97.44 232 VAL A CA 1
ATOM 1726 C C . VAL A 1 232 ? -0.620 -2.030 2.945 1.00 97.44 232 VAL A C 1
ATOM 1728 O O . VAL A 1 232 ? -1.688 -1.491 3.218 1.00 97.44 232 VAL A O 1
ATOM 1731 N N . VAL A 1 233 ? -0.514 -3.339 2.731 1.00 97.81 233 VAL A N 1
ATOM 1732 C CA . VAL A 1 233 ? -1.630 -4.282 2.892 1.00 97.81 233 VAL A CA 1
ATOM 1733 C C . VAL A 1 233 ? -1.185 -5.459 3.747 1.00 97.81 233 VAL A C 1
ATOM 1735 O O . VAL A 1 233 ? -0.036 -5.886 3.656 1.00 97.81 233 VAL A O 1
ATOM 1738 N N . ALA A 1 234 ? -2.081 -5.985 4.576 1.00 98.00 234 ALA A N 1
ATOM 1739 C CA . ALA A 1 234 ? -1.801 -7.114 5.457 1.00 98.00 234 ALA A CA 1
ATOM 1740 C C . ALA A 1 234 ? -2.524 -8.381 4.988 1.00 98.00 234 ALA A C 1
ATOM 1742 O O . ALA A 1 234 ? -3.636 -8.311 4.457 1.00 98.00 234 ALA A O 1
ATOM 1743 N N . SER A 1 235 ? -1.896 -9.539 5.180 1.00 97.62 235 SER A N 1
ATOM 1744 C CA . SER A 1 235 ? -2.537 -10.836 4.990 1.00 97.62 235 SER A CA 1
ATOM 1745 C C . SER A 1 235 ? -3.580 -11.074 6.076 1.00 97.62 235 SER A C 1
ATOM 1747 O O . SER A 1 235 ? -3.520 -10.515 7.173 1.00 97.62 235 SER A O 1
ATOM 1749 N N . SER A 1 236 ? -4.558 -11.932 5.788 1.00 95.19 236 SER A N 1
ATOM 1750 C CA . SER A 1 236 ? -5.661 -12.187 6.720 1.00 95.19 236 SER A CA 1
ATOM 1751 C C . SER A 1 236 ? -5.229 -12.869 8.016 1.00 95.19 236 SER A C 1
ATOM 1753 O O . SER A 1 236 ? -5.963 -12.799 8.990 1.00 95.19 236 SER A O 1
ATOM 1755 N N . ASP A 1 237 ? -4.090 -13.561 8.028 1.00 95.69 237 ASP A N 1
ATOM 1756 C CA . ASP A 1 237 ? -3.486 -14.167 9.221 1.00 95.69 237 ASP A CA 1
ATOM 1757 C C . ASP A 1 237 ? -2.573 -13.199 9.995 1.00 95.69 237 ASP A C 1
ATOM 1759 O O . ASP A 1 237 ? -2.086 -13.543 11.068 1.00 95.69 237 ASP A O 1
ATOM 1763 N N . GLY A 1 238 ? -2.333 -11.999 9.456 1.00 96.69 238 GLY A N 1
ATOM 1764 C CA . GLY A 1 238 ? -1.439 -10.996 10.025 1.00 96.69 238 GLY A CA 1
ATOM 1765 C C . GLY A 1 238 ? 0.035 -11.381 10.056 1.00 96.69 238 GLY A C 1
ATOM 1766 O O . GLY A 1 238 ? 0.829 -10.681 10.680 1.00 96.69 238 GLY A O 1
ATOM 1767 N N . ARG A 1 239 ? 0.424 -12.471 9.387 1.00 97.44 239 ARG A N 1
ATOM 1768 C CA . ARG A 1 239 ? 1.829 -12.857 9.282 1.00 97.44 239 ARG A CA 1
ATOM 1769 C C . ARG A 1 239 ? 2.578 -11.991 8.277 1.00 97.44 239 ARG A C 1
ATOM 1771 O O . ARG A 1 239 ? 3.720 -11.624 8.528 1.00 97.44 239 ARG A O 1
ATOM 1778 N N . TRP A 1 240 ? 1.960 -11.680 7.144 1.00 98.38 240 TRP A N 1
ATOM 1779 C CA . TRP A 1 240 ? 2.616 -11.013 6.028 1.00 98.38 240 TRP A CA 1
ATOM 1780 C C . TRP A 1 240 ? 2.046 -9.626 5.799 1.00 98.38 240 TRP A C 1
ATOM 1782 O O . TRP A 1 240 ? 0.837 -9.417 5.780 1.00 98.38 240 TRP A O 1
ATOM 1792 N N . PHE A 1 241 ? 2.936 -8.681 5.535 1.00 98.62 241 PHE A N 1
ATOM 1793 C CA . PHE A 1 241 ? 2.575 -7.350 5.082 1.00 98.62 241 PHE A CA 1
ATOM 1794 C C . PHE A 1 241 ? 3.272 -7.083 3.757 1.00 98.62 241 PHE A C 1
ATOM 1796 O O . PHE A 1 241 ? 4.486 -7.230 3.639 1.00 98.62 241 PHE A O 1
ATOM 1803 N N . ALA A 1 242 ? 2.502 -6.694 2.749 1.00 98.50 242 ALA A N 1
ATOM 1804 C CA . ALA A 1 242 ? 3.019 -6.284 1.459 1.00 98.50 242 ALA A CA 1
ATOM 1805 C C . ALA A 1 242 ? 3.102 -4.761 1.406 1.00 98.50 242 ALA A C 1
ATOM 1807 O O . ALA A 1 242 ? 2.110 -4.059 1.609 1.00 98.50 242 ALA A O 1
ATOM 1808 N N . VAL A 1 243 ? 4.300 -4.268 1.113 1.00 98.44 243 VAL A N 1
ATOM 1809 C CA . VAL A 1 243 ? 4.618 -2.848 1.008 1.00 98.44 243 VAL A CA 1
ATOM 1810 C C . VAL A 1 243 ? 4.979 -2.556 -0.439 1.00 98.44 243 VAL A C 1
ATOM 1812 O O . VAL A 1 243 ? 6.028 -2.980 -0.930 1.00 98.44 243 VAL A O 1
ATOM 1815 N N . LEU A 1 244 ? 4.097 -1.846 -1.139 1.00 97.88 244 LEU A N 1
ATOM 1816 C CA . LEU A 1 244 ? 4.350 -1.381 -2.497 1.00 97.88 244 LEU A CA 1
ATOM 1817 C C . LEU A 1 244 ? 4.817 0.067 -2.431 1.00 97.88 244 LEU A C 1
ATOM 1819 O O . LEU A 1 244 ? 4.051 0.939 -2.036 1.00 97.88 244 LEU A O 1
ATOM 1823 N N . LEU A 1 245 ? 6.059 0.326 -2.826 1.00 96.75 245 LEU A N 1
ATOM 1824 C CA . LEU A 1 245 ? 6.638 1.668 -2.837 1.00 96.75 245 LEU A CA 1
ATOM 1825 C C . LEU A 1 245 ? 6.188 2.484 -4.055 1.00 96.75 245 LEU A C 1
ATOM 1827 O O . LEU A 1 245 ? 5.743 1.931 -5.067 1.00 96.75 245 LEU A O 1
ATOM 1831 N N . GLN A 1 246 ? 6.377 3.805 -4.010 1.00 92.75 246 GLN A N 1
ATOM 1832 C CA . GLN A 1 246 ? 6.172 4.677 -5.175 1.00 92.75 246 GLN A CA 1
ATOM 1833 C C . GLN A 1 246 ? 7.092 4.322 -6.357 1.00 92.75 246 GLN A C 1
ATOM 1835 O O . GLN A 1 246 ? 6.688 4.478 -7.512 1.00 92.75 246 GLN A O 1
ATOM 1840 N N . SER A 1 247 ? 8.261 3.719 -6.096 1.00 92.81 247 SER A N 1
ATOM 1841 C CA . SER A 1 247 ? 9.147 3.128 -7.115 1.00 92.81 247 SER A CA 1
ATOM 1842 C C . SER A 1 247 ? 8.554 1.896 -7.818 1.00 92.81 247 SER A C 1
ATOM 1844 O O . SER A 1 247 ? 9.199 1.315 -8.692 1.00 92.81 247 SER A O 1
ATOM 1846 N N . ARG A 1 248 ? 7.322 1.492 -7.460 1.00 94.62 248 ARG A N 1
ATOM 1847 C CA . ARG A 1 248 ? 6.617 0.290 -7.944 1.00 94.62 248 ARG A CA 1
ATOM 1848 C C . ARG A 1 248 ? 7.358 -1.004 -7.630 1.00 94.62 248 ARG A C 1
ATOM 1850 O O . ARG A 1 248 ? 7.218 -2.008 -8.335 1.00 94.62 248 ARG A O 1
ATOM 1857 N N . ARG A 1 249 ? 8.174 -0.965 -6.580 1.00 97.38 249 ARG A N 1
ATOM 1858 C CA . ARG A 1 249 ? 8.864 -2.125 -6.043 1.00 97.38 249 ARG A CA 1
ATOM 1859 C C . ARG A 1 249 ? 8.128 -2.648 -4.828 1.00 97.38 249 ARG A C 1
ATOM 1861 O O . ARG A 1 249 ? 7.636 -1.879 -4.006 1.00 97.38 249 ARG A O 1
ATOM 1868 N N . LEU A 1 250 ? 8.031 -3.966 -4.763 1.00 98.25 250 LEU A N 1
ATOM 1869 C CA . LEU A 1 250 ? 7.285 -4.673 -3.739 1.00 98.25 250 LEU A CA 1
ATOM 1870 C C . LEU A 1 250 ? 8.246 -5.302 -2.735 1.00 98.25 250 LEU A C 1
ATOM 1872 O O . LEU A 1 250 ? 9.157 -6.043 -3.122 1.00 98.25 250 LEU A O 1
ATOM 1876 N N . TYR A 1 251 ? 7.975 -5.046 -1.463 1.00 98.56 251 TYR A N 1
ATOM 1877 C CA . TYR A 1 251 ? 8.620 -5.661 -0.314 1.00 98.56 251 TYR A CA 1
ATOM 1878 C C . TYR A 1 251 ? 7.590 -6.436 0.509 1.00 98.56 251 TYR A C 1
ATOM 1880 O O . TYR A 1 251 ? 6.407 -6.096 0.525 1.00 98.56 251 TYR A O 1
ATOM 1888 N N . LEU A 1 252 ? 8.051 -7.486 1.178 1.00 98.56 252 LEU A N 1
ATOM 1889 C CA . LEU A 1 252 ? 7.279 -8.292 2.110 1.00 98.56 252 LEU A CA 1
ATOM 1890 C C . LEU A 1 252 ? 7.920 -8.202 3.488 1.00 98.56 252 LEU A C 1
ATOM 1892 O O . LEU A 1 252 ? 9.110 -8.476 3.642 1.00 98.56 252 LEU A O 1
ATOM 1896 N N . PHE A 1 253 ? 7.123 -7.821 4.475 1.00 98.62 253 PHE A N 1
ATOM 1897 C CA . PHE A 1 253 ? 7.479 -7.879 5.882 1.00 98.62 253 PHE A CA 1
ATOM 1898 C C . PHE A 1 253 ? 6.823 -9.114 6.507 1.00 98.62 253 PHE A C 1
ATOM 1900 O O . PHE A 1 253 ? 5.602 -9.265 6.439 1.00 98.62 253 PHE A O 1
ATOM 1907 N N . ASP A 1 254 ? 7.637 -10.003 7.078 1.00 98.25 254 ASP A N 1
ATOM 1908 C CA . ASP A 1 254 ? 7.176 -11.137 7.885 1.00 98.25 254 ASP A CA 1
ATOM 1909 C C . ASP A 1 254 ? 7.129 -10.689 9.351 1.00 98.25 254 ASP A C 1
ATOM 1911 O O . ASP A 1 254 ? 8.164 -10.464 9.982 1.00 98.25 254 ASP A O 1
ATOM 1915 N N . ALA A 1 255 ? 5.923 -10.558 9.901 1.00 97.69 255 ALA A N 1
ATOM 1916 C CA . ALA A 1 255 ? 5.701 -10.175 11.289 1.00 97.69 255 ALA A CA 1
ATOM 1917 C C . ALA A 1 255 ? 6.143 -11.262 12.282 1.00 97.69 255 ALA A C 1
ATOM 1919 O O . ALA A 1 255 ? 6.367 -10.961 13.454 1.00 97.69 255 ALA A O 1
ATOM 1920 N N . HIS A 1 256 ? 6.305 -12.513 11.845 1.00 96.50 256 HIS A N 1
ATOM 1921 C CA . HIS A 1 256 ? 6.819 -13.577 12.698 1.00 96.50 256 HIS A CA 1
ATOM 1922 C C . HIS A 1 256 ? 8.335 -13.464 12.886 1.00 96.50 256 HIS A C 1
ATOM 1924 O O . HIS A 1 256 ? 8.813 -13.475 14.018 1.00 96.50 256 HIS A O 1
ATOM 1930 N N . SER A 1 257 ? 9.090 -13.321 11.793 1.00 97.44 257 SER A N 1
ATOM 1931 C CA . SER A 1 257 ? 10.553 -13.172 11.844 1.00 97.44 257 SER A CA 1
ATOM 1932 C C . SER A 1 257 ? 11.029 -11.725 11.993 1.00 97.44 257 SER A C 1
ATOM 1934 O O . SER A 1 257 ? 12.231 -11.510 12.123 1.00 97.44 257 SER A O 1
ATOM 1936 N N . GLN A 1 258 ? 10.117 -10.744 11.983 1.00 97.38 258 GLN A N 1
ATOM 1937 C CA . GLN A 1 258 ? 10.415 -9.304 12.039 1.00 97.38 258 GLN A CA 1
ATOM 1938 C C . GLN A 1 258 ? 11.430 -8.885 10.961 1.00 97.38 258 GLN A C 1
ATOM 1940 O O . GLN A 1 258 ? 12.365 -8.122 11.202 1.00 97.38 258 GLN A O 1
ATOM 1945 N N . SER A 1 259 ? 11.264 -9.430 9.755 1.00 97.69 259 SER A N 1
ATOM 1946 C CA . SER A 1 259 ? 12.199 -9.235 8.649 1.00 97.69 259 SER A CA 1
ATOM 1947 C C . SER A 1 259 ? 11.492 -8.689 7.423 1.00 97.69 259 SER A C 1
ATOM 1949 O O . SER A 1 259 ? 10.429 -9.178 7.041 1.00 97.69 259 SER A O 1
ATOM 1951 N N . LEU A 1 260 ? 12.129 -7.727 6.766 1.00 98.44 260 LEU A N 1
ATOM 1952 C CA . LEU A 1 260 ? 11.674 -7.148 5.513 1.00 98.44 260 LEU A CA 1
ATOM 1953 C C . LEU A 1 260 ? 12.576 -7.615 4.374 1.00 98.44 260 LEU A C 1
ATOM 1955 O O . LEU A 1 260 ? 13.792 -7.451 4.428 1.00 98.44 260 LEU A O 1
ATOM 1959 N N . ALA A 1 261 ? 11.971 -8.157 3.325 1.00 98.06 261 ALA A N 1
ATOM 1960 C CA . ALA A 1 261 ? 12.679 -8.605 2.138 1.00 98.06 261 ALA A CA 1
ATOM 1961 C C . ALA A 1 261 ? 12.003 -8.083 0.873 1.00 98.06 261 ALA A C 1
ATOM 1963 O O . ALA A 1 261 ? 10.782 -7.941 0.798 1.00 98.06 261 ALA A O 1
ATOM 1964 N N . LYS A 1 262 ? 12.799 -7.824 -0.162 1.00 98.25 262 LYS A N 1
ATOM 1965 C CA . LYS A 1 262 ? 12.264 -7.518 -1.487 1.00 98.25 262 LYS A CA 1
ATOM 1966 C C . LYS A 1 262 ? 11.578 -8.761 -2.054 1.00 98.25 262 LYS A C 1
ATOM 1968 O O . LYS A 1 262 ? 12.154 -9.846 -2.045 1.00 98.25 262 LYS A O 1
ATOM 1973 N N . ALA A 1 263 ? 10.363 -8.608 -2.574 1.00 97.81 263 ALA A N 1
ATOM 1974 C CA . ALA A 1 263 ? 9.614 -9.722 -3.141 1.00 97.81 263 ALA A CA 1
ATOM 1975 C C . ALA A 1 263 ? 10.333 -10.303 -4.372 1.00 97.81 263 ALA A C 1
ATOM 1977 O O . ALA A 1 263 ? 10.737 -9.557 -5.271 1.00 97.81 263 ALA A O 1
ATOM 1978 N N . GLY A 1 264 ? 10.437 -11.633 -4.447 1.00 96.62 264 GLY A N 1
ATOM 1979 C CA . GLY A 1 264 ? 11.066 -12.386 -5.543 1.00 96.62 264 GLY A CA 1
ATOM 1980 C C . GLY A 1 264 ? 10.269 -12.398 -6.854 1.00 96.62 264 GLY A C 1
ATOM 1981 O O . GLY A 1 264 ? 10.147 -13.434 -7.496 1.00 96.62 264 GLY A O 1
ATOM 1982 N N . VAL A 1 265 ? 9.691 -11.263 -7.249 1.00 96.25 265 VAL A N 1
ATOM 1983 C CA . VAL A 1 265 ? 8.946 -11.105 -8.503 1.00 96.25 265 VAL A CA 1
ATOM 1984 C C . VAL A 1 265 ? 9.819 -10.411 -9.539 1.00 96.25 265 VAL A C 1
ATOM 1986 O O . VAL A 1 265 ? 10.569 -9.491 -9.234 1.00 96.25 265 VAL A O 1
ATOM 1989 N N . TRP A 1 266 ? 9.730 -10.832 -10.794 1.00 94.50 266 TRP A N 1
ATOM 1990 C CA . TRP A 1 266 ? 10.560 -10.282 -11.871 1.00 94.50 266 TRP A CA 1
ATOM 1991 C C . TRP A 1 266 ? 10.013 -8.964 -12.447 1.00 94.50 266 TRP A C 1
ATOM 1993 O O . TRP A 1 266 ? 10.725 -8.261 -13.157 1.00 94.50 266 TRP A O 1
ATOM 2003 N N . THR A 1 267 ? 8.763 -8.602 -12.142 1.00 93.19 267 THR A N 1
ATOM 2004 C CA . THR A 1 267 ? 8.097 -7.373 -12.618 1.00 93.19 267 THR A CA 1
ATOM 2005 C C . THR A 1 267 ? 8.269 -6.168 -11.688 1.00 93.19 267 THR A C 1
ATOM 2007 O O . THR A 1 267 ? 7.480 -5.226 -11.722 1.00 93.19 267 THR A O 1
ATOM 2010 N N . GLN A 1 268 ? 9.329 -6.166 -10.874 1.00 96.25 268 GLN A N 1
ATOM 2011 C CA . GLN A 1 268 ? 9.709 -5.035 -10.021 1.00 96.25 268 GLN A CA 1
ATOM 2012 C C . GLN A 1 268 ? 9.831 -3.743 -10.845 1.00 96.25 268 GLN A C 1
ATOM 2014 O O . GLN A 1 268 ? 10.463 -3.726 -11.900 1.00 96.25 268 GLN A O 1
ATOM 2019 N N . GLY A 1 269 ? 9.231 -2.653 -10.362 1.00 91.69 269 GLY A N 1
ATOM 2020 C CA . GLY A 1 269 ? 9.171 -1.376 -11.082 1.00 91.69 269 GLY A CA 1
ATOM 2021 C C . GLY A 1 269 ? 7.960 -1.221 -12.012 1.00 91.69 269 GLY A C 1
ATOM 2022 O O . GLY A 1 269 ? 7.733 -0.133 -12.538 1.00 91.69 269 GLY A O 1
ATOM 2023 N N . ASP A 1 270 ? 7.147 -2.265 -12.190 1.00 92.06 270 ASP A N 1
ATOM 2024 C CA . ASP A 1 270 ? 5.932 -2.235 -13.021 1.00 92.06 270 ASP A CA 1
ATOM 2025 C C . ASP A 1 270 ? 4.671 -2.693 -12.265 1.00 92.06 270 ASP A C 1
ATOM 2027 O O . ASP A 1 270 ? 3.622 -2.930 -12.863 1.00 92.06 270 ASP A O 1
ATOM 2031 N N . ILE A 1 271 ? 4.763 -2.812 -10.938 1.00 95.62 271 ILE A N 1
ATOM 2032 C CA . ILE A 1 271 ? 3.649 -3.210 -10.076 1.00 95.62 271 ILE A CA 1
ATOM 2033 C C . ILE A 1 271 ? 2.791 -1.980 -9.778 1.00 95.62 271 ILE A C 1
ATOM 2035 O O . ILE A 1 271 ? 3.278 -0.962 -9.280 1.00 95.62 271 ILE A O 1
ATOM 2039 N N . SER A 1 272 ? 1.501 -2.058 -10.089 1.00 93.75 272 SER A N 1
ATOM 2040 C CA . SER A 1 272 ? 0.558 -0.956 -9.894 1.00 93.75 272 SER A CA 1
ATOM 2041 C C . SER A 1 272 ? -0.300 -1.103 -8.644 1.00 93.75 272 SER A C 1
ATOM 2043 O O . SER A 1 272 ? -0.687 -0.080 -8.080 1.00 93.75 272 SER A O 1
ATOM 2045 N N . ALA A 1 273 ? -0.597 -2.336 -8.231 1.00 95.19 273 ALA A N 1
ATOM 2046 C CA . ALA A 1 273 ? -1.426 -2.641 -7.068 1.00 95.19 273 ALA A CA 1
ATOM 2047 C C . ALA A 1 273 ? -1.063 -4.006 -6.470 1.00 95.19 273 ALA A C 1
ATOM 2049 O O . ALA A 1 273 ? -0.509 -4.869 -7.156 1.00 95.19 273 ALA A O 1
ATOM 2050 N N . VAL A 1 274 ? -1.405 -4.198 -5.198 1.00 97.31 274 VAL A N 1
ATOM 2051 C CA . VAL A 1 274 ? -1.180 -5.437 -4.451 1.00 97.31 274 VAL A CA 1
ATOM 2052 C C . VAL A 1 274 ? -2.340 -5.684 -3.484 1.00 97.31 274 VAL A C 1
ATOM 2054 O O . VAL A 1 274 ? -2.920 -4.740 -2.958 1.00 97.31 274 VAL A O 1
ATOM 2057 N N . SER A 1 275 ? -2.703 -6.946 -3.272 1.00 97.50 275 SER A N 1
ATOM 2058 C CA . SER A 1 275 ? -3.722 -7.371 -2.308 1.00 97.50 275 SER A CA 1
ATOM 2059 C C . SER A 1 275 ? -3.458 -8.801 -1.841 1.00 97.50 275 SER A C 1
ATOM 2061 O O . SER A 1 275 ? -2.786 -9.569 -2.530 1.00 97.50 275 SER A O 1
ATOM 2063 N N . PHE A 1 276 ? -4.012 -9.174 -0.693 1.00 97.31 276 PHE A N 1
ATOM 2064 C CA . PHE A 1 276 ? -4.015 -10.557 -0.229 1.00 97.31 276 PHE A CA 1
ATOM 2065 C C . PHE A 1 276 ? -5.359 -11.229 -0.503 1.00 97.31 276 PHE A C 1
ATOM 2067 O O . PHE A 1 276 ? -6.418 -10.625 -0.339 1.00 97.31 276 PHE A O 1
ATOM 2074 N N . ALA A 1 277 ? -5.306 -12.502 -0.886 1.00 95.31 277 ALA A N 1
ATOM 2075 C CA . ALA A 1 277 ? -6.447 -13.397 -0.998 1.00 95.31 277 ALA A CA 1
ATOM 2076 C C . ALA A 1 277 ? -6.167 -14.640 -0.141 1.00 95.31 277 ALA A C 1
ATOM 2078 O O . ALA A 1 277 ? -5.675 -15.653 -0.634 1.00 95.31 277 ALA A O 1
ATOM 2079 N N . GLY A 1 278 ? -6.428 -14.527 1.164 1.00 91.69 278 GLY A N 1
ATOM 2080 C CA . GLY A 1 278 ? -6.029 -15.539 2.142 1.00 91.69 278 GLY A CA 1
ATOM 2081 C C . GLY A 1 278 ? -4.511 -15.571 2.327 1.00 91.69 278 GLY A C 1
ATOM 2082 O O . GLY A 1 278 ? -3.903 -14.552 2.650 1.00 91.69 278 GLY A O 1
ATOM 2083 N N . ASP A 1 279 ? -3.913 -16.738 2.091 1.00 93.06 279 ASP A N 1
ATOM 2084 C CA . ASP A 1 279 ? -2.467 -17.001 2.139 1.00 93.06 279 ASP A CA 1
ATOM 2085 C C . ASP A 1 279 ? -1.737 -16.659 0.827 1.00 93.06 279 ASP A C 1
ATOM 2087 O O . ASP A 1 279 ? -0.520 -16.834 0.709 1.00 93.06 279 ASP A O 1
ATOM 2091 N N . ARG A 1 280 ? -2.472 -16.165 -0.176 1.00 97.31 280 ARG A N 1
ATOM 2092 C CA . ARG A 1 280 ? -1.934 -15.833 -1.495 1.00 97.31 280 ARG A CA 1
ATOM 2093 C C . ARG A 1 280 ? -1.811 -14.338 -1.688 1.00 97.31 280 ARG A C 1
ATOM 2095 O O . ARG A 1 280 ? -2.694 -13.562 -1.320 1.00 97.31 280 ARG A O 1
ATOM 2102 N N . LEU A 1 281 ? -0.733 -13.944 -2.346 1.00 98.25 281 LEU A N 1
ATOM 2103 C CA . LEU A 1 281 ? -0.500 -12.569 -2.745 1.00 98.25 281 LEU A CA 1
ATOM 2104 C C . LEU A 1 281 ? -0.964 -12.369 -4.185 1.00 98.25 281 LEU A C 1
ATOM 2106 O O . LEU A 1 281 ? -0.495 -13.055 -5.090 1.00 98.25 281 LEU A O 1
ATOM 2110 N N . ARG A 1 282 ? -1.829 -11.387 -4.418 1.00 98.38 282 ARG A N 1
ATOM 2111 C CA . ARG A 1 282 ? -2.196 -10.928 -5.757 1.00 98.38 282 ARG A CA 1
ATOM 2112 C C . ARG A 1 282 ? -1.543 -9.593 -6.038 1.00 98.38 282 ARG A C 1
ATOM 2114 O O . ARG A 1 282 ? -1.661 -8.664 -5.245 1.00 98.38 282 ARG A O 1
ATOM 2121 N N . LEU A 1 283 ? -0.911 -9.471 -7.192 1.00 97.12 283 LEU A N 1
ATOM 2122 C CA . LEU A 1 283 ? -0.404 -8.197 -7.682 1.00 97.12 283 LEU A CA 1
ATOM 2123 C C . LEU A 1 283 ? -0.945 -7.908 -9.070 1.00 97.12 283 LEU A C 1
ATOM 2125 O O . LEU A 1 283 ? -1.238 -8.821 -9.841 1.00 97.12 283 LEU A O 1
ATOM 2129 N N . VAL A 1 284 ? -1.058 -6.624 -9.374 1.00 96.31 284 VAL A N 1
ATOM 2130 C CA . VAL A 1 284 ? -1.334 -6.143 -10.722 1.00 96.31 284 VAL A CA 1
ATOM 2131 C C . VAL A 1 284 ? -0.038 -5.589 -11.282 1.00 96.31 284 VAL A C 1
ATOM 2133 O O . VAL A 1 284 ? 0.556 -4.682 -10.697 1.00 96.31 284 VAL A O 1
ATOM 2136 N N . ASP A 1 285 ? 0.399 -6.141 -12.407 1.00 93.44 285 ASP A N 1
ATOM 2137 C CA . ASP A 1 285 ? 1.498 -5.612 -13.204 1.00 93.44 285 ASP A CA 1
ATOM 2138 C C . ASP A 1 285 ? 1.043 -5.368 -14.649 1.00 93.44 285 ASP A C 1
ATOM 2140 O O . ASP A 1 285 ? -0.052 -5.765 -15.057 1.00 93.44 285 ASP A O 1
ATOM 2144 N N . ARG A 1 286 ? 1.864 -4.666 -15.439 1.00 80.19 286 ARG A N 1
ATOM 2145 C CA . ARG A 1 286 ? 1.641 -4.474 -16.883 1.00 80.19 286 ARG A CA 1
ATOM 2146 C C . ARG A 1 286 ? 0.202 -4.069 -17.243 1.00 80.19 286 ARG A C 1
ATOM 2148 O O . ARG A 1 286 ? -0.483 -4.782 -17.975 1.00 80.19 286 ARG A O 1
ATOM 2155 N N . ILE A 1 287 ? -0.218 -2.887 -16.793 1.00 74.94 287 ILE A N 1
ATOM 2156 C CA . ILE A 1 287 ? -1.526 -2.239 -17.042 1.00 74.94 287 ILE A CA 1
ATOM 2157 C C . ILE A 1 287 ? -2.737 -2.995 -16.468 1.00 74.94 287 ILE A C 1
ATOM 2159 O O . ILE A 1 287 ? -3.496 -2.392 -15.719 1.00 74.94 287 ILE A O 1
ATOM 2163 N N . ALA A 1 288 ? -2.943 -4.267 -16.812 1.00 83.69 288 ALA A N 1
ATOM 2164 C CA . ALA A 1 288 ? -4.164 -5.007 -16.482 1.00 83.69 288 ALA A CA 1
ATOM 2165 C C . ALA A 1 288 ? -3.929 -6.496 -16.177 1.00 83.69 288 ALA A C 1
ATOM 2167 O O . ALA A 1 288 ? -4.881 -7.272 -16.149 1.00 83.69 288 ALA A O 1
ATOM 2168 N N . ARG A 1 289 ? -2.678 -6.932 -15.983 1.00 91.12 289 ARG A N 1
ATOM 2169 C CA . ARG A 1 289 ? -2.388 -8.336 -15.690 1.00 91.12 289 ARG A CA 1
ATOM 2170 C C . ARG A 1 289 ? -2.362 -8.554 -14.185 1.00 91.12 289 ARG A C 1
ATOM 2172 O O . ARG A 1 289 ? -1.548 -7.967 -13.482 1.00 91.12 289 ARG A O 1
ATOM 2179 N N . VAL A 1 290 ? -3.229 -9.431 -13.704 1.00 96.50 290 VAL A N 1
ATOM 2180 C CA . VAL A 1 290 ? -3.270 -9.876 -12.314 1.00 96.50 290 VAL A CA 1
ATOM 2181 C C . VAL A 1 290 ? -2.487 -11.177 -12.198 1.00 96.50 290 VAL A C 1
ATOM 2183 O O . VAL A 1 290 ? -2.662 -12.094 -12.996 1.00 96.50 290 VAL A O 1
ATOM 2186 N N . ARG A 1 291 ? -1.614 -11.271 -11.203 1.00 97.31 291 ARG A N 1
ATOM 2187 C CA . ARG A 1 291 ? -0.820 -12.466 -10.915 1.00 97.31 291 ARG A CA 1
ATOM 2188 C C . ARG A 1 291 ? -0.988 -12.860 -9.468 1.00 97.31 291 ARG A C 1
ATOM 2190 O O . ARG A 1 291 ? -1.006 -11.988 -8.604 1.00 97.31 291 ARG A O 1
ATOM 2197 N N . GLU A 1 292 ? -1.082 -14.154 -9.214 1.00 98.38 292 GLU A N 1
ATOM 2198 C CA . GLU A 1 292 ? -1.196 -14.726 -7.878 1.00 98.38 292 GLU A CA 1
ATOM 2199 C C . GLU A 1 292 ? 0.064 -15.510 -7.527 1.00 98.38 292 GLU A C 1
ATOM 2201 O O . GLU A 1 292 ? 0.557 -16.309 -8.325 1.00 98.38 292 GLU A O 1
ATOM 2206 N N . PHE A 1 293 ? 0.565 -15.309 -6.316 1.00 98.50 293 PHE A N 1
ATOM 2207 C CA . PHE A 1 293 ? 1.776 -15.923 -5.795 1.00 98.50 293 PHE A CA 1
ATOM 2208 C C . PHE A 1 293 ? 1.489 -16.624 -4.468 1.00 98.50 293 PHE A C 1
ATOM 2210 O O . PHE A 1 293 ? 0.747 -16.104 -3.632 1.00 98.50 293 PHE A O 1
ATOM 2217 N N . SER A 1 294 ? 2.098 -17.791 -4.264 1.00 97.62 294 SER A N 1
ATOM 2218 C CA . SER A 1 294 ? 2.105 -18.477 -2.970 1.00 97.62 294 SER A CA 1
ATOM 2219 C C . SER A 1 294 ? 3.200 -17.918 -2.063 1.00 97.62 294 SER A C 1
ATOM 2221 O O . SER A 1 294 ? 4.316 -17.675 -2.527 1.00 97.62 294 SER A O 1
ATOM 2223 N N . LEU A 1 295 ? 2.924 -17.795 -0.767 1.00 96.50 295 LEU A N 1
ATOM 2224 C CA . LEU A 1 295 ? 3.913 -17.425 0.248 1.00 96.50 295 LEU A CA 1
ATOM 2225 C C . LEU A 1 295 ? 4.427 -18.653 1.023 1.00 96.50 295 LEU A C 1
ATOM 2227 O O . LEU A 1 295 ? 3.679 -19.617 1.178 1.00 96.50 295 LEU A O 1
ATOM 2231 N N . PRO A 1 296 ? 5.674 -18.633 1.536 1.00 95.31 296 PRO A N 1
ATOM 2232 C CA . PRO A 1 296 ? 6.691 -17.583 1.375 1.00 95.31 296 PRO A CA 1
ATOM 2233 C C . PRO A 1 296 ? 7.463 -17.662 0.047 1.00 95.31 296 PRO A C 1
ATOM 2235 O O . PRO A 1 296 ? 8.155 -16.715 -0.309 1.00 95.31 296 PRO A O 1
ATOM 2238 N N . ASP A 1 297 ? 7.346 -18.768 -0.691 1.00 95.50 297 ASP A N 1
ATOM 2239 C CA . ASP A 1 297 ? 8.236 -19.098 -1.816 1.00 95.50 297 ASP A CA 1
ATOM 2240 C C . ASP A 1 297 ? 8.118 -18.163 -3.030 1.00 95.50 297 ASP A C 1
ATOM 2242 O O . ASP A 1 297 ? 8.919 -18.253 -3.960 1.00 95.50 297 ASP A O 1
ATOM 2246 N N . MET A 1 298 ? 7.098 -17.303 -3.067 1.00 97.12 298 MET A N 1
ATOM 2247 C CA . MET A 1 298 ? 6.803 -16.395 -4.177 1.00 97.12 298 MET A CA 1
ATOM 2248 C C . MET A 1 298 ? 6.690 -17.112 -5.528 1.00 97.12 298 MET A C 1
ATOM 2250 O O . MET A 1 298 ? 7.041 -16.567 -6.576 1.00 97.12 298 MET A O 1
ATOM 2254 N N . ARG A 1 299 ? 6.164 -18.341 -5.522 1.00 97.56 299 ARG A N 1
ATOM 2255 C CA . ARG A 1 299 ? 5.882 -19.095 -6.748 1.00 97.56 299 ARG A CA 1
ATOM 2256 C C . ARG A 1 299 ? 4.571 -18.620 -7.353 1.00 97.56 299 ARG A C 1
ATOM 2258 O O . ARG A 1 299 ? 3.558 -18.532 -6.665 1.00 97.56 299 ARG A O 1
ATOM 2265 N N . GLU A 1 300 ? 4.599 -18.312 -8.644 1.00 98.00 300 GLU A N 1
ATOM 2266 C CA . GLU A 1 300 ? 3.404 -17.929 -9.396 1.00 98.00 300 GLU A CA 1
ATOM 2267 C C . GLU A 1 300 ? 2.448 -19.128 -9.482 1.00 98.00 300 GLU A C 1
ATOM 2269 O O . GLU A 1 300 ? 2.833 -20.209 -9.924 1.00 98.00 300 GLU A O 1
ATOM 2274 N N . THR A 1 301 ? 1.211 -18.937 -9.031 1.00 98.19 301 THR A N 1
ATOM 2275 C CA . THR A 1 301 ? 0.167 -19.975 -8.988 1.00 98.19 301 THR A CA 1
ATOM 2276 C C . THR A 1 301 ? -0.922 -19.744 -10.026 1.00 98.19 301 THR A C 1
ATOM 2278 O O . THR A 1 301 ? -1.487 -20.706 -10.541 1.00 98.19 301 THR A O 1
ATOM 2281 N N . ALA A 1 302 ? -1.197 -18.485 -10.366 1.00 97.31 302 ALA A N 1
ATOM 2282 C CA . ALA A 1 302 ? -2.144 -18.117 -11.405 1.00 97.31 302 ALA A CA 1
ATOM 2283 C C . ALA A 1 302 ? -1.751 -16.788 -12.056 1.00 97.31 302 ALA A C 1
ATOM 2285 O O . ALA A 1 302 ? -1.153 -15.913 -11.427 1.00 97.31 302 ALA A O 1
ATOM 2286 N N . THR A 1 303 ? -2.135 -16.629 -13.317 1.00 95.94 303 THR A N 1
ATOM 2287 C CA . THR A 1 303 ? -2.090 -15.355 -14.031 1.00 95.94 303 THR A CA 1
ATOM 2288 C C . THR A 1 303 ? -3.427 -15.163 -14.728 1.00 95.94 303 THR A C 1
ATOM 2290 O O . THR A 1 303 ? -3.870 -16.037 -15.468 1.00 95.94 303 THR A O 1
ATOM 2293 N N . TRP A 1 304 ? -4.024 -13.992 -14.532 1.00 94.50 304 TRP A N 1
ATOM 2294 C CA . TRP A 1 304 ? -5.147 -13.499 -15.312 1.00 94.50 304 TRP A CA 1
ATOM 2295 C C . TRP A 1 304 ? -4.684 -12.270 -16.073 1.00 94.50 304 TRP A C 1
ATOM 2297 O O . TRP A 1 304 ? -4.282 -11.259 -15.501 1.00 94.50 304 TRP A O 1
ATOM 2307 N N . SER A 1 305 ? -4.734 -12.348 -17.387 1.00 89.44 305 SER A N 1
ATOM 2308 C CA . SER A 1 305 ? -4.805 -11.164 -18.229 1.00 89.44 305 SER A CA 1
ATOM 2309 C C . SER A 1 305 ? -6.223 -11.094 -18.768 1.00 89.44 305 SER A C 1
ATOM 2311 O O . SER A 1 305 ? -6.815 -12.156 -18.950 1.00 89.44 305 SER A O 1
ATOM 2313 N N . PRO A 1 306 ? -6.778 -9.901 -19.040 1.00 80.81 306 PRO A N 1
ATOM 2314 C CA . PRO A 1 306 ? -7.915 -9.829 -19.941 1.00 80.81 306 PRO A CA 1
ATOM 2315 C C . PRO A 1 306 ? -7.521 -10.600 -21.200 1.00 80.81 306 PRO A C 1
ATOM 2317 O O . PRO A 1 306 ? -6.561 -10.223 -21.884 1.00 80.81 306 PRO A O 1
ATOM 2320 N N . ASP A 1 307 ? -8.185 -11.735 -21.419 1.00 62.06 307 ASP A N 1
ATOM 2321 C CA . ASP A 1 307 ? -8.029 -12.476 -22.652 1.00 62.06 307 ASP A CA 1
ATOM 2322 C C . ASP A 1 307 ? -8.371 -11.497 -23.766 1.00 62.06 307 ASP A C 1
ATOM 2324 O O . ASP A 1 307 ? -9.350 -10.748 -23.699 1.00 62.06 307 ASP A O 1
ATOM 2328 N N . VAL A 1 308 ? -7.495 -11.443 -24.764 1.00 55.16 308 VAL A N 1
ATOM 2329 C CA . VAL A 1 308 ? -7.820 -10.826 -26.044 1.00 55.16 308 VAL A CA 1
ATOM 2330 C C . VAL A 1 308 ? -9.098 -11.523 -26.468 1.00 55.16 308 VAL A C 1
ATOM 2332 O O . VAL A 1 308 ? -9.009 -12.712 -26.742 1.00 55.16 308 VAL A O 1
ATOM 2335 N N . VAL A 1 309 ? -10.252 -10.850 -26.387 1.00 50.44 309 VAL A N 1
ATOM 2336 C CA . VAL A 1 309 ? -11.569 -11.450 -26.642 1.00 50.44 309 VAL A CA 1
ATOM 2337 C C . VAL A 1 309 ? -11.473 -12.243 -27.946 1.00 50.44 309 VAL A C 1
ATOM 2339 O O . VAL A 1 309 ? -11.410 -11.620 -29.009 1.00 50.44 309 VAL A O 1
ATOM 2342 N N . PRO A 1 310 ? -11.404 -13.586 -27.896 1.00 46.47 310 PRO A N 1
ATOM 2343 C CA . PRO A 1 310 ? -11.382 -14.393 -29.100 1.00 46.47 310 PRO A CA 1
ATOM 2344 C C . PRO A 1 310 ? -12.827 -14.368 -29.590 1.00 46.47 310 PRO A C 1
ATOM 2346 O O . PRO A 1 310 ? -13.687 -14.999 -28.982 1.00 46.47 310 PRO A O 1
ATOM 2349 N N . GLY A 1 311 ? -13.119 -13.526 -30.580 1.00 47.59 311 GLY A N 1
ATOM 2350 C CA . GLY A 1 311 ? -14.488 -13.344 -31.078 1.00 47.59 311 GLY A CA 1
ATOM 2351 C C . GLY A 1 311 ? -14.888 -11.914 -31.442 1.00 47.59 311 GLY A C 1
ATOM 2352 O O . GLY A 1 311 ? -15.974 -11.726 -31.972 1.00 47.59 311 GLY A O 1
ATOM 2353 N N . LEU A 1 312 ? -14.024 -10.907 -31.240 1.00 48.34 312 LEU A N 1
ATOM 2354 C CA . LEU A 1 312 ? -14.140 -9.655 -32.015 1.00 48.34 312 LEU A CA 1
ATOM 2355 C C . LEU A 1 312 ? -13.417 -9.738 -33.377 1.00 48.34 312 LEU A C 1
ATOM 2357 O O . LEU A 1 312 ? -13.338 -8.739 -34.086 1.00 48.34 312 LEU A O 1
ATOM 2361 N N . ASP A 1 313 ? -12.893 -10.923 -33.708 1.00 47.44 313 ASP A N 1
ATOM 2362 C CA . ASP A 1 313 ? -12.169 -11.252 -34.942 1.00 47.44 313 ASP A CA 1
ATOM 2363 C C . ASP A 1 313 ? -13.003 -12.128 -35.910 1.00 47.44 313 ASP A C 1
ATOM 2365 O O . ASP A 1 313 ? -12.498 -12.489 -36.968 1.00 47.44 313 ASP A O 1
ATOM 2369 N N . ASP A 1 314 ? -14.262 -12.468 -35.586 1.00 52.47 314 ASP A N 1
ATOM 2370 C CA . ASP A 1 314 ? -15.123 -13.282 -36.473 1.00 52.47 314 ASP A CA 1
ATOM 2371 C C . ASP A 1 314 ? -15.842 -12.464 -37.559 1.00 52.47 314 ASP A C 1
ATOM 2373 O O . ASP A 1 314 ? -16.558 -13.033 -38.385 1.00 52.47 314 ASP A O 1
ATOM 2377 N N . ASP A 1 315 ? -15.638 -11.144 -37.609 1.00 52.62 315 ASP A N 1
ATOM 2378 C CA . ASP A 1 315 ? -16.054 -10.355 -38.767 1.00 52.62 315 ASP A CA 1
ATOM 2379 C C . ASP A 1 315 ? -14.869 -10.245 -39.735 1.00 52.62 315 ASP A C 1
ATOM 2381 O O . ASP A 1 315 ? -13.853 -9.616 -39.427 1.00 52.62 315 ASP A O 1
ATOM 2385 N N . ASP A 1 316 ? -15.025 -10.874 -40.902 1.00 57.53 316 ASP A N 1
ATOM 2386 C CA . ASP A 1 316 ? -14.093 -11.151 -42.018 1.00 57.53 316 ASP A CA 1
ATOM 2387 C C . ASP A 1 316 ? -13.418 -9.892 -42.645 1.00 57.53 316 ASP A C 1
ATOM 2389 O O . ASP A 1 316 ? -12.893 -9.889 -43.764 1.00 57.53 316 ASP A O 1
ATOM 2393 N N . SER A 1 317 ? -13.431 -8.766 -41.932 1.00 51.69 317 SER A N 1
ATOM 2394 C CA . SER A 1 317 ? -12.810 -7.492 -42.279 1.00 51.69 317 SER A CA 1
ATOM 2395 C C . SER A 1 317 ? -11.301 -7.522 -41.985 1.00 51.69 317 SER A C 1
ATOM 2397 O O . SER A 1 317 ? -10.798 -7.181 -40.916 1.00 51.69 317 SER A O 1
ATOM 2399 N N . GLY A 1 318 ? -10.561 -8.005 -42.981 1.00 50.12 318 GLY A N 1
ATOM 2400 C CA . GLY A 1 318 ? -9.152 -8.369 -42.883 1.00 50.12 318 GLY A CA 1
ATOM 2401 C C . GLY A 1 318 ? -8.159 -7.331 -42.338 1.00 50.12 318 GLY A C 1
ATOM 2402 O O . GLY A 1 318 ? -8.367 -6.124 -42.377 1.00 50.12 318 GLY A O 1
ATOM 2403 N N . TRP A 1 319 ? -7.006 -7.856 -41.902 1.00 50.59 319 TRP A N 1
ATOM 2404 C CA . TRP A 1 319 ? -5.709 -7.214 -41.588 1.00 50.59 319 TRP A CA 1
ATOM 2405 C C . TRP A 1 319 ? -5.680 -6.042 -40.575 1.00 50.59 319 TRP A C 1
ATOM 2407 O O . TRP A 1 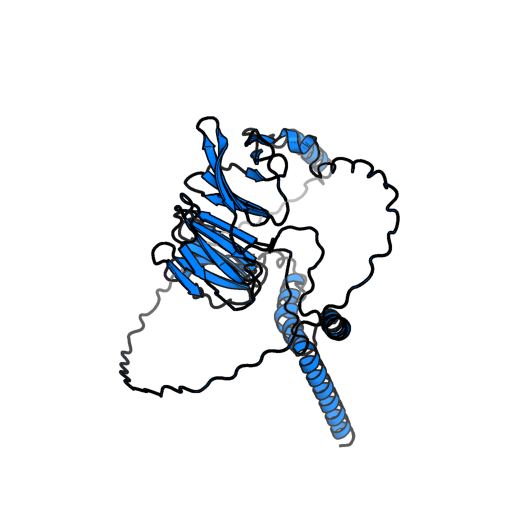319 ? -4.638 -5.802 -39.963 1.00 50.59 319 TRP A O 1
ATOM 2417 N N . PHE A 1 320 ? -6.791 -5.349 -40.318 1.00 51.06 320 PHE A N 1
ATOM 2418 C CA . PHE A 1 320 ? -6.898 -4.187 -39.428 1.00 51.06 320 PHE A CA 1
ATOM 2419 C C . PHE A 1 320 ? -7.770 -4.456 -38.191 1.00 51.06 320 PHE A C 1
ATOM 2421 O O . PHE A 1 320 ? -8.470 -3.557 -37.725 1.00 51.06 320 PHE A O 1
ATOM 2428 N N . GLY A 1 321 ? -7.667 -5.654 -37.601 1.00 51.72 321 GLY A N 1
ATOM 2429 C CA . GLY A 1 321 ? -8.117 -5.918 -36.226 1.00 51.72 321 GLY A CA 1
ATOM 2430 C C . GLY A 1 321 ? -7.439 -4.929 -35.268 1.00 51.72 321 GLY A C 1
ATOM 2431 O O . GLY A 1 321 ? -6.259 -5.047 -34.919 1.00 51.72 321 GLY A O 1
ATOM 2432 N N . THR A 1 322 ? -8.152 -3.852 -34.950 1.00 55.19 322 THR A N 1
ATOM 2433 C CA . THR A 1 322 ? -7.572 -2.521 -34.692 1.00 55.19 322 THR A CA 1
ATOM 2434 C C . THR A 1 322 ? -7.127 -2.350 -33.242 1.00 55.19 322 THR A C 1
ATOM 2436 O O . THR A 1 322 ? -6.214 -1.580 -32.947 1.00 55.19 322 THR A O 1
ATOM 2439 N N . SER A 1 323 ? -7.700 -3.129 -32.329 1.00 55.75 323 SER A N 1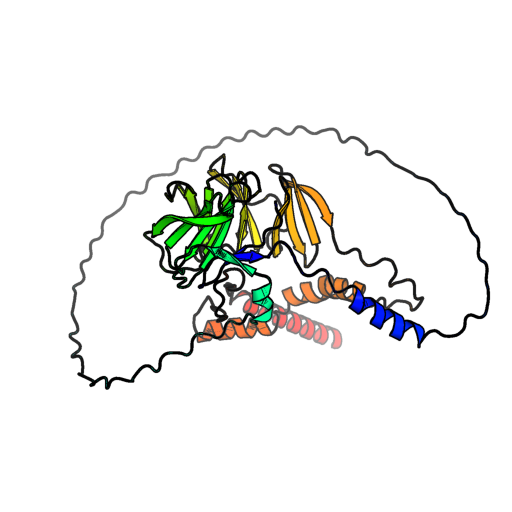
ATOM 2440 C CA . SER A 1 323 ? -7.476 -2.981 -30.889 1.00 55.75 323 SER A CA 1
ATOM 2441 C C . SER A 1 323 ? -6.199 -3.686 -30.413 1.00 55.75 323 SER A C 1
ATOM 2443 O O . SER A 1 323 ? -5.442 -3.144 -29.605 1.00 55.75 323 SER A O 1
ATOM 2445 N N . PHE A 1 324 ? -5.893 -4.873 -30.949 1.00 55.06 324 PHE A N 1
ATOM 2446 C CA . PHE A 1 324 ? -4.738 -5.664 -30.507 1.00 55.06 324 PHE A CA 1
ATOM 2447 C C . PHE A 1 324 ? -3.421 -5.218 -31.154 1.00 55.06 324 PHE A C 1
ATOM 2449 O O . PHE A 1 324 ? -2.376 -5.162 -30.491 1.00 55.06 324 PHE A O 1
ATOM 2456 N N . ASN A 1 325 ? -3.474 -4.815 -32.429 1.00 61.91 325 ASN A N 1
ATOM 2457 C CA . ASN A 1 325 ? -2.331 -4.204 -33.102 1.00 61.91 325 ASN A CA 1
ATOM 2458 C C . ASN A 1 325 ? -1.946 -2.872 -32.462 1.00 61.91 325 ASN A C 1
ATOM 2460 O O . ASN A 1 325 ? -0.755 -2.590 -32.373 1.00 61.91 325 ASN A O 1
ATOM 2464 N N . LEU A 1 326 ? -2.897 -2.093 -31.934 1.00 73.12 326 LEU A N 1
ATOM 2465 C CA . LEU A 1 326 ? -2.566 -0.834 -31.272 1.00 73.12 326 LEU A CA 1
ATOM 2466 C C . LEU A 1 326 ? -1.835 -1.051 -29.944 1.00 73.12 326 LEU A C 1
ATOM 2468 O O . LEU A 1 326 ? -0.876 -0.336 -29.680 1.00 73.12 326 LEU A O 1
ATOM 2472 N N . TYR A 1 327 ? -2.201 -2.056 -29.137 1.00 71.75 327 TYR A N 1
ATOM 2473 C CA . TYR A 1 327 ? -1.450 -2.366 -27.911 1.00 71.75 327 TYR A CA 1
ATOM 2474 C C . TYR A 1 327 ? -0.034 -2.855 -28.221 1.00 71.75 327 TYR A C 1
ATOM 2476 O O . TYR A 1 327 ? 0.936 -2.387 -27.620 1.00 71.75 327 TYR A O 1
ATOM 2484 N N . LYS A 1 328 ? 0.109 -3.783 -29.177 1.00 74.88 328 LYS A N 1
ATOM 2485 C CA . LYS A 1 328 ? 1.430 -4.262 -29.600 1.00 74.88 328 LYS A CA 1
ATOM 2486 C C . LYS A 1 328 ? 2.253 -3.136 -30.218 1.00 74.88 328 LYS A C 1
ATOM 2488 O O . LYS A 1 328 ? 3.405 -2.990 -29.836 1.00 74.88 328 LYS A O 1
ATOM 2493 N N . ALA A 1 329 ? 1.681 -2.312 -31.092 1.00 81.44 329 ALA A N 1
ATOM 2494 C CA . ALA A 1 329 ? 2.352 -1.141 -31.647 1.00 81.44 329 ALA A CA 1
ATOM 2495 C C . ALA A 1 329 ? 2.715 -0.147 -30.541 1.00 81.44 329 ALA A C 1
ATOM 2497 O O . ALA A 1 329 ? 3.847 0.309 -30.472 1.00 81.44 329 ALA A O 1
ATOM 2498 N N . TYR A 1 330 ? 1.822 0.131 -29.597 1.00 80.31 330 TYR A N 1
ATOM 2499 C CA . TYR A 1 330 ? 2.145 0.980 -28.459 1.00 80.31 330 TYR A CA 1
ATOM 2500 C C . TYR A 1 330 ? 3.329 0.415 -27.667 1.00 80.31 330 TYR A C 1
ATOM 2502 O O . TYR A 1 330 ? 4.298 1.119 -27.406 1.00 80.31 330 TYR A O 1
ATOM 2510 N N . ARG A 1 331 ? 3.314 -0.877 -27.336 1.00 77.88 331 ARG A N 1
ATOM 2511 C CA . ARG A 1 331 ? 4.350 -1.494 -26.502 1.00 77.88 331 ARG A CA 1
ATOM 2512 C C . ARG A 1 331 ? 5.675 -1.739 -27.226 1.00 77.88 331 ARG A C 1
ATOM 2514 O O . ARG A 1 331 ? 6.715 -1.652 -26.588 1.00 77.88 331 ARG A O 1
ATOM 2521 N N . TRP A 1 332 ? 5.653 -2.079 -28.509 1.00 81.56 332 TRP A N 1
ATOM 2522 C CA . TRP A 1 332 ? 6.847 -2.454 -29.277 1.00 81.56 332 TRP A CA 1
ATOM 2523 C C . TRP A 1 332 ? 7.367 -1.334 -30.175 1.00 81.56 332 TRP A C 1
ATOM 2525 O O . TRP A 1 332 ? 8.547 -1.332 -30.501 1.00 81.56 332 TRP A O 1
ATOM 2535 N N . LEU A 1 333 ? 6.523 -0.372 -30.549 1.00 83.44 333 LEU A N 1
ATOM 2536 C CA . LEU A 1 333 ? 6.913 0.804 -31.325 1.00 83.44 333 LEU A CA 1
ATOM 2537 C C . LEU A 1 333 ? 6.987 2.038 -30.422 1.00 83.44 333 LEU A C 1
ATOM 2539 O O . LEU A 1 333 ? 8.063 2.612 -30.277 1.00 83.44 333 LEU A O 1
ATOM 2543 N N . LEU A 1 334 ? 5.885 2.432 -29.768 1.00 81.31 334 LEU A N 1
ATOM 2544 C CA . LEU A 1 334 ? 5.838 3.698 -29.018 1.00 81.31 334 LEU A CA 1
ATOM 2545 C C . LEU A 1 334 ? 6.667 3.671 -27.733 1.00 81.31 334 LEU A C 1
ATOM 2547 O O . LEU A 1 334 ? 7.389 4.626 -27.484 1.00 81.31 334 LEU A O 1
ATOM 2551 N N . VAL A 1 335 ? 6.616 2.608 -26.927 1.00 80.81 335 VAL A N 1
ATOM 2552 C CA . VAL A 1 335 ? 7.372 2.543 -25.662 1.00 80.81 335 VAL A CA 1
ATOM 2553 C C . VAL A 1 335 ? 8.885 2.598 -25.899 1.00 80.81 335 VAL A C 1
ATOM 2555 O O . VAL A 1 335 ? 9.523 3.438 -25.268 1.00 80.81 335 VAL A O 1
ATOM 2558 N N . PRO A 1 336 ? 9.482 1.812 -26.818 1.00 82.31 336 PRO A N 1
ATOM 2559 C CA . PRO A 1 336 ? 10.890 1.979 -27.168 1.00 82.31 336 PRO A CA 1
ATOM 2560 C C . PRO A 1 336 ? 11.165 3.355 -27.765 1.00 82.31 336 PRO A C 1
ATOM 2562 O O . PRO A 1 336 ? 12.164 3.978 -27.422 1.00 82.31 336 PRO A O 1
ATOM 2565 N N . THR A 1 337 ? 10.253 3.892 -28.578 1.00 80.94 337 THR A N 1
ATOM 2566 C CA . THR A 1 337 ? 10.397 5.264 -29.080 1.00 80.94 337 THR A CA 1
ATOM 2567 C C . THR A 1 337 ? 10.460 6.264 -27.928 1.00 80.94 337 THR A C 1
ATOM 2569 O O . THR A 1 337 ? 11.328 7.122 -27.957 1.00 80.94 337 THR A O 1
ATOM 2572 N N . TYR A 1 338 ? 9.661 6.106 -26.866 1.00 76.75 338 TYR A N 1
ATOM 2573 C CA . TYR A 1 338 ? 9.728 6.953 -25.669 1.00 76.75 338 TYR A CA 1
ATOM 2574 C C . TYR A 1 338 ? 11.016 6.800 -24.857 1.00 76.75 338 TYR A C 1
ATOM 2576 O O . TYR A 1 338 ? 11.324 7.662 -24.040 1.00 76.75 338 TYR A O 1
ATOM 2584 N N . THR A 1 339 ? 11.788 5.729 -25.066 1.00 76.06 339 THR A N 1
ATOM 2585 C CA . THR A 1 339 ? 13.125 5.629 -24.458 1.00 76.06 339 THR A CA 1
ATOM 2586 C C . THR A 1 339 ? 14.143 6.541 -25.141 1.00 76.06 339 THR A C 1
ATOM 2588 O O . THR A 1 339 ? 15.103 6.954 -24.498 1.00 76.06 339 THR A O 1
ATOM 2591 N N . VAL A 1 340 ? 13.917 6.887 -26.413 1.00 78.94 340 VAL A N 1
ATOM 2592 C CA . VAL A 1 340 ? 14.780 7.781 -27.204 1.00 78.94 340 VAL A CA 1
ATOM 2593 C C . VAL A 1 340 ? 14.204 9.200 -27.262 1.00 78.94 340 VAL A C 1
ATOM 2595 O O . VAL A 1 340 ? 14.935 10.175 -27.148 1.00 78.94 340 VAL A O 1
ATOM 2598 N N . LEU A 1 341 ? 12.886 9.310 -27.423 1.00 79.12 341 LEU A N 1
ATOM 2599 C CA . LEU A 1 341 ? 12.113 10.542 -27.494 1.00 79.12 341 LEU A CA 1
ATOM 2600 C C . LEU A 1 341 ? 11.346 10.737 -26.183 1.00 79.12 341 LEU A C 1
ATOM 2602 O O . LEU A 1 341 ? 10.257 10.171 -26.045 1.00 79.12 341 LEU A O 1
ATOM 2606 N N . PRO A 1 342 ? 11.863 11.520 -25.222 1.00 67.69 342 PRO A N 1
ATOM 2607 C CA . PRO A 1 342 ? 11.149 11.747 -23.974 1.00 67.69 342 PRO A CA 1
ATOM 2608 C C . PRO A 1 342 ? 9.767 12.340 -24.256 1.00 67.69 342 PRO A C 1
ATOM 2610 O O . PRO A 1 342 ? 9.551 13.063 -25.235 1.00 67.69 342 PRO A O 1
ATOM 2613 N N . LYS A 1 343 ? 8.793 12.016 -23.403 1.00 75.81 343 LYS A N 1
ATOM 2614 C CA . LYS A 1 343 ? 7.435 12.542 -23.577 1.00 75.81 343 LYS A CA 1
ATOM 2615 C C . LYS A 1 343 ? 7.473 14.072 -23.452 1.00 75.81 343 LYS A C 1
ATOM 2617 O O . LYS A 1 343 ? 8.118 14.564 -22.531 1.00 75.81 343 LYS A O 1
ATOM 2622 N N . PRO A 1 344 ? 6.731 14.842 -24.275 1.00 72.31 344 PRO A N 1
ATOM 2623 C CA . PRO A 1 344 ? 6.744 16.309 -24.199 1.00 72.31 344 PRO A CA 1
ATOM 2624 C C . PRO A 1 344 ? 6.456 16.863 -22.793 1.00 72.31 344 PRO A C 1
ATOM 2626 O O . PRO A 1 344 ? 7.032 17.868 -22.388 1.00 72.31 344 PRO A O 1
ATOM 2629 N N . GLY A 1 345 ? 5.618 16.170 -22.012 1.00 73.94 345 GLY A N 1
ATOM 2630 C CA . GLY A 1 345 ? 5.336 16.536 -20.620 1.00 73.94 345 GLY A CA 1
ATOM 2631 C C . GLY A 1 345 ? 6.533 16.411 -19.666 1.00 73.94 345 GLY A C 1
ATOM 2632 O O . GLY A 1 345 ? 6.588 17.127 -18.672 1.00 73.94 345 GLY A O 1
ATOM 2633 N N . GLU A 1 346 ? 7.518 15.558 -19.961 1.00 78.19 346 GLU A N 1
ATOM 2634 C CA . GLU A 1 346 ? 8.730 15.407 -19.141 1.00 78.19 346 GLU A CA 1
ATOM 2635 C C . GLU A 1 346 ? 9.676 16.606 -19.284 1.00 78.19 346 GLU A C 1
ATOM 2637 O O . GLU A 1 346 ? 10.363 16.959 -18.327 1.00 78.19 346 GLU A O 1
ATOM 2642 N N . ILE A 1 347 ? 9.660 17.294 -20.431 1.00 79.25 347 ILE A N 1
ATOM 2643 C CA . ILE A 1 347 ? 10.446 18.519 -20.641 1.00 79.25 347 ILE A CA 1
ATOM 2644 C C . ILE A 1 347 ? 9.919 19.648 -19.752 1.00 79.25 347 ILE A C 1
ATOM 2646 O O . ILE A 1 347 ? 10.709 20.364 -19.140 1.00 79.25 347 ILE A O 1
ATOM 2650 N N . ASN A 1 348 ? 8.595 19.775 -19.619 1.00 78.75 348 ASN A N 1
ATOM 2651 C CA . ASN A 1 348 ? 7.999 20.771 -18.729 1.00 78.75 348 ASN A CA 1
ATOM 2652 C C . ASN A 1 348 ? 8.404 20.529 -17.264 1.00 78.75 348 ASN A C 1
ATOM 2654 O O . ASN A 1 348 ? 8.680 21.476 -16.534 1.00 78.75 348 ASN A O 1
ATOM 2658 N N . ASN A 1 349 ? 8.522 19.260 -16.856 1.00 76.25 349 ASN A N 1
ATOM 2659 C CA . ASN A 1 349 ? 9.016 18.898 -15.527 1.00 76.25 349 ASN A CA 1
ATOM 2660 C C . ASN A 1 349 ? 10.487 19.289 -15.328 1.00 76.25 349 ASN A C 1
ATOM 2662 O O . ASN A 1 349 ? 10.829 19.816 -14.274 1.00 76.25 349 ASN A O 1
ATOM 2666 N N . ALA A 1 350 ? 11.349 19.059 -16.325 1.00 81.81 350 ALA A N 1
ATOM 2667 C CA . ALA A 1 350 ? 12.756 19.460 -16.264 1.00 81.81 350 ALA A CA 1
ATOM 2668 C C . ALA A 1 350 ? 12.915 20.991 -16.244 1.00 81.81 350 ALA A C 1
ATOM 2670 O O . ALA A 1 350 ? 13.703 21.519 -15.466 1.00 81.81 350 ALA A O 1
ATOM 2671 N N . MET A 1 351 ? 12.131 21.715 -17.049 1.00 83.50 351 MET A N 1
ATOM 2672 C CA . MET A 1 351 ? 12.130 23.179 -17.050 1.00 83.50 351 MET A CA 1
ATOM 2673 C C . MET A 1 351 ? 11.648 23.733 -15.709 1.00 83.50 351 MET A C 1
ATOM 2675 O O . MET A 1 351 ? 12.276 24.636 -15.165 1.00 83.50 351 MET A O 1
ATOM 2679 N N . ARG A 1 352 ? 10.578 23.165 -15.144 1.00 81.12 352 ARG A N 1
ATOM 2680 C CA . ARG A 1 352 ? 10.086 23.563 -13.824 1.00 81.12 352 ARG A CA 1
ATOM 2681 C C . ARG A 1 352 ? 11.122 23.294 -12.741 1.00 81.12 352 ARG A C 1
ATOM 2683 O O . ARG A 1 352 ? 11.401 24.203 -11.978 1.00 81.12 352 ARG A O 1
ATOM 2690 N N . TYR A 1 353 ? 11.766 22.125 -12.755 1.00 83.44 353 TYR A N 1
ATOM 2691 C CA . TYR A 1 353 ? 12.887 21.818 -11.864 1.00 83.44 353 TYR A CA 1
ATOM 2692 C C . TYR A 1 353 ? 14.022 22.849 -11.967 1.00 83.44 353 TYR A C 1
ATOM 2694 O O . TYR A 1 353 ? 14.522 23.311 -10.950 1.00 83.44 353 TYR A O 1
ATOM 2702 N N . LEU A 1 354 ? 14.414 23.250 -13.181 1.00 85.94 354 LEU A N 1
ATOM 2703 C CA . LEU A 1 354 ? 15.465 24.256 -13.378 1.00 85.94 354 LEU A CA 1
ATOM 2704 C C . LEU A 1 354 ? 15.066 25.650 -12.877 1.00 85.94 354 LEU A C 1
ATOM 2706 O O . LEU A 1 354 ? 15.933 26.411 -12.459 1.00 85.94 354 LEU A O 1
ATOM 2710 N N . VAL A 1 355 ? 13.778 25.995 -12.946 1.00 88.38 355 VAL A N 1
ATOM 2711 C CA . VAL A 1 355 ? 13.266 27.305 -12.517 1.00 88.38 355 VAL A CA 1
ATOM 2712 C C . VAL A 1 355 ? 13.022 27.355 -11.009 1.00 88.38 355 VAL A C 1
ATOM 2714 O O . VAL A 1 355 ? 13.335 28.366 -10.390 1.00 88.38 355 VAL A O 1
ATOM 2717 N N . THR A 1 356 ? 12.452 26.302 -10.418 1.00 83.56 356 THR A N 1
ATOM 2718 C CA . THR A 1 356 ? 12.058 26.292 -9.000 1.00 83.56 356 THR A CA 1
ATOM 2719 C C . THR A 1 356 ? 13.101 25.659 -8.083 1.00 83.56 356 THR A C 1
ATOM 2721 O O . THR A 1 356 ? 13.098 25.938 -6.892 1.00 83.56 356 THR A O 1
ATOM 2724 N N . GLY A 1 357 ? 13.983 24.799 -8.601 1.00 81.62 357 GLY A N 1
ATOM 2725 C CA . GLY A 1 357 ? 14.890 23.977 -7.790 1.00 81.62 357 GLY A CA 1
ATOM 2726 C C . GLY A 1 357 ? 14.189 22.847 -7.023 1.00 81.62 357 GLY A C 1
ATOM 2727 O O . GLY A 1 357 ? 14.845 22.084 -6.317 1.00 81.62 357 GLY A O 1
ATOM 2728 N N . GLU A 1 358 ? 12.868 22.707 -7.159 1.00 76.56 358 GLU A N 1
ATOM 2729 C CA . GLU A 1 358 ? 12.080 21.737 -6.400 1.00 76.56 358 GLU A CA 1
ATOM 2730 C C . GLU A 1 358 ? 12.151 20.349 -7.054 1.00 76.56 358 GLU A C 1
ATOM 2732 O O . GLU A 1 358 ? 11.660 20.114 -8.163 1.00 76.56 358 GLU A O 1
ATOM 2737 N N . THR A 1 359 ? 12.753 19.397 -6.340 1.00 64.81 359 THR A N 1
ATOM 2738 C CA . THR A 1 359 ? 12.860 17.978 -6.730 1.00 64.81 359 THR A CA 1
ATOM 2739 C C . THR A 1 359 ? 11.527 17.232 -6.648 1.00 64.81 359 THR A C 1
ATOM 2741 O O . THR A 1 359 ? 11.369 16.169 -7.257 1.00 64.81 359 THR A O 1
ATOM 2744 N N . THR A 1 360 ? 10.564 17.784 -5.910 1.00 60.78 360 THR A N 1
ATOM 2745 C CA . THR A 1 360 ? 9.268 17.174 -5.638 1.00 60.78 360 THR A CA 1
ATOM 2746 C C . THR A 1 360 ? 8.165 18.201 -5.843 1.00 60.78 360 THR A C 1
ATOM 2748 O O . THR A 1 360 ? 8.153 19.262 -5.235 1.00 60.78 360 THR A O 1
ATOM 2751 N N . GLU A 1 361 ? 7.223 17.885 -6.727 1.00 59.62 361 GLU A N 1
ATOM 2752 C CA . GLU A 1 361 ? 5.953 18.597 -6.759 1.00 59.62 361 GLU A CA 1
ATOM 2753 C C . GLU A 1 361 ? 4.967 17.807 -5.919 1.00 59.62 361 GLU A C 1
ATOM 2755 O O . GLU A 1 361 ? 4.589 16.693 -6.291 1.00 59.62 361 GLU A O 1
ATOM 2760 N N . ALA A 1 362 ? 4.529 18.392 -4.808 1.00 55.81 362 ALA A N 1
ATOM 2761 C CA . ALA A 1 362 ? 3.247 18.015 -4.253 1.00 55.81 362 ALA A CA 1
ATOM 2762 C C . ALA A 1 362 ? 2.209 18.372 -5.322 1.00 55.81 362 ALA A C 1
ATOM 2764 O O . ALA A 1 362 ? 1.940 19.547 -5.586 1.00 55.81 362 ALA A O 1
ATOM 2765 N N . VAL A 1 363 ? 1.662 17.366 -6.006 1.00 55.31 363 VAL A N 1
ATOM 2766 C CA . VAL A 1 363 ? 0.441 17.581 -6.777 1.00 55.31 363 VAL A CA 1
ATOM 2767 C C . VAL A 1 363 ? -0.584 18.005 -5.737 1.00 55.31 363 VAL A C 1
ATOM 2769 O O . VAL A 1 363 ? -0.986 17.189 -4.915 1.00 55.31 363 VAL A O 1
ATOM 2772 N N . ALA A 1 364 ? -0.943 19.290 -5.735 1.00 43.34 364 ALA A N 1
ATOM 2773 C CA . ALA A 1 364 ? -1.929 19.888 -4.842 1.00 43.34 364 ALA A CA 1
ATOM 2774 C C . ALA A 1 364 ? -3.335 19.367 -5.181 1.00 43.34 364 ALA A C 1
ATOM 2776 O O . ALA A 1 364 ? -4.225 20.104 -5.588 1.00 43.34 364 ALA A O 1
ATOM 2777 N N . SER A 1 365 ? -3.525 18.059 -5.083 1.00 46.03 365 SER A N 1
ATOM 2778 C CA . SER A 1 365 ? -4.825 17.471 -4.831 1.00 46.03 365 SER A CA 1
ATOM 2779 C C . SER A 1 365 ? -4.917 17.441 -3.316 1.00 46.03 365 SER A C 1
ATOM 2781 O O . SER A 1 365 ? -4.020 16.908 -2.670 1.00 46.03 365 SER A O 1
ATOM 2783 N N . GLY A 1 366 ? -5.949 18.048 -2.727 1.00 49.03 366 GLY A N 1
ATOM 2784 C CA . GLY A 1 366 ? -6.197 18.031 -1.276 1.00 49.03 366 GLY A CA 1
ATOM 2785 C C . GLY A 1 366 ? -6.502 16.632 -0.715 1.00 49.03 366 GLY A C 1
ATOM 2786 O O . GLY A 1 366 ? -7.254 16.499 0.247 1.00 49.03 366 GLY A O 1
ATOM 2787 N N . ALA A 1 367 ? -5.981 15.587 -1.351 1.00 50.22 367 ALA A N 1
ATOM 2788 C CA . ALA A 1 367 ? -6.139 14.205 -0.991 1.00 50.22 367 ALA A CA 1
ATOM 2789 C C . ALA A 1 367 ? -5.060 13.824 0.018 1.00 50.22 367 ALA A C 1
ATOM 2791 O O . ALA A 1 367 ? -3.862 13.901 -0.243 1.00 50.22 367 ALA A O 1
ATOM 2792 N N . ASN A 1 368 ? -5.514 13.354 1.174 1.00 57.88 368 ASN A N 1
ATOM 2793 C CA . ASN A 1 368 ? -4.686 12.768 2.226 1.00 57.88 368 ASN A CA 1
ATOM 2794 C C . ASN A 1 368 ? -4.118 11.383 1.840 1.00 57.88 368 ASN A C 1
ATOM 2796 O O . ASN A 1 368 ? -3.784 10.602 2.725 1.00 57.88 368 ASN A O 1
ATOM 2800 N N . ASP A 1 369 ? -4.064 11.047 0.549 1.00 63.56 369 ASP A N 1
ATOM 2801 C CA . ASP A 1 369 ? -3.693 9.722 0.065 1.00 63.56 369 ASP A CA 1
ATOM 2802 C C . ASP A 1 369 ? -2.288 9.739 -0.553 1.00 63.56 369 ASP A C 1
ATOM 2804 O O . ASP A 1 369 ? -2.060 10.327 -1.613 1.00 63.56 369 ASP A O 1
ATOM 2808 N N . LEU A 1 370 ? -1.352 9.018 0.075 1.00 67.44 370 LEU A N 1
ATOM 2809 C CA . LEU A 1 370 ? -0.009 8.758 -0.462 1.00 67.44 370 LEU A CA 1
ATOM 2810 C C . LEU A 1 370 ? -0.036 8.093 -1.846 1.00 67.44 370 LEU A C 1
ATOM 2812 O O . LEU A 1 370 ? 0.948 8.146 -2.594 1.00 67.44 370 LEU A O 1
ATOM 2816 N N . SER A 1 371 ? -1.144 7.438 -2.202 1.00 61.75 371 SER A N 1
ATOM 2817 C CA . SER A 1 371 ? -1.328 6.847 -3.522 1.00 61.75 371 SER A CA 1
ATOM 2818 C C . SER A 1 371 ? -1.496 7.901 -4.628 1.00 61.75 371 SER A C 1
ATOM 2820 O O . SER A 1 371 ? -1.109 7.639 -5.782 1.00 61.75 371 SER A O 1
ATOM 2822 N N . GLU A 1 372 ? -2.006 9.084 -4.260 1.00 63.06 372 GLU A N 1
ATOM 2823 C CA . GLU A 1 372 ? -2.217 10.260 -5.108 1.00 63.06 372 GLU A CA 1
ATOM 2824 C C . GLU A 1 372 ? -1.088 11.281 -4.999 1.00 63.06 372 GLU A C 1
ATOM 2826 O O . GLU A 1 372 ? -0.723 11.872 -6.021 1.00 63.06 372 GLU A O 1
ATOM 2831 N N . ALA A 1 373 ? -0.480 11.422 -3.814 1.00 58.72 373 ALA A N 1
ATOM 2832 C CA . ALA A 1 373 ? 0.747 12.182 -3.588 1.00 58.72 373 ALA A CA 1
ATOM 2833 C C . ALA A 1 373 ? 1.941 11.468 -4.230 1.00 58.72 373 ALA A C 1
ATOM 2835 O O . ALA A 1 373 ? 2.896 11.040 -3.587 1.00 58.72 373 ALA A O 1
ATOM 2836 N N . ARG A 1 374 ? 1.883 11.284 -5.550 1.00 56.62 374 ARG A N 1
ATOM 2837 C CA . ARG A 1 374 ? 3.011 10.812 -6.333 1.00 56.62 374 ARG A CA 1
ATOM 2838 C C . ARG A 1 374 ? 4.068 11.897 -6.280 1.00 56.62 374 ARG A C 1
ATOM 2840 O O . ARG A 1 374 ? 4.043 12.824 -7.090 1.00 56.62 374 ARG A O 1
ATOM 2847 N N . HIS A 1 375 ? 5.047 11.715 -5.406 1.00 56.44 375 HIS A N 1
ATOM 2848 C CA . HIS A 1 375 ? 6.342 12.334 -5.587 1.00 56.44 375 HIS A CA 1
ATOM 2849 C C . HIS A 1 375 ? 6.956 11.627 -6.789 1.00 56.44 375 HIS A C 1
ATOM 2851 O O . HIS A 1 375 ? 7.648 10.613 -6.693 1.00 56.44 375 HIS A O 1
ATOM 2857 N N . ILE A 1 376 ? 6.627 12.119 -7.983 1.00 56.91 376 ILE A N 1
ATOM 2858 C CA . ILE A 1 376 ? 7.385 11.771 -9.172 1.00 56.91 376 ILE A CA 1
ATOM 2859 C C . ILE A 1 376 ? 8.752 12.389 -8.912 1.00 56.91 376 ILE A C 1
ATOM 2861 O O . ILE A 1 376 ? 8.931 13.570 -9.191 1.00 56.91 376 ILE A O 1
ATOM 2865 N N . ARG A 1 377 ? 9.677 1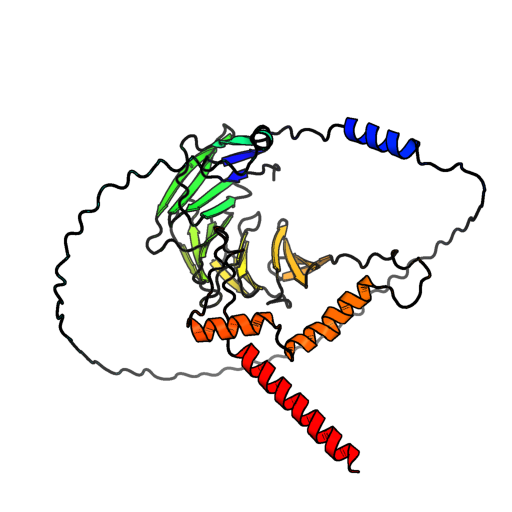1.621 -8.312 1.00 59.72 377 ARG A N 1
ATOM 2866 C CA . ARG A 1 377 ? 11.080 12.013 -8.170 1.00 59.72 377 ARG A CA 1
ATOM 2867 C C . ARG A 1 377 ? 11.533 12.376 -9.571 1.00 59.72 377 ARG A C 1
ATOM 2869 O O . ARG A 1 377 ? 11.652 11.511 -10.444 1.00 59.72 377 ARG A O 1
ATOM 2876 N N . ARG A 1 378 ? 11.636 13.678 -9.823 1.00 64.44 378 ARG A N 1
ATOM 2877 C CA . ARG A 1 378 ? 12.016 14.182 -11.131 1.00 64.44 378 ARG A CA 1
ATOM 2878 C C . ARG A 1 378 ? 13.485 13.861 -11.251 1.00 64.44 378 ARG A C 1
ATOM 2880 O O . ARG A 1 378 ? 14.288 14.385 -10.496 1.00 64.44 378 ARG A O 1
ATOM 2887 N N . ASP A 1 379 ? 13.820 12.956 -12.155 1.00 69.62 379 ASP A N 1
ATOM 2888 C CA . ASP A 1 379 ? 15.173 12.884 -12.677 1.00 69.62 379 ASP A CA 1
ATOM 2889 C C . ASP A 1 379 ? 15.246 13.927 -13.802 1.00 69.62 379 ASP A C 1
ATOM 2891 O O . ASP A 1 379 ? 14.776 13.651 -14.911 1.00 69.62 379 ASP A O 1
ATOM 2895 N N . PRO A 1 380 ? 15.739 15.151 -13.534 1.00 76.31 380 PRO A N 1
ATOM 2896 C CA . PRO A 1 380 ? 15.787 16.206 -14.540 1.00 76.31 380 PRO A CA 1
ATOM 2897 C C . PRO A 1 380 ? 16.783 15.878 -15.657 1.00 76.31 380 PRO A C 1
ATOM 2899 O O . PRO A 1 380 ? 16.679 16.421 -16.756 1.00 76.31 380 PRO A O 1
ATOM 2902 N N . TRP A 1 381 ? 17.739 14.980 -15.403 1.00 82.56 381 TRP A N 1
ATOM 2903 C CA . TRP A 1 381 ? 18.834 14.687 -16.317 1.00 82.56 381 TRP A CA 1
ATOM 2904 C C . TRP A 1 381 ? 18.447 13.668 -17.372 1.00 82.56 381 TRP A C 1
ATOM 2906 O O . TRP A 1 381 ? 18.894 13.770 -18.516 1.00 82.56 381 TRP A O 1
ATOM 2916 N N . ARG A 1 382 ? 17.585 12.708 -17.036 1.00 81.75 382 ARG A N 1
ATOM 2917 C CA . ARG A 1 382 ? 17.146 11.690 -17.995 1.00 81.75 382 ARG A CA 1
ATOM 2918 C C . ARG A 1 382 ? 16.487 12.281 -19.259 1.00 81.75 382 ARG A C 1
ATOM 2920 O O . ARG A 1 382 ? 16.891 11.871 -20.353 1.00 81.75 382 ARG A O 1
ATOM 2927 N N . PRO A 1 383 ? 15.553 13.252 -19.189 1.00 80.81 383 PRO A N 1
ATOM 2928 C CA . PRO A 1 383 ? 15.007 13.910 -20.381 1.00 80.81 383 PRO A CA 1
ATOM 2929 C C . PRO A 1 383 ? 16.066 14.666 -21.192 1.00 80.81 383 PRO A C 1
ATOM 2931 O O . PRO A 1 383 ? 16.013 14.674 -22.421 1.00 80.81 383 PRO A O 1
ATOM 2934 N N . ILE A 1 384 ? 17.048 15.275 -20.520 1.00 84.38 384 ILE A N 1
ATOM 2935 C CA . ILE A 1 384 ? 18.128 16.028 -21.172 1.00 84.38 384 ILE A CA 1
ATOM 2936 C C . ILE A 1 384 ? 19.025 15.077 -21.969 1.00 84.38 384 ILE A C 1
ATOM 2938 O O . ILE A 1 384 ? 19.248 15.296 -23.159 1.00 84.38 384 ILE A O 1
ATOM 2942 N N . TRP A 1 385 ? 19.486 13.988 -21.349 1.00 85.81 385 TRP A N 1
ATOM 2943 C CA . TRP A 1 385 ? 20.350 13.001 -22.000 1.00 85.81 385 TRP A CA 1
ATOM 2944 C C . TRP A 1 385 ? 19.664 12.296 -23.167 1.00 85.81 385 TRP A C 1
ATOM 2946 O O . TRP A 1 385 ? 20.262 12.146 -24.232 1.00 85.81 385 TRP A O 1
ATOM 2956 N N . THR A 1 386 ? 18.403 11.898 -22.995 1.00 81.62 386 THR A N 1
ATOM 2957 C CA . THR A 1 386 ? 17.630 11.253 -24.069 1.00 81.62 386 THR A CA 1
ATOM 2958 C C . THR A 1 386 ? 17.396 12.207 -25.242 1.00 81.62 386 THR A C 1
ATOM 2960 O O . THR A 1 386 ? 17.657 11.837 -26.386 1.00 81.62 386 THR A O 1
ATOM 2963 N N . SER A 1 387 ? 17.037 13.468 -24.972 1.00 83.25 387 SER A N 1
ATOM 2964 C CA . SER A 1 387 ? 16.896 14.499 -26.012 1.00 83.25 387 SER A CA 1
ATOM 2965 C C . SER A 1 387 ? 18.212 14.771 -26.747 1.00 83.25 387 SER A C 1
ATOM 2967 O O . SER A 1 387 ? 18.227 14.843 -27.975 1.00 83.25 387 SER A O 1
ATOM 2969 N N . ALA A 1 388 ? 19.328 14.892 -26.022 1.00 87.69 388 ALA A N 1
ATOM 2970 C CA . ALA A 1 388 ? 20.644 15.110 -26.619 1.00 87.69 388 ALA A CA 1
ATOM 2971 C C . ALA A 1 388 ? 21.054 13.938 -27.524 1.00 87.69 388 ALA A C 1
ATOM 2973 O O . ALA A 1 388 ? 21.477 14.150 -28.661 1.00 87.69 388 ALA A O 1
ATOM 2974 N N . LEU A 1 389 ? 20.865 12.699 -27.057 1.00 87.06 389 LEU A N 1
ATOM 2975 C CA . LEU A 1 389 ? 21.156 11.493 -27.832 1.00 87.06 389 LEU A CA 1
ATOM 2976 C C . LEU A 1 389 ? 20.292 11.413 -29.097 1.00 87.06 389 LEU A C 1
ATOM 2978 O O . LEU A 1 389 ? 20.794 11.057 -30.163 1.00 87.06 389 LEU A O 1
ATOM 2982 N N . PHE A 1 390 ? 19.021 11.810 -29.013 1.00 83.50 390 PHE A N 1
ATOM 2983 C CA . PHE A 1 390 ? 18.142 11.891 -30.175 1.00 83.50 390 PHE A CA 1
ATOM 2984 C C . PHE A 1 390 ? 18.614 12.921 -31.211 1.00 83.50 390 PHE A C 1
ATOM 2986 O O . PHE A 1 390 ? 18.649 12.621 -32.405 1.00 83.50 390 PHE A O 1
ATOM 2993 N N . VAL A 1 391 ? 19.020 14.119 -30.777 1.00 89.00 391 VAL A N 1
ATOM 2994 C CA . VAL A 1 391 ? 19.562 15.149 -31.681 1.00 89.00 391 VAL A CA 1
ATOM 2995 C C . VAL A 1 391 ? 20.829 14.648 -32.373 1.00 89.00 391 VAL A C 1
ATOM 2997 O O . VAL A 1 391 ? 20.953 14.781 -33.591 1.00 89.00 391 VAL A O 1
ATOM 3000 N N . VAL A 1 392 ? 21.738 14.012 -31.628 1.00 92.75 392 VAL A N 1
ATOM 3001 C CA . VAL A 1 392 ? 22.950 13.393 -32.187 1.00 92.75 392 VAL A CA 1
ATOM 3002 C C . VAL A 1 392 ? 22.593 12.321 -33.220 1.00 92.75 392 VAL A C 1
ATOM 3004 O O . VAL A 1 392 ? 23.182 12.294 -34.299 1.00 92.75 392 VAL A O 1
ATOM 3007 N N . PHE A 1 393 ? 21.597 11.480 -32.938 1.00 88.62 393 PHE A N 1
ATOM 3008 C CA . PHE A 1 393 ? 21.124 10.452 -33.865 1.00 88.62 393 PHE A CA 1
ATOM 3009 C C . PHE A 1 393 ? 20.548 11.040 -35.163 1.00 88.62 393 PHE A C 1
ATOM 3011 O O . PHE A 1 393 ? 20.897 10.586 -36.254 1.00 88.62 393 PHE A O 1
ATOM 3018 N N . LEU A 1 394 ? 19.705 12.076 -35.073 1.00 91.38 394 LEU A N 1
ATOM 3019 C CA . LEU A 1 394 ? 19.161 12.749 -36.256 1.00 91.38 394 LEU A CA 1
ATOM 3020 C C . LEU A 1 394 ? 20.248 13.440 -37.084 1.00 91.38 394 LEU A C 1
ATOM 3022 O O . LEU A 1 394 ? 20.216 13.356 -38.312 1.00 91.38 394 LEU A O 1
ATOM 3026 N N . LEU A 1 395 ? 21.214 14.093 -36.433 1.00 95.62 395 LEU A N 1
ATOM 3027 C CA . LEU A 1 395 ? 22.355 14.706 -37.111 1.00 95.62 395 LEU A CA 1
ATOM 3028 C C . LEU A 1 395 ? 23.207 13.651 -37.820 1.00 95.62 395 LEU A C 1
ATOM 3030 O O . LEU A 1 395 ? 23.555 13.841 -38.981 1.00 95.62 395 LEU A O 1
ATOM 3034 N N . ALA A 1 396 ? 23.475 12.513 -37.175 1.00 95.75 396 ALA A N 1
ATOM 3035 C CA . ALA A 1 396 ? 24.205 11.406 -37.788 1.00 95.75 396 ALA A CA 1
ATOM 3036 C C . ALA A 1 396 ? 23.480 10.855 -39.029 1.00 95.75 396 ALA A C 1
ATOM 3038 O O . ALA A 1 396 ? 24.107 10.655 -40.068 1.00 95.75 396 ALA A O 1
ATOM 3039 N N . LEU A 1 397 ? 22.155 10.674 -38.961 1.00 93.69 397 LEU A N 1
ATOM 3040 C CA . LEU A 1 397 ? 21.340 10.268 -40.111 1.00 93.69 397 LEU A CA 1
ATOM 3041 C C . LEU A 1 397 ? 21.344 11.308 -41.237 1.00 93.69 397 LEU A C 1
ATOM 3043 O O . LEU A 1 397 ? 21.401 10.935 -42.409 1.00 93.69 397 LEU A O 1
ATOM 3047 N N . ALA A 1 398 ? 21.278 12.598 -40.901 1.00 95.81 398 ALA A N 1
ATOM 3048 C CA . ALA A 1 398 ? 21.333 13.677 -41.881 1.00 95.81 398 ALA A CA 1
ATOM 3049 C C . ALA A 1 398 ? 22.693 13.707 -42.592 1.00 95.81 398 ALA A C 1
ATOM 3051 O O . ALA A 1 398 ? 22.728 13.716 -43.822 1.00 95.81 398 ALA A O 1
ATOM 3052 N N . CYS A 1 399 ? 23.793 13.630 -41.837 1.00 96.50 399 CYS A N 1
ATOM 3053 C CA . CYS A 1 399 ? 25.146 13.536 -42.381 1.00 96.50 399 CYS A CA 1
ATOM 3054 C C . CYS A 1 399 ? 25.305 12.303 -43.283 1.00 96.50 399 CYS A C 1
ATOM 3056 O O . CYS A 1 399 ? 25.754 12.436 -44.418 1.00 96.50 399 CYS A O 1
ATOM 3058 N N . PHE A 1 400 ? 24.850 11.128 -42.831 1.00 96.88 400 PHE A N 1
ATOM 3059 C CA . PHE A 1 400 ? 24.898 9.891 -43.618 1.00 96.88 400 PHE A CA 1
ATOM 3060 C C . PHE A 1 400 ? 24.089 9.987 -44.919 1.00 96.88 400 PHE A C 1
ATOM 3062 O O . PHE A 1 400 ? 24.505 9.494 -45.968 1.00 96.88 400 PHE A O 1
ATOM 3069 N N . ARG A 1 401 ? 22.917 10.630 -44.876 1.00 96.69 401 ARG A N 1
ATOM 3070 C CA . ARG A 1 401 ? 22.095 10.846 -46.071 1.00 96.69 401 ARG A CA 1
ATOM 3071 C C . ARG A 1 401 ? 22.798 11.760 -47.074 1.00 96.69 401 ARG A C 1
ATOM 3073 O O . ARG A 1 401 ? 22.732 11.465 -48.263 1.00 96.69 401 ARG A O 1
ATOM 3080 N N . ILE A 1 402 ? 23.421 12.843 -46.605 1.00 97.19 402 ILE A N 1
ATOM 3081 C CA . ILE A 1 402 ? 24.154 13.789 -47.458 1.00 97.19 402 ILE A CA 1
ATOM 3082 C C . ILE A 1 402 ? 25.310 13.062 -48.148 1.00 97.19 402 ILE A C 1
ATOM 3084 O O . ILE A 1 402 ? 25.365 13.065 -49.375 1.00 97.19 402 ILE A O 1
ATOM 3088 N N . GLU A 1 403 ? 26.130 12.338 -47.383 1.00 97.19 403 GLU A N 1
ATOM 3089 C CA . GLU A 1 403 ? 27.242 11.537 -47.910 1.00 97.19 403 GLU A CA 1
ATOM 3090 C C . GLU A 1 403 ? 26.770 10.540 -48.979 1.00 97.19 403 GLU A C 1
ATOM 3092 O O . GLU A 1 403 ? 27.345 10.453 -50.060 1.00 97.19 403 GLU A O 1
ATOM 3097 N N . ARG A 1 404 ? 25.660 9.833 -48.727 1.00 96.75 404 ARG A N 1
ATOM 3098 C CA . ARG A 1 404 ? 25.093 8.886 -49.696 1.00 96.75 404 ARG A CA 1
ATOM 3099 C C . ARG A 1 404 ? 24.492 9.557 -50.933 1.00 96.75 404 ARG A C 1
ATOM 3101 O O . ARG A 1 404 ? 24.386 8.904 -51.960 1.00 96.75 404 ARG A O 1
ATOM 3108 N N . SER A 1 405 ? 24.021 10.797 -50.832 1.00 95.19 405 SER A N 1
ATOM 3109 C CA . SER A 1 405 ? 23.444 11.512 -51.977 1.00 95.19 405 SER A CA 1
ATOM 3110 C C . SER A 1 405 ? 24.487 12.153 -52.891 1.00 95.19 405 SER A C 1
ATOM 3112 O O . SER A 1 405 ? 24.152 12.497 -54.022 1.00 95.19 405 SER A O 1
ATOM 3114 N N . GLU A 1 406 ? 25.717 12.330 -52.403 1.00 89.56 406 GLU A N 1
ATOM 3115 C CA . GLU A 1 406 ? 26.847 12.857 -53.179 1.00 89.56 406 GLU A CA 1
ATOM 3116 C C . GLU A 1 406 ? 27.650 11.757 -53.900 1.00 89.56 406 GLU A C 1
ATOM 3118 O O . GLU A 1 406 ? 28.365 12.057 -54.858 1.00 89.56 406 GLU A O 1
ATOM 3123 N N . LEU A 1 407 ? 27.504 10.500 -53.463 1.00 80.44 407 LEU A N 1
ATOM 3124 C CA . LEU A 1 407 ? 27.986 9.286 -54.137 1.00 80.44 407 LEU A CA 1
ATOM 3125 C C . LEU A 1 407 ? 26.995 8.815 -55.208 1.00 80.44 407 LEU A C 1
ATOM 3127 O O . LEU A 1 407 ? 27.473 8.416 -56.296 1.00 80.44 407 LEU A O 1
#

Nearest PDB structures (foldseek):
  3n0d-assembly1_A  TM=6.985E-01  e=5.195E-07  Homo sapiens
  3mxx-assembly1_A  TM=6.084E-01  e=1.274E-07  Homo sapiens
  4aez-assembly1_A  TM=5.928E-01  e=3.514E-06  Schizosaccharomyces pombe
  4aez-assembly3_G  TM=6.597E-01  e=9.140E-06  Schizosaccharomyces pombe
  8eth-assembly1_5  TM=7.055E-01  e=4.424E-04  Schizosaccharomyces pombe

Solvent-accessible surface area (backbone atoms only — not comparable to full-atom values): 24726 Å² total; per-residue (Å²): 128,87,78,74,51,74,46,81,49,58,77,24,31,29,29,59,43,96,70,65,79,69,78,63,76,69,60,54,61,54,53,54,59,56,54,68,74,72,65,78,84,91,75,84,91,80,94,85,88,83,91,83,93,82,82,89,82,89,77,84,85,81,88,80,83,83,82,90,79,88,80,89,79,91,76,90,81,91,80,78,90,78,86,84,78,91,79,89,80,91,78,81,91,79,84,82,84,76,81,79,78,87,71,84,78,72,82,74,76,75,71,80,73,73,77,77,74,66,94,59,52,77,72,65,50,73,47,45,42,81,26,24,39,93,62,67,46,88,72,49,67,25,48,27,60,31,56,14,71,75,79,53,38,33,40,39,36,35,47,36,27,43,36,32,26,39,61,46,98,88,63,34,30,45,79,73,50,74,47,74,49,94,84,42,67,62,57,42,32,32,32,24,30,21,71,60,36,28,44,37,26,28,55,69,14,41,33,39,35,25,35,58,87,78,67,44,77,77,48,78,46,66,91,44,87,74,38,23,40,36,42,40,44,45,24,66,78,21,44,42,31,45,37,33,27,69,68,18,36,48,30,37,34,33,62,81,78,73,43,76,43,74,49,82,59,91,58,64,57,47,39,80,49,73,48,57,64,61,78,28,43,35,36,32,32,76,98,65,28,38,36,32,23,38,68,90,81,49,45,79,76,47,75,47,57,78,69,78,67,88,67,84,70,76,62,90,69,70,99,62,65,63,70,64,52,48,53,50,42,41,60,68,47,49,49,57,44,43,68,41,47,54,56,76,71,53,52,55,51,31,52,46,30,74,73,68,69,52,60,58,56,78,58,88,58,98,61,51,40,40,70,70,48,52,63,59,71,60,64,54,57,61,50,52,53,26,44,51,52,42,53,52,50,52,50,52,51,50,52,53,50,52,57,61,72,76,106

Mean predicted aligned error: 14.6 Å

pLDDT: mean 75.43, std 21.31, range [35.38, 98.62]

Radius of gyration: 30.5 Å; Cα contacts (8 Å, |Δi|>4): 576; chains: 1; bounding box: 83×83×78 Å